Protein AF-A0AA40E9U1-F1 (afdb_monomer)

Mean predicted aligned error: 18.3 Å

Radius of gyration: 32.49 Å; Cα contacts (8 Å, |Δi|>4): 203; chains: 1; bounding box: 66×98×84 Å

Organism: NCBI:txid260670

pLDDT: mean 72.35, std 18.46, range [32.75, 97.75]

Secondary structure (DSSP, 8-state):
-PPPPPP----------PPPP-GGG-------HHHHHHH-HHHHHHHHHHHHH-PPPPPP-TTS-PPPHHHHHHSS--HHHHHHHHHHHHHHHHT-HHHHHHHHHHHHHHTTT-SS-SHHHHHHHSPTT-HHHHHHHHHHHHHHHHSPTTS--TTTT-GGGGGHHHHHTS----GGGS-THHHHSGGGG--SS--TTSHHHHHHHHHHHHSPPPPPPPTTHHHHHHHHHHHS-S-HHHHHHHHHHHHHHHHHHHHHHHHHHHHHHHHHHHHHH-SS--GGGHHHHHHHHHHHHHHHHHHHHTTSTTSHHHHHHHHHHHHHHHHHHHHS-TTGGG--SSSTHHHHHHHHHHHHHHHHHHHHHHHHHHH--

Sequence (369 aa):
MASQPPPLLRNPIQLGAEPPPDLSVLECAPLDPHHLHEREPEVVALYLQWSSTRPAPPPYNPAAALPTVASALAGSRDAWTIKAAAAWVLSRQLGDHSFELYALAQLIRHCGVALFGPWAFIEARCPVGSSIRRFANHWVAWNASFSAAGSPSEFAGLHAATLVNQVVRGETHDPRTFALEHWFQPCGDDLAAKCDHNPAVRRAKERERLRPAPPKPSRLGRVDELKLQTRAGPTKGAYWKFKRRIVFSVLFLLNLIITGIIVGLQLGQVLLYTPGLRVSNVRFSAFVVVVGLGQFIFSFCGWRPWFAGYGVVFILMAFANGVTWAIDTKSCIHFLNVGQCSHITSSTAFVLLCILFSAMHLIAVRTSS

Foldseek 3Di:
DDDDDDDDDDDDPPPPDDPPPPLPPPPPPLDDLVVLCVPCVPLVVVVVVCVVPVDAADAADPPPPQCPLCNCVPPDNPVLLACLLVNLVNCVSVVPVSSNLNSLSSPLSNVVSNPQHCLVVCQVRPDDLALNVLLSLLQLLVVLLPDDPPDDDSSPPPPSVVCVVQLVVAPADSSSQFDSVCSVDPVSNRRHQPDCRRPVNVVVVVCVVVPPDDPDPDPVVVVVVVVVVVVPPDDPVVVVVVVVVVVVVVVLVVVVVVLVVVVVVVVVCVVVVDDPDDPPVVVVVVLVVVVSVLVVVCSVVVVDVVCPVVSVVVVVVSVVVVVVVVVVPPPCPPPPDDDCVVVVVVVVVVVVVVVVVVVVVVVVVVVVD

Solvent-accessible surface area (backbone atoms only — not comparable to full-atom values): 22090 Å² total; per-residue (Å²): 136,86,81,79,80,82,84,81,87,84,74,83,81,82,74,82,77,70,78,78,74,79,68,90,72,63,67,80,68,82,70,60,72,73,61,49,61,78,72,42,56,67,45,53,48,51,49,54,58,41,67,76,69,62,70,76,58,63,79,69,54,93,84,51,81,68,74,45,72,62,59,46,68,73,43,81,61,54,57,45,54,77,37,14,67,58,32,26,52,50,18,62,76,72,67,35,64,70,51,28,52,30,21,46,33,40,32,54,61,30,57,87,73,34,91,74,64,64,56,68,56,42,67,76,71,47,55,87,85,35,38,68,40,27,47,48,34,48,47,41,10,52,55,48,61,74,51,60,92,90,59,93,51,96,51,67,90,44,75,37,39,73,45,18,68,58,32,73,77,35,77,54,70,70,64,58,64,41,48,77,66,37,30,75,37,80,70,32,72,51,66,52,60,88,41,79,50,29,56,69,49,42,52,50,53,48,50,60,69,69,46,74,75,75,75,77,73,52,84,74,51,52,59,55,51,50,53,49,55,71,66,54,60,82,53,74,66,58,57,51,55,52,53,51,53,50,54,51,53,53,53,51,53,51,50,53,53,54,50,50,51,53,54,50,52,52,51,48,50,53,64,70,75,47,87,77,83,58,80,77,58,60,59,57,55,51,49,53,51,52,53,52,49,51,54,52,50,47,65,66,52,54,78,41,85,85,41,64,71,57,52,57,53,52,52,50,49,53,48,50,53,52,49,50,56,63,63,68,52,84,70,60,88,80,58,88,69,76,84,59,69,60,58,54,54,51,52,54,50,51,53,52,50,54,51,51,53,51,50,52,51,52,51,56,53,64,76,73,108

Structure (mmCIF, N/CA/C/O backbone):
data_AF-A0AA40E9U1-F1
#
_entry.id   AF-A0AA40E9U1-F1
#
loop_
_atom_site.group_PDB
_atom_site.id
_atom_site.type_symbol
_atom_site.label_atom_id
_atom_site.label_alt_id
_atom_site.label_comp_id
_atom_site.label_asym_id
_atom_site.label_entity_id
_atom_site.label_seq_id
_atom_site.pdbx_PDB_ins_code
_atom_site.Cartn_x
_atom_site.Cartn_y
_atom_site.Cartn_z
_atom_site.occupancy
_atom_site.B_iso_or_equiv
_atom_site.auth_seq_id
_atom_site.auth_comp_id
_atom_site.auth_asym_id
_atom_site.auth_atom_id
_atom_site.pdbx_PDB_model_num
ATOM 1 N N . MET A 1 1 ? 33.494 29.937 38.776 1.00 41.78 1 MET A N 1
ATOM 2 C CA . MET A 1 1 ? 32.506 29.063 39.444 1.00 41.78 1 MET A CA 1
ATOM 3 C C . MET A 1 1 ? 31.912 28.153 38.384 1.00 41.78 1 MET A C 1
ATOM 5 O O . MET A 1 1 ? 31.151 28.629 37.555 1.00 41.78 1 MET A O 1
ATOM 9 N N . ALA A 1 2 ? 32.366 26.901 38.323 1.00 35.59 2 ALA A N 1
ATOM 10 C CA . ALA A 1 2 ? 31.870 25.920 37.363 1.00 35.59 2 ALA A CA 1
ATOM 11 C C . ALA A 1 2 ? 30.570 25.311 37.907 1.00 35.59 2 ALA A C 1
ATOM 13 O O . ALA A 1 2 ? 30.569 24.737 38.995 1.00 35.59 2 ALA A O 1
ATOM 14 N N . SER A 1 3 ? 29.466 25.492 37.185 1.00 39.09 3 SER A N 1
ATOM 15 C CA . SER A 1 3 ? 28.169 24.900 37.504 1.00 39.09 3 SER A CA 1
ATOM 16 C C . SER A 1 3 ? 28.193 23.402 37.193 1.00 39.09 3 SER A C 1
ATOM 18 O O . SER A 1 3 ? 28.498 22.990 36.075 1.00 39.09 3 SER A O 1
ATOM 20 N N . GLN A 1 4 ? 27.888 22.575 38.194 1.00 44.06 4 GLN A N 1
ATOM 21 C CA . GLN A 1 4 ? 27.671 21.145 37.987 1.00 44.06 4 GLN A CA 1
ATOM 22 C C . GLN A 1 4 ? 26.400 20.919 37.148 1.00 44.06 4 GLN A C 1
ATOM 24 O O . GLN A 1 4 ? 25.394 21.592 37.388 1.00 44.06 4 GLN A O 1
ATOM 29 N N . PRO A 1 5 ? 26.410 19.978 36.187 1.00 47.69 5 PRO A N 1
ATOM 30 C CA . PRO A 1 5 ? 25.198 19.576 35.489 1.00 47.69 5 PRO A CA 1
ATOM 31 C C . PRO A 1 5 ? 24.278 18.768 36.426 1.00 47.69 5 PRO A C 1
ATOM 33 O O . PRO A 1 5 ? 24.771 18.055 37.305 1.00 47.69 5 PRO A O 1
ATOM 36 N N . PRO A 1 6 ? 22.946 18.865 36.255 1.00 43.25 6 PRO A N 1
ATOM 37 C CA . PRO A 1 6 ? 21.985 18.192 37.120 1.00 43.25 6 PRO A CA 1
ATOM 38 C C . PRO A 1 6 ? 22.022 16.663 36.935 1.00 43.25 6 PRO A C 1
ATOM 40 O O . PRO A 1 6 ? 22.362 16.174 35.852 1.00 43.25 6 PRO A O 1
ATOM 43 N N . PRO A 1 7 ? 21.660 15.889 37.975 1.00 41.75 7 PRO A N 1
ATOM 44 C CA . PRO A 1 7 ? 21.712 14.435 37.936 1.00 41.75 7 PRO A CA 1
ATOM 45 C C . PRO A 1 7 ? 20.646 13.865 36.992 1.00 41.75 7 PRO A C 1
ATOM 47 O O . PRO A 1 7 ? 19.471 14.227 37.045 1.00 41.75 7 PRO A O 1
ATOM 50 N N . LEU A 1 8 ? 21.069 12.933 36.138 1.00 36.53 8 LEU A N 1
ATOM 51 C CA . LEU A 1 8 ? 20.190 12.155 35.271 1.00 36.53 8 LEU A CA 1
ATOM 52 C C . LEU A 1 8 ? 19.368 11.171 36.114 1.00 36.53 8 LEU A C 1
ATOM 54 O O . LEU A 1 8 ? 19.908 10.214 36.671 1.00 36.53 8 LEU A O 1
ATOM 58 N N . LEU A 1 9 ? 18.052 11.381 36.163 1.00 37.00 9 LEU A N 1
ATOM 59 C CA . LEU A 1 9 ? 17.082 10.408 36.663 1.00 37.00 9 LEU A CA 1
ATOM 60 C C . LEU A 1 9 ? 17.082 9.171 35.748 1.00 37.00 9 LEU A C 1
ATOM 62 O O . LEU A 1 9 ? 16.461 9.159 34.688 1.00 37.00 9 LEU A O 1
ATOM 66 N N . ARG A 1 10 ? 17.795 8.117 36.158 1.00 41.56 10 ARG A N 1
ATOM 67 C CA . ARG A 1 10 ? 17.641 6.764 35.612 1.00 41.56 10 ARG A CA 1
ATOM 68 C C . ARG A 1 10 ? 16.629 6.006 36.458 1.00 41.56 10 ARG A C 1
ATOM 70 O O . ARG A 1 10 ? 16.958 5.596 37.561 1.00 41.56 10 ARG A O 1
ATOM 77 N N . ASN A 1 11 ? 15.443 5.791 35.904 1.00 33.56 11 ASN A N 1
ATOM 78 C CA . ASN A 1 11 ? 14.640 4.593 36.136 1.00 33.56 11 ASN A CA 1
ATOM 79 C C . ASN A 1 11 ? 13.699 4.421 34.934 1.00 33.56 11 ASN A C 1
ATOM 81 O O . ASN A 1 11 ? 12.730 5.170 34.818 1.00 33.56 11 ASN A O 1
ATOM 85 N N . PRO A 1 12 ? 13.973 3.491 34.001 1.00 40.97 12 PRO A N 1
ATOM 86 C CA . PRO A 1 12 ? 12.976 3.113 33.016 1.00 40.97 12 PRO A CA 1
ATOM 87 C C . PRO A 1 12 ? 11.849 2.367 33.737 1.00 40.97 12 PRO A C 1
ATOM 89 O O . PRO A 1 12 ? 12.086 1.386 34.441 1.00 40.97 12 PRO A O 1
ATOM 92 N N . ILE A 1 13 ? 10.624 2.858 33.566 1.00 37.72 13 ILE A N 1
ATOM 93 C CA . ILE A 1 13 ? 9.400 2.165 33.964 1.00 37.72 13 ILE A CA 1
ATOM 94 C C . ILE A 1 13 ? 9.391 0.822 33.224 1.00 37.72 13 ILE A C 1
ATOM 96 O O . ILE A 1 13 ? 9.241 0.783 32.003 1.00 37.72 13 ILE A O 1
ATOM 100 N N . GLN A 1 14 ? 9.586 -0.279 33.952 1.00 33.72 14 GLN A N 1
ATOM 101 C CA . GLN A 1 14 ? 9.302 -1.615 33.439 1.00 33.72 14 GLN A CA 1
ATOM 102 C C . GLN A 1 14 ? 7.780 -1.771 33.372 1.00 33.72 14 GLN A C 1
ATOM 104 O O . GLN A 1 14 ? 7.139 -2.198 34.328 1.00 33.72 14 GLN A O 1
ATOM 109 N N . LEU A 1 15 ? 7.192 -1.377 32.242 1.00 40.25 15 LEU A N 1
ATOM 110 C CA . LEU A 1 15 ? 5.875 -1.864 31.849 1.00 40.25 15 LEU A CA 1
ATOM 111 C C . LEU A 1 15 ? 6.031 -3.363 31.593 1.00 40.25 15 LEU A C 1
ATOM 113 O O . LEU A 1 15 ? 6.741 -3.762 30.670 1.00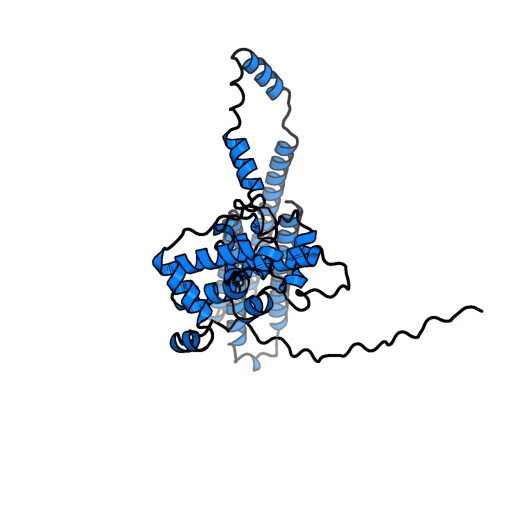 40.25 15 LEU A O 1
ATOM 117 N N . GLY A 1 16 ? 5.429 -4.179 32.458 1.00 32.75 16 GLY A N 1
ATOM 118 C CA . GLY A 1 16 ? 5.339 -5.620 32.270 1.00 32.75 16 GLY A CA 1
ATOM 119 C C . GLY A 1 16 ? 4.665 -5.899 30.933 1.00 32.75 16 GLY A C 1
ATOM 120 O O . GLY A 1 16 ? 3.458 -5.726 30.796 1.00 32.75 16 GLY A O 1
ATOM 121 N N . ALA A 1 17 ? 5.465 -6.262 29.935 1.00 38.25 17 ALA A N 1
ATOM 122 C CA . ALA A 1 17 ? 4.966 -6.696 28.648 1.00 38.25 17 ALA A CA 1
ATOM 123 C C . ALA A 1 17 ? 4.343 -8.079 28.846 1.00 38.25 17 ALA A C 1
ATOM 125 O O . ALA A 1 17 ? 5.059 -9.079 28.939 1.00 38.25 17 ALA A O 1
ATOM 126 N N . GLU A 1 18 ? 3.016 -8.134 28.948 1.00 43.88 18 GLU A N 1
ATOM 127 C CA . GLU A 1 18 ? 2.313 -9.378 28.666 1.00 43.88 18 GLU A CA 1
ATOM 128 C C . GLU A 1 18 ? 2.700 -9.842 27.252 1.00 43.88 18 GLU A C 1
ATOM 130 O O . GLU A 1 18 ? 2.844 -9.008 26.347 1.00 43.88 18 GLU A O 1
ATOM 135 N N . PRO A 1 19 ? 2.927 -11.150 27.047 1.00 45.34 19 PRO A N 1
ATOM 136 C CA . PRO A 1 19 ? 3.205 -11.670 25.720 1.00 45.34 19 PRO A CA 1
ATOM 137 C C . PRO A 1 19 ? 2.039 -11.297 24.792 1.00 45.34 19 PRO A C 1
ATOM 139 O O . PRO A 1 19 ? 0.881 -11.459 25.185 1.00 45.34 19 PRO A O 1
ATOM 142 N N . PRO A 1 20 ? 2.315 -10.776 23.581 1.00 46.59 20 PRO A N 1
ATOM 143 C CA . PRO A 1 20 ? 1.257 -10.416 22.653 1.00 46.59 20 PRO A CA 1
ATOM 144 C C . PRO A 1 20 ? 0.381 -11.651 22.391 1.00 46.59 20 PRO A C 1
ATOM 146 O O . PRO A 1 20 ? 0.926 -12.749 22.231 1.00 46.59 20 PRO A O 1
ATOM 149 N N . PRO A 1 21 ? -0.955 -11.496 22.371 1.00 48.66 21 PRO A N 1
ATOM 150 C CA . PRO A 1 21 ? -1.858 -12.603 22.092 1.00 48.66 21 PRO A CA 1
ATOM 151 C C . PRO A 1 21 ? -1.497 -13.242 20.750 1.00 48.66 21 PRO A C 1
ATOM 153 O O . PRO A 1 21 ? -1.023 -12.562 19.839 1.00 48.66 21 PRO A O 1
ATOM 156 N N . ASP A 1 22 ? -1.710 -14.550 20.631 1.00 42.56 22 ASP A N 1
ATOM 157 C CA . ASP A 1 22 ? -1.453 -15.290 19.398 1.00 42.56 22 ASP A CA 1
ATOM 158 C C . ASP A 1 22 ? -2.387 -14.790 18.278 1.00 42.56 22 ASP A C 1
ATOM 160 O O . ASP A 1 22 ? -3.547 -15.185 18.158 1.00 42.56 22 ASP A O 1
ATOM 164 N N . LEU A 1 23 ? -1.875 -13.851 17.476 1.00 46.75 23 LEU A N 1
ATOM 165 C CA . LEU A 1 23 ? -2.592 -13.183 16.386 1.00 46.75 23 LEU A CA 1
ATOM 166 C C . LEU A 1 23 ? -2.838 -14.106 15.181 1.00 46.75 23 LEU A C 1
ATOM 168 O O . LEU A 1 23 ? -3.506 -13.691 14.235 1.00 46.75 23 LEU A O 1
ATOM 172 N N . SER A 1 24 ? -2.324 -15.342 15.192 1.00 41.50 24 SER A N 1
ATOM 173 C CA . SER A 1 24 ? -2.505 -16.294 14.089 1.00 41.50 24 SER A CA 1
ATOM 174 C C . SER A 1 24 ? -3.918 -16.892 14.005 1.00 41.50 24 SER A C 1
ATOM 176 O O . SER A 1 24 ? -4.250 -17.512 12.997 1.00 41.50 24 SER A O 1
ATOM 178 N N . VAL A 1 25 ? -4.768 -16.657 15.016 1.00 44.34 25 VAL A N 1
ATOM 179 C CA . VAL A 1 25 ? -6.131 -17.223 15.120 1.00 44.34 25 VAL A CA 1
ATOM 180 C C . VAL A 1 25 ? -7.238 -16.159 15.018 1.00 44.34 25 VAL A C 1
ATOM 182 O O . VAL A 1 25 ? -8.421 -16.484 14.977 1.00 44.34 25 VAL A O 1
ATOM 185 N N . LEU A 1 26 ? -6.889 -14.875 14.889 1.00 42.91 26 LEU A N 1
ATOM 186 C CA . LEU A 1 26 ? -7.858 -13.822 14.571 1.00 42.91 26 LEU A CA 1
ATOM 187 C C . LEU A 1 26 ? -8.087 -13.770 13.055 1.00 42.91 26 LEU A C 1
ATOM 189 O O . LEU A 1 26 ? -7.773 -12.785 12.384 1.00 42.91 26 LEU A O 1
ATOM 193 N N . GLU A 1 27 ? -8.692 -14.830 12.510 1.00 46.56 27 GLU A N 1
ATOM 194 C CA . GLU A 1 27 ? -9.612 -14.622 11.393 1.00 46.56 27 GLU A CA 1
ATOM 195 C C . GLU A 1 27 ? -10.561 -13.516 11.847 1.00 46.56 27 GLU A C 1
ATOM 197 O O . GLU A 1 27 ? -11.126 -13.605 12.939 1.00 46.56 27 GLU A O 1
ATOM 202 N N . CYS A 1 28 ? -10.655 -12.424 11.081 1.00 50.44 28 CYS A N 1
ATOM 203 C CA . CYS A 1 28 ? -11.607 -11.363 11.369 1.00 50.44 28 CYS A CA 1
ATOM 204 C C . CYS A 1 28 ? -12.985 -12.010 11.458 1.00 50.44 28 CYS A C 1
ATOM 206 O O . CYS A 1 28 ? -13.613 -12.241 10.425 1.00 50.44 28 CYS A O 1
ATOM 208 N N . ALA A 1 29 ? -13.432 -12.317 12.680 1.00 51.19 29 ALA A N 1
ATOM 209 C CA . ALA A 1 29 ? -14.791 -12.741 12.925 1.00 51.19 29 ALA A CA 1
ATOM 210 C C . ALA A 1 29 ? -15.662 -11.722 12.190 1.00 51.19 29 ALA A C 1
ATOM 212 O O . ALA A 1 29 ? -15.400 -10.519 12.345 1.00 51.19 29 ALA A O 1
ATOM 213 N N . PRO A 1 30 ? -16.583 -12.165 11.317 1.00 53.38 30 PRO A N 1
ATOM 214 C CA . PRO A 1 30 ? -17.404 -11.253 10.547 1.00 53.38 30 PRO A CA 1
ATOM 215 C C . PRO A 1 30 ? -18.057 -10.297 11.539 1.00 53.38 30 PRO A C 1
ATOM 217 O O . PRO A 1 30 ? -18.880 -10.693 12.361 1.00 53.38 30 PRO A O 1
ATOM 220 N N . LEU A 1 31 ? -17.584 -9.051 11.535 1.00 54.12 31 LEU A N 1
ATOM 221 C CA . LEU A 1 31 ? -18.174 -7.997 12.337 1.00 54.12 31 LEU A CA 1
ATOM 222 C C . LEU A 1 31 ? -19.587 -7.845 11.801 1.00 54.12 31 LEU A C 1
ATOM 224 O O . LEU A 1 31 ? -19.753 -7.644 10.598 1.00 54.12 31 LEU A O 1
ATOM 228 N N . ASP A 1 32 ? -20.570 -7.996 12.686 1.00 60.00 32 ASP A N 1
ATOM 229 C CA . ASP A 1 32 ? -21.974 -7.806 12.349 1.00 60.00 32 ASP A CA 1
ATOM 230 C C . ASP A 1 32 ? -22.117 -6.478 11.576 1.00 60.00 32 ASP A C 1
ATOM 232 O O . ASP A 1 32 ? -21.777 -5.421 12.126 1.00 60.00 32 ASP A O 1
ATOM 236 N N . PRO A 1 33 ? -22.560 -6.505 10.302 1.00 53.41 33 PRO A N 1
ATOM 237 C CA . PRO A 1 33 ? -22.716 -5.309 9.478 1.00 53.41 33 PRO A CA 1
ATOM 238 C C . PRO A 1 33 ? -23.586 -4.241 10.150 1.00 53.41 33 PRO A C 1
ATOM 240 O O . PRO A 1 33 ? -23.361 -3.044 9.950 1.00 53.41 33 PRO A O 1
ATOM 243 N N . HIS A 1 34 ? -24.536 -4.657 10.996 1.00 55.41 34 HIS A N 1
ATOM 244 C CA . HIS A 1 34 ? -25.382 -3.742 11.759 1.00 55.41 34 HIS A CA 1
ATOM 245 C C . HIS A 1 34 ? -24.588 -2.923 12.787 1.00 55.41 34 HIS A C 1
ATOM 247 O O . HIS A 1 34 ? -24.914 -1.764 13.035 1.00 55.41 34 HIS A O 1
ATOM 253 N N . HIS A 1 35 ? -23.487 -3.457 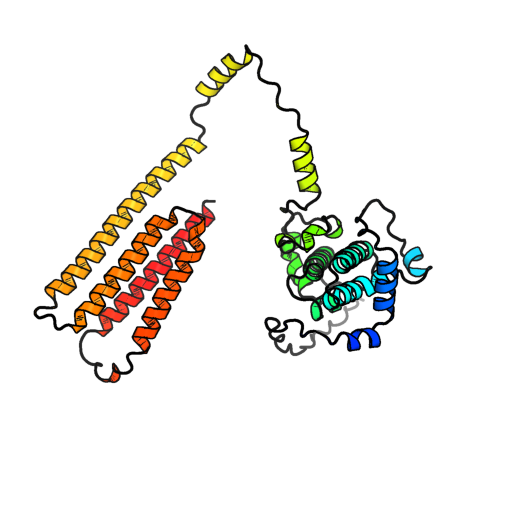13.315 1.00 59.56 35 HIS A N 1
ATOM 254 C CA . HIS A 1 35 ? -22.661 -2.787 14.319 1.00 59.56 35 HIS A CA 1
ATOM 255 C C . HIS A 1 35 ? -21.712 -1.724 13.750 1.00 59.56 35 HIS A C 1
ATOM 257 O O . HIS A 1 35 ? -21.189 -0.903 14.508 1.00 59.56 35 HIS A O 1
ATOM 263 N N . LEU A 1 36 ? -21.468 -1.706 12.434 1.00 55.59 36 LEU A N 1
ATOM 264 C CA . LEU A 1 36 ? -20.603 -0.688 11.831 1.00 55.59 36 LEU A CA 1
ATOM 265 C C . LEU A 1 36 ? -21.330 0.629 11.565 1.00 55.59 36 LEU A C 1
ATOM 267 O O . LEU A 1 36 ? -20.753 1.700 11.766 1.00 55.59 36 LEU A O 1
ATOM 271 N N . HIS A 1 37 ? -22.601 0.542 11.160 1.00 56.62 37 HIS A N 1
ATOM 272 C CA . HIS A 1 37 ? -23.462 1.702 10.930 1.00 56.62 37 HIS A CA 1
ATOM 273 C C . HIS A 1 37 ? -23.603 2.573 12.181 1.00 56.62 37 HIS A C 1
ATOM 275 O O . HIS A 1 37 ? -23.632 3.797 12.077 1.00 56.62 37 HIS A O 1
ATOM 281 N N . GLU A 1 38 ? -23.647 1.946 13.357 1.00 60.28 38 GLU A N 1
ATOM 282 C CA . GLU A 1 38 ? -23.783 2.644 14.635 1.00 60.28 38 GLU A CA 1
ATOM 283 C C . GLU A 1 38 ? -22.486 3.325 15.089 1.00 60.28 38 GLU A C 1
ATOM 285 O O . GLU A 1 38 ? -22.534 4.303 15.831 1.00 60.28 38 GLU A O 1
ATOM 290 N N . ARG A 1 39 ? -21.318 2.830 14.656 1.00 66.06 39 ARG A N 1
ATOM 291 C CA . ARG A 1 39 ? -20.025 3.297 15.179 1.00 66.06 39 ARG A CA 1
ATOM 292 C C . ARG A 1 39 ? -19.394 4.414 14.357 1.00 66.06 39 ARG A C 1
ATOM 294 O O . ARG A 1 39 ? -18.754 5.279 14.948 1.00 66.06 39 ARG A O 1
ATOM 301 N N . GLU A 1 40 ? -19.558 4.422 13.031 1.00 86.56 40 GLU A N 1
ATOM 302 C CA . GLU A 1 40 ? -18.907 5.418 12.163 1.00 86.56 40 GLU A CA 1
ATOM 303 C C . GLU A 1 40 ? -19.783 5.864 10.969 1.00 86.56 40 GLU A C 1
ATOM 305 O O . GLU A 1 40 ? -19.484 5.530 9.817 1.00 86.56 40 GLU A O 1
ATOM 310 N N . PRO A 1 41 ? -20.841 6.673 11.196 1.00 90.06 41 PRO A N 1
ATOM 311 C CA . PRO A 1 41 ? -21.755 7.120 10.134 1.00 90.06 41 PRO A CA 1
ATOM 312 C C . PRO A 1 41 ? -21.053 7.906 9.013 1.00 90.06 41 PRO A C 1
ATOM 314 O O . PRO A 1 41 ? -21.479 7.870 7.861 1.00 90.06 41 PRO A O 1
ATOM 317 N N . GLU A 1 42 ? -19.938 8.571 9.318 1.00 91.81 42 GLU A N 1
ATOM 318 C CA . GLU A 1 42 ? -19.120 9.293 8.337 1.00 91.81 42 GLU A CA 1
ATOM 319 C C . GLU A 1 42 ? -18.489 8.361 7.290 1.00 91.81 42 GLU A C 1
ATOM 321 O O . GLU A 1 42 ? -18.388 8.717 6.118 1.00 91.81 42 GLU A O 1
ATOM 326 N N . VAL A 1 43 ? -18.086 7.149 7.684 1.00 93.38 43 VAL A N 1
ATOM 327 C CA . VAL A 1 43 ? -17.468 6.170 6.774 1.00 93.38 43 VAL A CA 1
ATOM 328 C C . VAL A 1 43 ? -18.515 5.603 5.817 1.00 93.38 43 VAL A C 1
ATOM 330 O O . VAL A 1 43 ? -18.257 5.432 4.626 1.00 93.38 43 VAL A O 1
ATOM 333 N N . VAL A 1 44 ? -19.728 5.383 6.323 1.00 93.56 44 VAL A N 1
ATOM 334 C CA . VAL A 1 44 ? -20.887 5.022 5.503 1.00 93.56 44 VAL A CA 1
ATOM 335 C C . VAL A 1 44 ? -21.228 6.153 4.535 1.00 93.56 44 VAL A C 1
ATOM 337 O O . VAL A 1 44 ? -21.462 5.894 3.358 1.00 93.56 44 VAL A O 1
ATOM 340 N N . ALA A 1 45 ? -21.212 7.410 4.987 1.00 93.31 45 ALA A N 1
ATOM 341 C CA . ALA A 1 45 ? -21.449 8.558 4.116 1.00 93.31 45 ALA A CA 1
ATOM 342 C C . ALA A 1 45 ? -20.416 8.633 2.976 1.00 93.31 45 ALA A C 1
ATOM 344 O O . ALA A 1 45 ? -20.799 8.867 1.831 1.00 93.31 45 ALA A O 1
ATOM 345 N N . LEU A 1 46 ? -19.138 8.345 3.256 1.00 94.56 46 LEU A N 1
ATOM 346 C CA . LEU A 1 46 ? -18.096 8.225 2.229 1.00 94.56 46 LEU A CA 1
ATOM 347 C C . LEU A 1 46 ? -18.392 7.109 1.223 1.00 94.56 46 LEU A C 1
ATOM 349 O O . LEU A 1 46 ? -18.235 7.319 0.019 1.00 94.56 46 LEU A O 1
ATOM 353 N N . TYR A 1 47 ? -18.839 5.943 1.696 1.00 95.81 47 TYR A N 1
ATOM 354 C CA . TYR A 1 47 ? -19.244 4.847 0.817 1.00 95.81 47 TYR A CA 1
ATOM 355 C C . TYR A 1 47 ? -20.420 5.244 -0.074 1.00 95.81 47 TYR A C 1
ATOM 357 O O . TYR A 1 47 ? -20.347 5.072 -1.287 1.00 95.81 47 TYR A O 1
ATOM 365 N N . LEU A 1 48 ? -21.475 5.831 0.496 1.00 95.44 48 LEU A N 1
ATOM 366 C CA . LEU A 1 48 ? -22.651 6.270 -0.255 1.00 95.44 48 LEU A CA 1
ATOM 367 C C . LEU A 1 48 ? -22.283 7.335 -1.294 1.00 95.44 48 LEU A C 1
ATOM 369 O O . LEU A 1 48 ? -22.656 7.210 -2.463 1.00 95.44 48 LEU A O 1
ATOM 373 N N . GLN A 1 49 ? -21.476 8.324 -0.906 1.00 94.56 49 GLN A N 1
ATOM 374 C CA . GLN A 1 49 ? -20.972 9.352 -1.813 1.00 94.56 49 GLN A CA 1
ATOM 375 C C . GLN A 1 49 ? -20.174 8.735 -2.967 1.00 94.56 49 GLN A C 1
ATOM 377 O O . GLN A 1 49 ? -20.458 9.022 -4.132 1.00 94.56 49 GLN A O 1
ATOM 382 N N . TRP A 1 50 ? -19.216 7.855 -2.669 1.00 96.25 50 TRP A N 1
ATOM 383 C CA . TRP A 1 50 ? -18.453 7.149 -3.695 1.00 96.25 50 TRP A CA 1
ATOM 384 C C . TRP A 1 50 ? -19.364 6.294 -4.582 1.00 96.25 50 TRP A C 1
ATOM 386 O O . TRP A 1 50 ? -19.263 6.365 -5.801 1.00 96.25 50 TRP A O 1
ATOM 396 N N . SER A 1 51 ? -20.298 5.540 -4.002 1.00 97.06 51 SER A N 1
ATOM 397 C CA . SER A 1 51 ? -21.158 4.594 -4.723 1.00 97.06 51 SER A CA 1
ATOM 398 C C . SER A 1 51 ? -22.073 5.271 -5.748 1.00 97.06 51 SER A C 1
ATOM 400 O O . SER A 1 51 ? -22.409 4.652 -6.758 1.00 97.06 51 SER A O 1
ATOM 402 N N . SER A 1 52 ? -22.418 6.545 -5.522 1.00 96.81 52 SER A N 1
ATOM 403 C CA . SER A 1 52 ? -23.248 7.348 -6.428 1.00 96.81 52 SER A CA 1
ATOM 404 C C . SER A 1 52 ? -22.543 7.723 -7.736 1.00 96.81 52 SER A C 1
ATOM 406 O O . SER A 1 52 ? -23.196 7.908 -8.758 1.00 96.81 52 SER A O 1
ATOM 408 N N . THR A 1 53 ? -21.211 7.821 -7.719 1.00 94.00 53 THR A N 1
ATOM 409 C CA . THR A 1 53 ? -20.405 8.307 -8.854 1.00 94.00 53 THR A CA 1
ATOM 410 C C . THR A 1 53 ? -19.387 7.284 -9.356 1.00 94.00 53 THR A C 1
ATOM 412 O O . THR A 1 53 ? -18.948 7.371 -10.499 1.00 94.00 53 THR A O 1
ATOM 415 N N . ARG A 1 54 ? -19.017 6.316 -8.510 1.00 95.00 54 ARG A N 1
ATOM 416 C CA . ARG A 1 54 ? -17.994 5.277 -8.711 1.00 95.00 54 ARG A CA 1
ATOM 417 C C . ARG A 1 54 ? -16.747 5.789 -9.440 1.00 95.00 54 ARG A C 1
ATOM 419 O O . ARG A 1 54 ? -16.344 5.205 -10.449 1.00 95.00 54 ARG A O 1
ATOM 426 N N . PRO A 1 55 ? -16.128 6.883 -8.962 1.00 94.62 55 PRO A N 1
ATOM 427 C CA . PRO A 1 55 ? -14.929 7.405 -9.585 1.00 94.62 55 PRO A CA 1
ATOM 428 C C . PRO A 1 55 ? -13.826 6.346 -9.547 1.00 94.62 55 PRO A C 1
ATOM 430 O O . PRO A 1 55 ? -13.702 5.583 -8.583 1.00 94.62 55 PRO A O 1
ATOM 433 N N . ALA A 1 56 ? -13.001 6.329 -10.591 1.00 93.75 56 ALA A N 1
ATOM 434 C CA . ALA A 1 56 ? -11.814 5.489 -10.617 1.00 93.75 56 ALA A CA 1
ATOM 435 C C . ALA A 1 56 ? -10.862 5.862 -9.458 1.00 93.75 56 ALA A C 1
ATOM 437 O O . ALA A 1 56 ? -10.807 7.036 -9.068 1.00 93.75 56 ALA A O 1
ATOM 438 N N . PRO A 1 57 ? -10.092 4.898 -8.917 1.00 93.44 57 PRO A N 1
ATOM 439 C CA . PRO A 1 57 ? -9.070 5.182 -7.917 1.00 93.44 57 PRO A CA 1
ATOM 440 C C . PRO A 1 57 ? -8.099 6.261 -8.424 1.00 93.44 57 PRO A C 1
ATOM 442 O O . PRO A 1 57 ? -7.544 6.115 -9.518 1.00 93.44 57 PRO A O 1
ATOM 445 N N . PRO A 1 58 ? -7.892 7.360 -7.676 1.00 87.38 58 PRO A N 1
ATOM 446 C CA . PRO A 1 58 ? -7.009 8.425 -8.124 1.00 87.38 58 PRO A CA 1
ATOM 447 C C . PRO A 1 58 ? -5.554 7.929 -8.144 1.00 87.38 58 PRO A C 1
ATOM 449 O O . PRO A 1 58 ? -5.104 7.333 -7.163 1.00 87.38 58 PRO A O 1
ATOM 452 N N . PRO A 1 59 ? -4.780 8.184 -9.216 1.00 85.38 59 PRO A N 1
ATOM 453 C CA . PRO A 1 59 ? -3.361 7.864 -9.214 1.00 85.38 59 PRO A CA 1
ATOM 454 C C . PRO A 1 59 ? -2.617 8.787 -8.243 1.00 85.38 59 PRO A C 1
ATOM 456 O O . PRO A 1 59 ? -2.902 9.985 -8.160 1.00 85.38 59 PRO A O 1
ATOM 459 N N . TYR A 1 60 ? -1.613 8.254 -7.548 1.00 86.38 60 TYR A N 1
ATOM 460 C CA . TYR A 1 60 ? -0.682 9.098 -6.808 1.00 86.38 60 TYR A CA 1
ATOM 461 C C . TYR A 1 60 ? 0.218 9.857 -7.790 1.00 86.38 60 TYR A C 1
ATOM 463 O O . TYR A 1 60 ? 0.911 9.256 -8.613 1.00 86.38 60 TYR A O 1
ATOM 471 N N . ASN A 1 61 ? 0.218 11.187 -7.697 1.00 84.50 61 ASN A N 1
ATOM 472 C CA . ASN A 1 61 ? 1.103 12.048 -8.469 1.00 84.50 61 ASN A CA 1
ATOM 473 C C . ASN A 1 61 ? 1.943 12.906 -7.509 1.00 84.50 61 ASN A C 1
ATOM 475 O O . ASN A 1 61 ? 1.401 13.853 -6.942 1.00 84.50 61 ASN A O 1
ATOM 479 N N . PRO A 1 62 ? 3.253 12.635 -7.350 1.00 79.75 62 PRO A N 1
ATOM 480 C CA . PRO A 1 62 ? 4.109 13.419 -6.459 1.00 79.75 62 PRO A CA 1
ATOM 481 C C . PRO A 1 62 ? 4.317 14.863 -6.943 1.00 79.75 62 PRO A C 1
ATOM 483 O O . PRO A 1 62 ? 4.724 15.710 -6.156 1.00 79.75 62 PRO A O 1
ATOM 486 N N . ALA A 1 63 ? 4.065 15.143 -8.228 1.00 80.00 63 ALA A N 1
ATOM 487 C CA . ALA A 1 63 ? 4.152 16.482 -8.806 1.00 80.00 63 ALA A CA 1
ATOM 488 C C . ALA A 1 63 ? 2.825 17.254 -8.735 1.00 80.00 63 ALA A C 1
ATOM 490 O O . ALA A 1 63 ? 2.817 18.465 -8.951 1.00 80.00 63 ALA A O 1
ATOM 491 N N . ALA A 1 64 ? 1.703 16.580 -8.455 1.00 76.25 64 ALA A N 1
ATOM 492 C CA . ALA A 1 64 ? 0.473 17.294 -8.145 1.00 76.25 64 ALA A CA 1
ATOM 493 C C . ALA A 1 64 ? 0.678 18.014 -6.812 1.00 76.25 64 ALA A C 1
ATOM 495 O O . ALA A 1 64 ? 1.229 17.428 -5.879 1.00 76.25 64 ALA A O 1
ATOM 496 N N . ALA A 1 65 ? 0.249 19.275 -6.728 1.00 56.84 65 ALA A N 1
ATOM 497 C CA . ALA A 1 65 ? 0.282 20.006 -5.472 1.00 56.84 65 ALA A CA 1
ATOM 498 C C . ALA A 1 65 ? -0.425 19.156 -4.410 1.00 56.84 65 ALA A C 1
ATOM 500 O O . ALA A 1 65 ? -1.626 18.887 -4.517 1.00 56.84 65 ALA A O 1
ATOM 501 N N . LEU A 1 66 ? 0.337 18.691 -3.416 1.00 64.31 66 LEU A N 1
ATOM 502 C CA . LEU A 1 66 ? -0.261 18.126 -2.218 1.00 64.31 66 LEU A CA 1
ATOM 503 C C . LEU A 1 66 ? -1.221 19.191 -1.678 1.00 64.31 66 LEU A C 1
ATOM 505 O O . LEU A 1 66 ? -0.860 20.376 -1.701 1.00 64.31 66 LEU A O 1
ATOM 509 N N . PRO A 1 67 ? -2.426 18.810 -1.219 1.00 60.69 67 PRO A N 1
ATOM 510 C CA . PRO A 1 67 ? -3.264 19.735 -0.478 1.00 60.69 67 PRO A CA 1
ATOM 511 C C . PRO A 1 67 ? -2.377 20.379 0.582 1.00 60.69 67 PRO A C 1
ATOM 513 O O . PRO A 1 67 ? -1.742 19.674 1.371 1.00 60.69 67 PRO A O 1
ATOM 516 N N . THR A 1 68 ? -2.234 21.704 0.540 1.00 62.22 68 THR A N 1
ATOM 517 C CA . THR A 1 68 ? -1.437 22.389 1.555 1.00 62.22 68 THR A CA 1
ATOM 518 C C . THR A 1 68 ? -2.030 22.047 2.914 1.00 62.22 68 THR A C 1
ATOM 520 O O . THR A 1 68 ? -3.241 21.856 3.028 1.00 62.22 68 THR A O 1
ATOM 523 N N . VAL A 1 69 ? -1.208 21.990 3.962 1.00 60.16 69 VAL A N 1
ATOM 524 C CA . VAL A 1 69 ? -1.714 21.775 5.330 1.00 60.16 69 VAL A CA 1
ATOM 525 C C . VAL A 1 69 ? -2.833 22.783 5.639 1.00 60.16 69 VAL A C 1
ATOM 527 O O . VAL A 1 69 ? -3.846 22.424 6.221 1.00 60.16 69 VAL A O 1
ATOM 530 N N . ALA A 1 70 ? -2.725 24.011 5.118 1.00 57.72 70 ALA A N 1
ATOM 531 C CA . ALA A 1 70 ? -3.788 25.012 5.155 1.00 57.72 70 ALA A CA 1
ATOM 532 C C . ALA A 1 70 ? -5.071 24.589 4.407 1.00 57.72 70 ALA A C 1
ATOM 534 O O . ALA A 1 70 ? -6.152 24.714 4.967 1.00 57.72 70 ALA A O 1
ATOM 535 N N . SER A 1 71 ? -4.987 24.045 3.187 1.00 57.88 71 SER A N 1
ATOM 536 C CA . SER A 1 71 ? -6.151 23.515 2.454 1.00 57.88 71 SER A CA 1
ATOM 537 C C . SER A 1 71 ? -6.769 22.281 3.118 1.00 57.88 71 SER A C 1
ATOM 539 O O . SER A 1 71 ? -7.976 22.093 3.015 1.00 57.88 71 SER A O 1
ATOM 541 N N . ALA A 1 72 ? -5.966 21.453 3.792 1.00 55.62 72 ALA A N 1
ATOM 542 C CA . ALA A 1 72 ? -6.443 20.309 4.568 1.00 55.62 72 ALA A CA 1
ATOM 543 C C . ALA A 1 72 ? -7.134 20.733 5.881 1.00 55.62 72 ALA A C 1
ATOM 545 O O . ALA A 1 72 ? -7.966 19.994 6.406 1.00 55.62 72 ALA A O 1
ATOM 546 N N . LEU A 1 73 ? -6.794 21.918 6.404 1.00 55.34 73 LEU A N 1
ATOM 547 C CA . LEU A 1 73 ? -7.354 22.487 7.633 1.00 55.34 73 LEU A CA 1
ATOM 548 C C . LEU A 1 73 ? -8.537 23.448 7.393 1.00 55.34 73 LEU A C 1
ATOM 550 O O . LEU A 1 73 ? -9.368 23.589 8.287 1.00 55.34 73 LEU A O 1
ATOM 554 N N . ALA A 1 74 ? -8.619 24.119 6.236 1.00 54.53 74 ALA A N 1
ATOM 555 C CA . ALA A 1 74 ? -9.537 25.246 5.997 1.00 54.53 74 ALA A CA 1
ATOM 556 C C . ALA A 1 74 ? -10.876 24.892 5.315 1.00 54.53 74 ALA A C 1
ATOM 558 O O . ALA A 1 74 ? -11.807 25.691 5.356 1.00 54.53 74 ALA A O 1
ATOM 559 N N . GLY A 1 75 ? -11.008 23.715 4.708 1.00 46.41 75 GLY A N 1
ATOM 560 C CA . GLY A 1 75 ? -12.283 23.169 4.228 1.00 46.41 75 GLY A CA 1
ATOM 561 C C . GLY A 1 75 ? -12.489 21.810 4.876 1.00 46.41 75 GLY A C 1
ATOM 562 O O . GLY A 1 75 ? -11.487 21.173 5.188 1.00 46.41 75 GLY A O 1
ATOM 563 N N . SER A 1 76 ? -13.745 21.415 5.137 1.00 44.12 76 SER A N 1
ATOM 564 C CA . SER A 1 76 ? -14.137 20.160 5.808 1.00 44.12 76 SER A CA 1
ATOM 565 C C . SER A 1 76 ? -13.043 19.106 5.684 1.00 44.12 76 SER A C 1
ATOM 567 O O . SER A 1 76 ? -12.784 18.685 4.554 1.00 44.12 76 SER A O 1
ATOM 569 N N . ARG A 1 77 ? -12.361 18.781 6.801 1.00 55.12 77 ARG A N 1
ATOM 570 C CA . ARG A 1 77 ? -11.270 17.791 6.870 1.00 55.12 77 ARG A CA 1
ATOM 571 C C . ARG A 1 77 ? -11.520 16.757 5.794 1.00 55.12 77 ARG A C 1
ATOM 573 O O . ARG A 1 77 ? -12.552 16.095 5.892 1.00 55.12 77 ARG A O 1
ATOM 580 N N . ASP A 1 78 ? -10.679 16.704 4.760 1.00 76.12 78 ASP A N 1
ATOM 581 C CA . ASP A 1 78 ? -10.896 15.765 3.663 1.00 76.12 78 ASP A CA 1
ATOM 582 C C . ASP A 1 78 ? -11.025 14.393 4.314 1.00 76.12 78 ASP A C 1
ATOM 584 O O . ASP A 1 78 ? -10.046 13.893 4.879 1.00 76.12 78 ASP A O 1
ATOM 588 N N . ALA A 1 79 ? -12.258 13.883 4.393 1.00 86.81 79 ALA A N 1
ATOM 589 C CA . ALA A 1 79 ? -12.603 12.850 5.361 1.00 86.81 79 ALA A CA 1
ATOM 590 C C . ALA A 1 79 ? -11.768 11.598 5.087 1.00 86.81 79 ALA A C 1
ATOM 592 O O . ALA A 1 79 ? -11.400 10.884 6.014 1.00 86.81 79 ALA A O 1
ATOM 593 N N . TRP A 1 80 ? -11.331 11.428 3.838 1.00 90.44 80 TRP A N 1
ATOM 594 C CA . TRP A 1 80 ? -10.354 10.445 3.402 1.00 90.44 80 TRP A CA 1
ATOM 595 C C . TRP A 1 80 ? -9.034 10.471 4.180 1.00 90.44 80 TRP A C 1
ATOM 597 O O . TRP A 1 80 ? -8.524 9.408 4.518 1.00 90.44 80 TRP A O 1
ATOM 607 N N . THR A 1 81 ? -8.508 11.636 4.556 1.00 87.12 81 THR A N 1
ATOM 608 C CA . THR A 1 81 ? -7.244 11.754 5.311 1.00 87.12 81 THR A CA 1
ATOM 609 C C . THR A 1 81 ? -7.298 11.013 6.648 1.00 87.12 81 THR A C 1
ATOM 611 O O . THR A 1 81 ? -6.303 10.439 7.080 1.00 87.12 81 THR A O 1
ATOM 614 N N . ILE A 1 82 ? -8.465 10.997 7.296 1.00 88.50 82 ILE A N 1
ATOM 615 C CA . ILE A 1 82 ? -8.655 10.395 8.625 1.00 88.50 82 ILE A CA 1
ATOM 616 C C . ILE A 1 82 ? -9.348 9.032 8.514 1.00 88.50 82 ILE A C 1
ATOM 618 O O . ILE A 1 82 ? -9.055 8.111 9.273 1.00 88.50 82 ILE A O 1
ATOM 622 N N . LYS A 1 83 ? -10.276 8.892 7.564 1.00 93.00 83 LYS A N 1
ATOM 623 C CA . LYS A 1 83 ? -11.218 7.774 7.470 1.00 93.00 83 LYS A CA 1
ATOM 624 C C . LYS A 1 83 ? -10.905 6.777 6.360 1.00 93.00 83 LYS A C 1
ATOM 626 O O . LYS A 1 83 ? -11.579 5.755 6.308 1.00 93.00 83 LYS A O 1
ATOM 631 N N . ALA A 1 84 ? -9.892 6.986 5.511 1.00 95.12 84 ALA A N 1
ATOM 632 C CA . ALA A 1 84 ? -9.588 6.042 4.426 1.00 95.12 84 ALA A CA 1
ATOM 633 C C . ALA A 1 84 ? -9.322 4.611 4.928 1.00 95.12 84 ALA A C 1
ATOM 635 O O . ALA A 1 84 ? -9.786 3.653 4.315 1.00 95.12 84 ALA A O 1
ATOM 636 N N . ALA A 1 85 ? -8.642 4.449 6.068 1.00 95.75 85 ALA A N 1
ATOM 637 C CA . ALA A 1 85 ? -8.409 3.126 6.646 1.00 95.75 85 ALA A CA 1
ATOM 638 C C . ALA A 1 85 ? -9.706 2.456 7.134 1.00 95.75 85 ALA A C 1
ATOM 640 O O . ALA A 1 85 ? -9.915 1.269 6.898 1.00 95.75 85 ALA A O 1
ATOM 641 N N . ALA A 1 86 ? -10.602 3.216 7.767 1.00 95.00 86 ALA A N 1
ATOM 642 C CA . ALA A 1 86 ? -11.906 2.712 8.191 1.00 95.00 86 ALA A CA 1
ATOM 643 C C . ALA A 1 86 ? -12.813 2.397 6.987 1.00 95.00 86 ALA A C 1
ATOM 645 O O . ALA A 1 86 ? -13.482 1.368 6.974 1.00 95.00 86 ALA A O 1
ATOM 646 N N . ALA A 1 87 ? -12.773 3.223 5.936 1.00 95.88 87 ALA A N 1
ATOM 647 C CA . ALA A 1 87 ? -13.467 2.974 4.673 1.00 95.88 87 ALA A CA 1
ATOM 648 C C . ALA A 1 87 ? -12.968 1.697 3.986 1.00 95.88 87 ALA A C 1
ATOM 650 O O . ALA A 1 87 ? -13.769 0.921 3.467 1.00 95.88 87 ALA A O 1
ATOM 651 N N . TRP A 1 88 ? -11.662 1.426 4.049 1.00 97.12 88 TRP A N 1
ATOM 652 C CA . TRP A 1 88 ? -11.104 0.162 3.580 1.00 97.12 88 TRP A CA 1
ATOM 653 C C . TRP A 1 88 ? -11.648 -1.024 4.391 1.00 97.12 88 TRP A C 1
ATOM 655 O O . TRP A 1 88 ? -12.082 -2.013 3.807 1.00 97.12 88 TRP A O 1
ATOM 665 N N . VAL A 1 89 ? -11.722 -0.926 5.723 1.00 95.50 89 VAL A N 1
ATOM 666 C CA . VAL A 1 89 ? -12.324 -1.985 6.559 1.00 95.50 89 VAL A CA 1
ATOM 667 C C . VAL A 1 89 ? -13.801 -2.205 6.208 1.00 95.50 89 VAL A C 1
ATOM 669 O O . VAL A 1 89 ? -14.211 -3.351 6.025 1.00 95.50 89 VAL A O 1
ATOM 672 N N . LEU A 1 90 ? -14.574 -1.128 6.030 1.00 94.25 90 LEU A N 1
ATOM 673 C CA . LEU A 1 90 ? -15.970 -1.206 5.591 1.00 94.25 90 LEU A CA 1
ATOM 674 C C . LEU A 1 90 ? -16.086 -1.918 4.233 1.00 94.25 90 LEU A C 1
ATOM 676 O O . LEU A 1 90 ? -16.923 -2.802 4.076 1.00 94.25 90 LEU A O 1
ATOM 680 N N . SER A 1 91 ? -15.216 -1.602 3.268 1.00 95.94 91 SER A N 1
ATOM 681 C CA . SER A 1 91 ? -15.235 -2.243 1.943 1.00 95.94 91 SER A CA 1
ATOM 682 C C . SER A 1 91 ? -15.115 -3.768 2.017 1.00 95.94 91 SER A C 1
ATOM 684 O O . SER A 1 91 ? -15.830 -4.485 1.318 1.00 95.94 91 SER A O 1
ATOM 686 N N . ARG A 1 92 ? -14.270 -4.274 2.926 1.00 94.62 92 ARG A N 1
ATOM 687 C CA . ARG A 1 92 ? -14.061 -5.709 3.145 1.00 94.62 92 ARG A CA 1
ATOM 688 C C . ARG A 1 92 ? -15.295 -6.379 3.728 1.00 94.62 92 ARG A C 1
ATOM 690 O O . ARG A 1 92 ? -15.611 -7.495 3.337 1.00 94.62 92 ARG A O 1
ATOM 697 N N . GLN A 1 93 ? -15.981 -5.703 4.642 1.00 91.88 93 GLN A N 1
ATOM 698 C CA . GLN A 1 93 ? -17.204 -6.210 5.265 1.00 91.88 93 GLN A CA 1
ATOM 699 C C . GLN A 1 93 ? -18.373 -6.240 4.283 1.00 91.88 93 GLN A C 1
ATOM 701 O O . GLN A 1 93 ? -19.173 -7.169 4.311 1.00 91.88 93 GLN A O 1
ATOM 706 N N . LEU A 1 94 ? -18.436 -5.258 3.384 1.00 93.06 94 LEU A N 1
ATOM 707 C CA . LEU A 1 94 ? -19.415 -5.219 2.299 1.00 93.06 94 LEU A CA 1
ATOM 708 C C . LEU A 1 94 ? -19.077 -6.183 1.148 1.00 93.06 94 LEU A C 1
ATOM 710 O O . LEU A 1 94 ? -19.928 -6.440 0.302 1.00 93.06 94 LEU A O 1
ATOM 714 N N . GLY A 1 95 ? -17.842 -6.690 1.080 1.00 95.06 95 GLY A N 1
ATOM 715 C CA . GLY A 1 95 ? -17.352 -7.461 -0.064 1.00 95.06 95 GLY A CA 1
ATOM 716 C C . GLY A 1 95 ? -17.179 -6.626 -1.343 1.00 95.06 95 GLY A C 1
ATOM 717 O O . GLY A 1 95 ? -17.154 -7.184 -2.439 1.00 95.06 95 GLY A O 1
ATOM 718 N N . ASP A 1 96 ? -17.060 -5.298 -1.229 1.00 96.88 96 ASP A N 1
ATOM 719 C CA . ASP A 1 96 ? -16.948 -4.378 -2.366 1.00 96.88 96 ASP A CA 1
ATOM 720 C C . ASP A 1 96 ? -15.477 -4.097 -2.707 1.00 96.88 96 ASP A C 1
ATOM 722 O O . ASP A 1 96 ? -14.849 -3.162 -2.204 1.00 96.88 96 ASP A O 1
ATOM 726 N N . HIS A 1 97 ? -14.917 -4.915 -3.600 1.00 96.31 97 HIS A N 1
ATOM 727 C CA . HIS A 1 97 ? -13.510 -4.813 -3.993 1.00 96.31 97 HIS A CA 1
ATOM 728 C C . HIS A 1 97 ? -13.166 -3.504 -4.731 1.00 96.31 97 HIS A C 1
ATOM 730 O O . HIS A 1 97 ? -12.041 -3.011 -4.652 1.00 96.31 97 HIS A O 1
ATOM 736 N N . SER A 1 98 ? -14.125 -2.907 -5.444 1.00 96.81 98 SER A N 1
ATOM 737 C CA . SER A 1 98 ? -13.889 -1.630 -6.131 1.00 96.81 98 SER A CA 1
ATOM 738 C C . SER A 1 98 ? -13.764 -0.488 -5.127 1.00 96.81 98 SER A C 1
ATOM 740 O O . SER A 1 98 ? -12.895 0.376 -5.278 1.00 96.81 98 SER A O 1
ATOM 742 N N . PHE A 1 99 ? -14.577 -0.517 -4.069 1.00 97.38 99 PHE A N 1
ATOM 743 C CA . PHE A 1 99 ? -14.438 0.424 -2.965 1.00 97.38 99 PHE A CA 1
ATOM 744 C C . PHE A 1 99 ? -13.155 0.189 -2.164 1.00 97.38 99 PHE A C 1
ATOM 746 O O . PHE A 1 99 ? -12.500 1.150 -1.772 1.00 97.38 99 PHE A O 1
ATOM 753 N N . GLU A 1 100 ? -12.749 -1.071 -1.983 1.00 97.19 100 GLU A N 1
ATOM 754 C CA . GLU A 1 100 ? -11.485 -1.444 -1.333 1.00 97.19 100 GLU A CA 1
ATOM 755 C C . GLU A 1 100 ? -10.280 -0.797 -2.027 1.00 97.19 100 GLU A C 1
ATOM 757 O O . GLU A 1 100 ? -9.458 -0.131 -1.388 1.00 97.19 100 GLU A O 1
ATOM 762 N N . LEU A 1 101 ? -10.206 -0.940 -3.355 1.00 97.00 101 LEU A N 1
ATOM 763 C CA . LEU A 1 101 ? -9.187 -0.310 -4.194 1.00 97.00 101 LEU A CA 1
ATOM 764 C C . LEU A 1 101 ? -9.213 1.214 -4.061 1.00 97.00 101 LEU A C 1
ATOM 766 O O 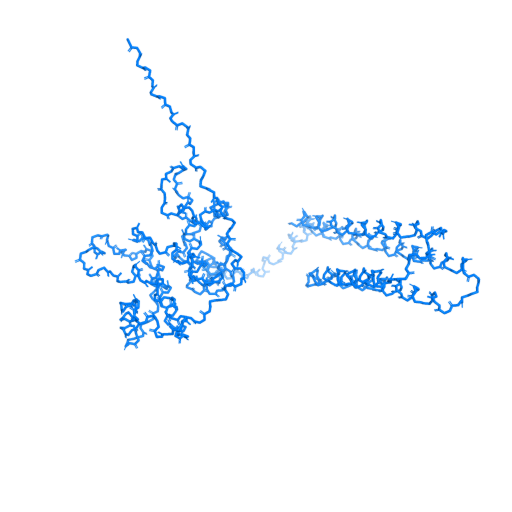. LEU A 1 101 ? -8.168 1.846 -3.888 1.00 97.00 101 LEU A O 1
ATOM 770 N N . TYR A 1 102 ? -10.406 1.806 -4.116 1.00 97.06 102 TYR A N 1
ATOM 771 C CA . TYR A 1 102 ? -10.577 3.249 -4.014 1.00 97.06 102 TYR A CA 1
ATOM 772 C C . TYR A 1 102 ? -10.127 3.792 -2.650 1.00 97.06 102 TYR A C 1
ATOM 774 O O . TYR A 1 102 ? -9.357 4.751 -2.591 1.00 97.06 102 TYR A O 1
ATOM 782 N N . ALA A 1 103 ? -10.548 3.157 -1.555 1.00 97.31 103 ALA A N 1
ATOM 783 C CA . ALA A 1 103 ? -10.191 3.554 -0.198 1.00 97.31 103 ALA A CA 1
ATOM 784 C C . ALA A 1 103 ? -8.679 3.444 0.051 1.00 97.31 103 ALA A C 1
ATOM 786 O O . ALA A 1 103 ? -8.088 4.347 0.647 1.00 97.31 103 ALA A O 1
ATOM 787 N N . LEU A 1 104 ? -8.025 2.393 -0.462 1.00 97.75 104 LEU A N 1
ATOM 788 C CA . LEU A 1 104 ? -6.568 2.277 -0.377 1.00 97.75 104 LEU A CA 1
ATOM 789 C C . LEU A 1 104 ? -5.863 3.385 -1.173 1.00 97.75 104 LEU A C 1
ATOM 791 O O . LEU A 1 104 ? -4.919 3.989 -0.669 1.00 97.75 104 LEU A O 1
ATOM 795 N N . ALA A 1 105 ? -6.328 3.695 -2.386 1.00 96.25 105 ALA A N 1
ATOM 796 C CA . ALA A 1 105 ? -5.762 4.782 -3.185 1.00 96.25 105 ALA A CA 1
ATOM 797 C C . ALA A 1 105 ? -5.879 6.141 -2.475 1.00 96.25 105 ALA A C 1
ATOM 799 O O . ALA A 1 105 ? -4.933 6.930 -2.481 1.00 96.25 105 ALA A O 1
ATOM 800 N N . GLN A 1 106 ? -7.008 6.389 -1.806 1.00 95.25 106 GLN A N 1
ATOM 801 C CA . GLN A 1 106 ? -7.190 7.582 -0.984 1.00 95.25 106 GLN A CA 1
ATOM 802 C C . GLN A 1 106 ? -6.232 7.602 0.215 1.00 95.25 106 GLN A C 1
ATOM 804 O O . GLN A 1 106 ? -5.571 8.612 0.451 1.00 95.25 106 GLN A O 1
ATOM 809 N N . LEU A 1 107 ? -6.052 6.483 0.925 1.00 95.75 107 LEU A N 1
ATOM 810 C CA . LEU A 1 107 ? -5.059 6.407 2.001 1.00 95.75 107 LEU A CA 1
ATOM 811 C C . LEU A 1 107 ? -3.650 6.762 1.496 1.00 95.75 107 LEU A C 1
ATOM 813 O O . LEU A 1 107 ? -2.979 7.597 2.098 1.00 95.75 107 LEU A O 1
ATOM 817 N N . ILE A 1 108 ? -3.222 6.171 0.376 1.00 95.25 108 ILE A N 1
ATOM 818 C CA . ILE A 1 108 ? -1.902 6.407 -0.235 1.00 95.25 108 ILE A CA 1
ATOM 819 C C . ILE A 1 108 ? -1.716 7.880 -0.614 1.00 95.25 108 ILE A C 1
ATOM 821 O O . ILE A 1 108 ? -0.643 8.457 -0.426 1.00 95.25 108 ILE A O 1
ATOM 825 N N . ARG A 1 109 ? -2.763 8.508 -1.152 1.00 91.69 109 ARG A N 1
ATOM 826 C CA . ARG A 1 109 ? -2.731 9.913 -1.561 1.00 91.69 109 ARG A CA 1
ATOM 827 C C . ARG A 1 109 ? -2.592 10.861 -0.369 1.00 91.69 109 ARG A C 1
ATOM 829 O O . ARG A 1 109 ? -1.867 11.850 -0.470 1.00 91.69 109 ARG A O 1
ATOM 836 N N . HIS A 1 110 ? -3.271 10.565 0.736 1.00 90.12 110 HIS A N 1
ATOM 837 C CA . HIS A 1 110 ? -3.406 11.484 1.868 1.00 90.12 110 HIS A CA 1
ATOM 838 C C . HIS A 1 110 ? -2.452 11.193 3.038 1.00 90.12 110 HIS A C 1
ATOM 840 O O . HIS A 1 110 ? -2.247 12.065 3.882 1.00 90.12 110 HIS A O 1
ATOM 846 N N . CYS A 1 111 ? -1.797 10.029 3.087 1.00 91.81 111 CYS A N 1
ATOM 847 C CA . CYS A 1 111 ? -0.944 9.649 4.218 1.00 91.81 111 CYS A CA 1
ATOM 848 C C . CYS A 1 111 ? 0.237 10.593 4.479 1.00 91.81 111 CYS A C 1
ATOM 850 O O . CYS A 1 111 ? 0.685 10.699 5.613 1.00 91.81 111 CYS A O 1
ATOM 852 N N . GLY A 1 112 ? 0.733 11.290 3.452 1.00 88.94 112 GLY A N 1
ATOM 853 C CA . GLY A 1 112 ? 1.844 12.239 3.590 1.00 88.94 112 GLY A CA 1
ATOM 854 C C . GLY A 1 112 ? 1.482 13.555 4.280 1.00 88.94 112 GLY A C 1
ATOM 855 O O . GLY A 1 112 ? 2.384 14.304 4.639 1.00 88.94 112 GLY A O 1
ATOM 856 N N . VAL A 1 113 ? 0.189 13.854 4.431 1.00 85.25 113 VAL A N 1
ATOM 857 C CA . VAL A 1 113 ? -0.312 15.076 5.086 1.00 85.25 113 VAL A CA 1
ATOM 858 C C . VAL A 1 113 ? -1.113 14.776 6.357 1.00 85.25 113 VAL A C 1
ATOM 860 O O . VAL A 1 113 ? -1.593 15.697 7.015 1.00 85.25 113 VAL A O 1
ATOM 863 N N . ALA A 1 114 ? -1.261 13.499 6.716 1.00 82.88 114 ALA A N 1
ATOM 864 C CA . ALA A 1 114 ? -1.888 13.099 7.965 1.00 82.88 114 ALA A CA 1
ATOM 865 C C . ALA A 1 114 ? -0.944 13.424 9.133 1.00 82.88 114 ALA A C 1
ATOM 867 O O . ALA A 1 114 ? 0.150 12.877 9.213 1.00 82.88 114 ALA A O 1
ATOM 868 N N . LEU A 1 115 ? -1.369 14.319 10.032 1.00 77.31 115 LEU A N 1
ATOM 869 C CA . LEU A 1 115 ? -0.585 14.695 11.218 1.00 77.31 115 LEU A CA 1
ATOM 870 C C . LEU A 1 115 ? -0.402 13.515 12.184 1.00 77.31 115 LEU A C 1
ATOM 872 O O . LEU A 1 115 ? 0.657 13.362 12.782 1.00 77.31 115 LEU A O 1
ATOM 876 N N . PHE A 1 116 ? -1.458 12.715 12.325 1.00 83.75 116 PHE A N 1
ATOM 877 C CA . PHE A 1 116 ? -1.465 11.447 13.041 1.00 83.75 116 PHE A CA 1
ATOM 878 C C . PHE A 1 116 ? -2.160 10.441 12.140 1.00 83.75 116 PHE A C 1
ATOM 880 O O . PHE A 1 116 ? -3.360 10.567 11.873 1.00 83.75 116 PHE A O 1
ATOM 887 N N . GLY A 1 117 ? -1.402 9.499 11.596 1.00 85.19 117 GLY A N 1
ATOM 888 C CA . GLY A 1 117 ? -1.967 8.544 10.658 1.00 85.19 117 GLY A CA 1
ATOM 889 C C . GLY A 1 117 ? -2.702 7.392 11.349 1.00 85.19 117 GLY A C 1
ATOM 890 O O . GLY A 1 117 ? -2.555 7.153 12.550 1.00 85.19 117 GLY A O 1
ATOM 891 N N . PRO A 1 118 ? -3.492 6.615 10.590 1.00 93.94 118 PRO A N 1
ATOM 892 C CA . PRO A 1 118 ? -4.305 5.521 11.120 1.00 93.94 118 PRO A CA 1
ATOM 893 C C . PRO A 1 118 ? -3.481 4.252 11.411 1.00 93.94 118 PRO A C 1
ATOM 895 O O . PRO A 1 118 ? -3.999 3.140 11.353 1.00 93.94 118 PRO A O 1
ATOM 898 N N . TRP A 1 119 ? -2.184 4.379 11.688 1.00 95.50 119 TRP A N 1
ATOM 899 C CA . TRP A 1 119 ? -1.232 3.267 11.661 1.00 95.50 119 TRP A CA 1
ATOM 900 C C . TRP A 1 119 ? -1.513 2.229 12.744 1.00 95.50 119 TRP A C 1
ATOM 902 O O . TRP A 1 119 ? -1.633 1.047 12.434 1.00 95.50 119 TRP A O 1
ATOM 912 N N . ALA A 1 120 ? -1.725 2.673 13.985 1.00 94.50 120 ALA A N 1
ATOM 913 C CA . ALA A 1 120 ? -2.107 1.795 15.091 1.00 94.50 120 ALA A CA 1
ATOM 914 C C . ALA A 1 120 ? -3.462 1.108 14.843 1.00 94.50 120 ALA A C 1
ATOM 916 O O . ALA A 1 120 ? -3.643 -0.064 15.168 1.00 94.50 120 ALA A O 1
ATOM 917 N N . PHE A 1 121 ? -4.408 1.816 14.215 1.00 94.50 121 PHE A N 1
ATOM 918 C CA . PHE A 1 121 ? -5.698 1.247 13.829 1.00 94.50 121 PHE A CA 1
ATOM 919 C C . PHE A 1 121 ? -5.529 0.140 12.780 1.00 94.50 121 PHE A C 1
ATOM 921 O O . PHE A 1 121 ? -6.067 -0.952 12.958 1.00 94.50 121 PHE A O 1
ATOM 928 N N . ILE A 1 122 ? -4.751 0.387 11.721 1.00 96.62 122 ILE A N 1
ATOM 929 C CA . ILE A 1 122 ? -4.443 -0.619 10.694 1.00 96.62 122 ILE A CA 1
ATOM 930 C C . ILE A 1 122 ? -3.727 -1.815 11.332 1.00 96.62 122 ILE A C 1
ATOM 932 O O . ILE A 1 122 ? -4.039 -2.963 11.013 1.00 96.62 122 ILE A O 1
ATOM 936 N N . GLU A 1 123 ? -2.810 -1.551 12.266 1.00 95.56 123 GLU A N 1
ATOM 937 C CA . GLU A 1 123 ? -2.063 -2.578 12.981 1.00 95.56 123 GLU A CA 1
ATOM 938 C C . GLU A 1 123 ? -2.967 -3.504 13.813 1.00 95.56 123 GLU A C 1
ATOM 940 O O . GLU A 1 123 ? -2.813 -4.727 13.779 1.00 95.56 123 GLU A O 1
ATOM 945 N N . ALA A 1 124 ? -3.948 -2.934 14.506 1.00 94.19 124 ALA A N 1
ATOM 946 C CA . ALA A 1 124 ? -4.839 -3.678 15.388 1.00 94.19 124 ALA A CA 1
ATOM 947 C C . ALA A 1 124 ? -6.038 -4.328 14.675 1.00 94.19 124 ALA A C 1
ATOM 949 O O . ALA A 1 124 ? -6.581 -5.312 15.171 1.00 94.19 124 ALA A O 1
ATOM 950 N N . ARG A 1 125 ? -6.511 -3.758 13.556 1.00 91.56 125 ARG A N 1
ATOM 951 C CA . ARG A 1 125 ? -7.817 -4.116 12.963 1.00 91.56 125 ARG A CA 1
ATOM 952 C C . ARG A 1 125 ? -7.747 -4.797 11.603 1.00 91.56 125 ARG A C 1
ATOM 954 O O . ARG A 1 125 ? -8.728 -5.423 11.213 1.00 91.56 125 ARG A O 1
ATOM 961 N N . CYS A 1 126 ? -6.649 -4.655 10.865 1.00 94.75 126 CYS A N 1
ATOM 962 C CA . CYS A 1 126 ? -6.551 -5.192 9.508 1.00 94.75 126 CYS A CA 1
ATOM 963 C C . CYS A 1 126 ? -5.760 -6.511 9.490 1.00 94.75 126 CYS A C 1
ATOM 965 O O . CYS A 1 126 ? -4.694 -6.571 10.114 1.00 94.75 126 CYS A O 1
ATOM 967 N N . PRO A 1 127 ? -6.213 -7.535 8.736 1.00 94.88 127 PRO A N 1
ATOM 968 C CA . PRO A 1 127 ? -5.507 -8.806 8.620 1.00 94.88 127 PRO A CA 1
ATOM 969 C C . PRO A 1 127 ? -4.055 -8.649 8.173 1.00 94.88 127 PRO A C 1
ATOM 971 O O . PRO A 1 127 ? -3.733 -7.817 7.313 1.00 94.88 127 PRO A O 1
ATOM 974 N N . VAL A 1 128 ? -3.186 -9.508 8.700 1.00 94.12 128 VAL A N 1
ATOM 975 C CA . VAL A 1 128 ? -1.818 -9.656 8.191 1.00 94.12 128 VAL A CA 1
ATOM 976 C C . VAL A 1 128 ? -1.876 -10.089 6.719 1.00 94.12 128 VAL A C 1
ATOM 978 O O . VAL A 1 128 ? -2.689 -10.928 6.343 1.00 94.12 128 VAL A O 1
ATOM 981 N N . GLY A 1 129 ? -1.053 -9.473 5.864 1.00 93.50 129 GLY A N 1
ATOM 982 C CA . GLY A 1 129 ? -1.030 -9.743 4.417 1.00 93.50 129 GLY A CA 1
ATOM 983 C C . GLY A 1 129 ? -2.106 -9.017 3.596 1.00 93.50 129 GLY A C 1
ATOM 984 O O . GLY A 1 129 ? -2.108 -9.119 2.370 1.00 93.50 129 GLY A O 1
ATOM 985 N N . SER A 1 130 ? -3.003 -8.255 4.231 1.00 96.50 130 SER A N 1
ATOM 986 C CA . SER A 1 130 ? -3.935 -7.379 3.507 1.00 96.50 130 SER A CA 1
ATOM 987 C C . SER A 1 130 ? -3.203 -6.235 2.796 1.00 96.50 130 SER A C 1
ATOM 989 O O . SER A 1 130 ? -2.137 -5.793 3.232 1.00 96.50 130 SER A O 1
ATOM 991 N N . SER A 1 131 ? -3.790 -5.718 1.713 1.00 97.06 131 SER A N 1
ATOM 992 C CA . SER A 1 131 ? -3.182 -4.650 0.908 1.00 97.06 131 SER A CA 1
ATOM 993 C C . SER A 1 131 ? -2.927 -3.375 1.712 1.00 97.06 131 SER A C 1
ATOM 995 O O . SER A 1 131 ? -1.845 -2.792 1.621 1.00 97.06 131 SER A O 1
ATOM 997 N N . ILE A 1 132 ? -3.863 -2.996 2.587 1.00 97.75 132 ILE A N 1
ATOM 998 C CA . ILE A 1 132 ? -3.681 -1.868 3.502 1.00 97.75 132 ILE A CA 1
ATOM 999 C C . ILE A 1 132 ? -2.561 -2.112 4.521 1.00 97.75 132 ILE A C 1
ATOM 1001 O O . ILE A 1 132 ? -1.798 -1.193 4.816 1.00 97.75 132 ILE A O 1
ATOM 1005 N N . ARG A 1 133 ? -2.416 -3.345 5.036 1.00 96.44 133 ARG A N 1
ATOM 1006 C CA . ARG A 1 133 ? -1.381 -3.681 6.021 1.00 96.44 133 ARG A CA 1
ATOM 1007 C C . ARG A 1 133 ? 0.006 -3.701 5.389 1.00 96.44 133 ARG A C 1
ATOM 1009 O O . ARG A 1 133 ? 0.939 -3.180 5.988 1.00 96.44 133 ARG A O 1
ATOM 1016 N N . ARG A 1 134 ? 0.128 -4.226 4.169 1.00 95.75 134 ARG A N 1
ATOM 1017 C CA . ARG A 1 134 ? 1.358 -4.168 3.363 1.00 95.75 134 ARG A CA 1
ATOM 1018 C C . ARG A 1 134 ? 1.813 -2.733 3.134 1.00 95.75 134 ARG A C 1
ATOM 1020 O O . ARG A 1 134 ? 2.933 -2.379 3.500 1.00 95.75 134 ARG A O 1
ATOM 1027 N N . PHE A 1 135 ? 0.913 -1.889 2.623 1.00 96.38 135 PHE A N 1
ATOM 1028 C CA . PHE A 1 135 ? 1.206 -0.474 2.414 1.00 96.38 135 PHE A CA 1
ATOM 1029 C C . PHE A 1 135 ? 1.603 0.225 3.719 1.00 96.38 135 PHE A C 1
ATOM 1031 O O . PHE A 1 135 ? 2.635 0.892 3.765 1.00 96.38 135 PHE A O 1
ATOM 1038 N N . ALA A 1 136 ? 0.822 0.048 4.790 1.00 96.44 136 ALA A N 1
ATOM 1039 C CA . ALA A 1 136 ? 1.099 0.674 6.080 1.00 96.44 136 ALA A CA 1
ATOM 1040 C C . ALA A 1 136 ? 2.450 0.231 6.650 1.00 96.44 136 ALA A C 1
ATOM 1042 O O . ALA A 1 136 ? 3.213 1.074 7.112 1.00 96.44 136 ALA A O 1
ATOM 1043 N N . ASN A 1 137 ? 2.789 -1.058 6.557 1.00 94.88 137 ASN A N 1
ATOM 1044 C CA . ASN A 1 137 ? 4.084 -1.561 7.005 1.00 94.88 137 ASN A CA 1
ATOM 1045 C C . ASN A 1 137 ? 5.238 -0.872 6.262 1.00 94.88 137 ASN A C 1
ATOM 1047 O O . ASN A 1 137 ? 6.188 -0.415 6.896 1.00 94.88 137 ASN A O 1
ATOM 1051 N N . HIS A 1 138 ? 5.131 -0.742 4.936 1.00 93.62 138 HIS A N 1
ATOM 1052 C CA . HIS A 1 138 ? 6.122 -0.040 4.120 1.00 93.62 138 HIS A CA 1
ATOM 1053 C C . HIS A 1 138 ? 6.198 1.447 4.470 1.00 93.62 138 HIS A C 1
ATOM 1055 O O . HIS A 1 138 ? 7.290 1.971 4.666 1.00 93.62 138 HIS A O 1
ATOM 1061 N N . TRP A 1 139 ? 5.056 2.128 4.575 1.00 94.69 139 TRP A N 1
ATOM 1062 C CA . TRP A 1 139 ? 4.984 3.553 4.897 1.00 94.69 139 TRP A CA 1
ATOM 1063 C C . TRP A 1 139 ? 5.591 3.871 6.265 1.00 94.69 139 TRP A C 1
ATOM 1065 O O . TRP A 1 139 ? 6.403 4.790 6.384 1.00 94.69 139 TRP A O 1
ATOM 1075 N N . VAL A 1 140 ? 5.235 3.090 7.285 1.00 94.81 140 VAL A N 1
ATOM 1076 C CA . VAL A 1 140 ? 5.737 3.245 8.653 1.00 94.81 140 VAL A CA 1
ATOM 1077 C C . VAL A 1 140 ? 7.233 2.950 8.712 1.00 94.81 140 VAL A C 1
ATOM 1079 O O . VAL A 1 140 ? 7.987 3.767 9.235 1.00 94.81 140 VAL A O 1
ATOM 1082 N N . ALA A 1 141 ? 7.690 1.831 8.141 1.00 92.81 141 ALA A N 1
ATOM 1083 C CA . ALA A 1 141 ? 9.110 1.479 8.131 1.00 92.81 141 ALA A CA 1
ATOM 1084 C C . ALA A 1 141 ? 9.951 2.518 7.366 1.00 92.81 141 ALA A C 1
ATOM 1086 O O . ALA A 1 141 ? 11.043 2.882 7.803 1.00 92.81 141 ALA A O 1
ATOM 1087 N N . TRP A 1 142 ? 9.425 3.032 6.251 1.00 92.25 142 TRP A N 1
ATOM 1088 C CA . TRP A 1 142 ? 10.060 4.081 5.459 1.00 92.25 142 TRP A CA 1
ATOM 1089 C C . TRP A 1 142 ? 10.174 5.391 6.247 1.00 92.25 142 TRP A C 1
ATOM 1091 O O . TRP A 1 142 ? 11.279 5.905 6.390 1.00 92.25 142 TRP A O 1
ATOM 1101 N N . ASN A 1 143 ? 9.096 5.891 6.859 1.00 92.31 143 ASN A N 1
ATOM 1102 C CA . ASN A 1 143 ? 9.155 7.129 7.648 1.00 92.31 143 ASN A CA 1
ATOM 1103 C C . ASN A 1 143 ? 9.991 6.998 8.931 1.00 92.31 143 ASN A C 1
ATOM 1105 O O . ASN A 1 143 ? 10.746 7.908 9.284 1.00 92.31 143 ASN A O 1
ATOM 1109 N N . ALA A 1 144 ? 9.917 5.854 9.610 1.00 91.12 144 ALA A N 1
ATOM 1110 C CA . ALA A 1 144 ? 10.735 5.581 10.785 1.00 91.12 144 ALA A CA 1
ATOM 1111 C C . ALA A 1 144 ? 12.238 5.571 10.448 1.00 91.12 144 ALA A C 1
ATOM 1113 O O . ALA A 1 144 ? 13.046 5.941 11.297 1.00 91.12 144 ALA A O 1
ATOM 1114 N N . SER A 1 145 ? 12.622 5.249 9.205 1.00 89.75 145 SER A N 1
ATOM 1115 C CA . SER A 1 145 ? 14.025 5.299 8.769 1.00 89.75 145 SER A CA 1
ATOM 1116 C C . SER A 1 145 ? 14.612 6.716 8.692 1.00 89.75 145 SER A C 1
ATOM 1118 O O . SER A 1 145 ? 15.826 6.871 8.804 1.00 89.75 145 SER A O 1
ATOM 1120 N N . PHE A 1 146 ? 13.769 7.748 8.557 1.00 87.75 146 PHE A N 1
ATOM 1121 C CA . PHE A 1 146 ? 14.194 9.157 8.579 1.00 87.75 146 PHE A CA 1
ATOM 1122 C C . PHE A 1 146 ? 14.127 9.788 9.970 1.00 87.75 146 PHE A C 1
ATOM 1124 O O . PHE A 1 146 ? 14.617 10.900 10.166 1.00 87.75 146 PHE A O 1
ATOM 1131 N N . SER A 1 147 ? 13.496 9.117 10.933 1.00 85.25 147 SER A N 1
ATOM 1132 C CA . SER A 1 147 ? 13.374 9.642 12.289 1.00 85.25 147 SER A CA 1
ATOM 1133 C C . SER A 1 147 ? 14.730 9.565 12.991 1.00 85.25 147 SER A C 1
ATOM 1135 O O . SER A 1 147 ? 15.378 8.518 13.001 1.00 85.25 147 SER A O 1
ATOM 1137 N N . ALA A 1 148 ? 15.173 10.674 13.589 1.00 74.25 148 ALA A N 1
ATOM 1138 C CA . ALA A 1 148 ? 16.401 10.682 14.374 1.00 74.25 148 ALA A CA 1
ATOM 1139 C C . ALA A 1 148 ? 16.276 9.712 15.559 1.00 74.25 148 ALA A C 1
ATOM 1141 O O . ALA A 1 148 ? 15.237 9.643 16.223 1.00 74.25 148 ALA A O 1
ATOM 1142 N N . ALA A 1 149 ? 17.345 8.961 15.832 1.00 73.44 149 ALA A N 1
ATOM 1143 C CA . ALA A 1 149 ? 17.368 8.022 16.944 1.00 73.44 149 ALA A CA 1
ATOM 1144 C C . ALA A 1 149 ? 17.049 8.749 18.265 1.00 73.44 149 ALA A C 1
ATOM 1146 O O . ALA A 1 149 ? 17.747 9.685 18.650 1.00 73.44 149 ALA A O 1
ATOM 1147 N N . GLY A 1 150 ? 15.990 8.311 18.953 1.00 70.50 150 GLY A N 1
ATOM 1148 C CA . GLY A 1 150 ? 15.562 8.875 20.238 1.00 70.50 150 GLY A CA 1
ATOM 1149 C C . GLY A 1 150 ? 14.549 10.023 20.160 1.00 70.50 150 GLY A C 1
ATOM 1150 O O . GLY A 1 150 ? 14.111 10.491 21.209 1.00 70.50 150 GLY A O 1
ATOM 1151 N N . SER A 1 151 ? 14.131 10.465 18.970 1.00 78.56 151 SER A N 1
ATOM 1152 C CA . SER A 1 151 ? 13.017 11.412 18.849 1.00 78.56 151 SER A CA 1
ATOM 1153 C C . SER A 1 151 ? 11.664 10.706 19.018 1.00 78.56 151 SER A C 1
ATOM 1155 O O . SER A 1 151 ? 11.480 9.614 18.473 1.00 78.56 151 SER A O 1
ATOM 1157 N N . PRO A 1 152 ? 10.694 11.311 19.734 1.00 80.38 152 PRO A N 1
ATOM 1158 C CA . PRO A 1 152 ? 9.324 10.816 19.759 1.00 80.38 152 PRO A CA 1
ATOM 1159 C C . PRO A 1 152 ? 8.779 10.755 18.332 1.00 80.38 152 PRO A C 1
ATOM 1161 O O . PRO A 1 152 ? 8.856 11.733 17.590 1.00 80.38 152 PRO A O 1
ATOM 1164 N N . SER A 1 153 ? 8.243 9.603 17.951 1.00 87.00 153 SER A N 1
ATOM 1165 C CA . SER A 1 153 ? 7.672 9.359 16.631 1.00 87.00 153 SER A CA 1
ATOM 1166 C C . SER A 1 153 ? 6.272 8.786 16.806 1.00 87.00 153 SER A C 1
ATOM 1168 O O . SER A 1 153 ? 6.067 7.961 17.697 1.00 87.00 153 SER A O 1
ATOM 1170 N N . GLU A 1 154 ? 5.317 9.170 15.953 1.00 88.94 154 GLU A N 1
ATOM 1171 C CA . GLU A 1 154 ? 3.979 8.547 15.935 1.00 88.94 154 GLU A CA 1
ATOM 1172 C C . GLU A 1 154 ? 4.040 7.040 15.626 1.00 88.94 154 GLU A C 1
ATOM 1174 O O . GLU A 1 154 ? 3.101 6.299 15.903 1.00 88.94 154 GLU A O 1
ATOM 1179 N N . PHE A 1 155 ? 5.170 6.582 15.080 1.00 92.12 155 PHE A N 1
ATOM 1180 C CA . PHE A 1 155 ? 5.433 5.186 14.759 1.00 92.12 155 PHE A CA 1
ATOM 1181 C C . PHE A 1 155 ? 5.997 4.384 15.940 1.00 92.12 155 PHE A C 1
ATOM 1183 O O . PHE A 1 155 ? 6.225 3.180 15.812 1.00 92.12 155 PHE A O 1
ATOM 1190 N N . ALA A 1 156 ? 6.264 5.029 17.081 1.00 90.31 156 ALA A N 1
ATOM 1191 C CA . ALA A 1 156 ? 6.813 4.359 18.252 1.00 90.31 156 ALA A CA 1
ATOM 1192 C C . ALA A 1 156 ? 5.859 3.262 18.753 1.00 90.31 156 ALA A C 1
ATOM 1194 O O . ALA A 1 156 ? 4.673 3.496 18.964 1.00 90.31 156 ALA A O 1
ATOM 1195 N N . GLY A 1 157 ? 6.394 2.054 18.949 1.00 90.56 157 GLY A N 1
ATOM 1196 C CA . GLY A 1 157 ? 5.626 0.891 19.406 1.00 90.56 157 GLY A CA 1
ATOM 1197 C C . GLY A 1 157 ? 4.905 0.110 18.303 1.00 90.56 157 GLY A C 1
ATOM 1198 O O . GLY A 1 157 ? 4.418 -0.981 18.582 1.00 90.56 157 GLY A O 1
ATOM 1199 N N . LEU A 1 158 ? 4.877 0.603 17.060 1.00 94.25 158 LEU A N 1
ATOM 1200 C CA . LEU A 1 158 ? 4.327 -0.153 15.932 1.00 94.25 158 LEU A CA 1
ATOM 1201 C C . LEU A 1 158 ? 5.302 -1.242 15.483 1.00 94.25 158 LEU A C 1
ATOM 1203 O O . LEU A 1 158 ? 6.500 -0.981 15.326 1.00 94.25 158 LEU A O 1
ATOM 1207 N N . HIS A 1 159 ? 4.801 -2.446 15.193 1.00 94.25 159 HIS A N 1
ATOM 1208 C CA . HIS A 1 159 ? 5.644 -3.545 14.717 1.00 94.25 159 HIS A CA 1
ATOM 1209 C C . HIS A 1 159 ? 6.390 -3.161 13.435 1.00 94.25 159 HIS A C 1
ATOM 1211 O O . HIS A 1 159 ? 7.585 -3.430 13.299 1.00 94.25 159 HIS A O 1
ATOM 1217 N N . ALA A 1 160 ? 5.720 -2.457 12.522 1.00 92.06 160 ALA A N 1
ATOM 1218 C CA . ALA A 1 160 ? 6.310 -2.007 11.266 1.00 92.06 160 ALA A CA 1
ATOM 1219 C C . ALA A 1 160 ? 7.536 -1.093 11.449 1.00 92.06 160 ALA A C 1
ATOM 1221 O O . ALA A 1 160 ? 8.458 -1.138 10.637 1.00 92.06 160 ALA A O 1
ATOM 1222 N N . ALA A 1 161 ? 7.608 -0.314 12.534 1.00 92.50 161 ALA A N 1
ATOM 1223 C CA . ALA A 1 161 ? 8.768 0.532 12.816 1.00 92.50 161 ALA A CA 1
ATOM 1224 C C . ALA A 1 161 ? 10.028 -0.295 13.140 1.00 92.50 161 ALA A C 1
ATOM 1226 O O . ALA A 1 161 ? 11.149 0.168 12.942 1.00 92.50 161 ALA A O 1
ATOM 1227 N N . THR A 1 162 ? 9.878 -1.554 13.567 1.00 91.38 162 THR A N 1
ATOM 1228 C CA . THR A 1 162 ? 11.015 -2.470 13.783 1.00 91.38 162 THR A CA 1
ATOM 1229 C C . THR A 1 162 ? 11.644 -2.960 12.471 1.00 91.38 162 THR A C 1
ATOM 1231 O O . THR A 1 162 ? 12.783 -3.434 12.460 1.00 91.38 162 THR A O 1
ATOM 1234 N N . LEU A 1 163 ? 10.946 -2.786 11.341 1.00 88.25 163 LEU A N 1
ATOM 1235 C CA . LEU A 1 163 ? 11.389 -3.209 10.010 1.00 88.25 163 LEU A CA 1
ATOM 1236 C C . LEU A 1 163 ? 12.316 -2.189 9.324 1.00 88.25 163 LEU A C 1
ATOM 1238 O O . LEU A 1 163 ? 12.797 -2.452 8.222 1.00 88.25 163 LEU A O 1
ATOM 1242 N N . VAL A 1 164 ? 12.634 -1.060 9.972 1.00 86.69 164 VAL A N 1
ATOM 1243 C CA . VAL A 1 164 ? 13.515 0.005 9.444 1.00 86.69 164 VAL A CA 1
ATOM 1244 C C . VAL A 1 164 ? 14.831 -0.539 8.885 1.00 86.69 164 VAL A C 1
ATOM 1246 O O . VAL A 1 164 ? 15.282 -0.108 7.829 1.00 86.69 164 VAL A O 1
ATOM 1249 N N . ASN A 1 165 ? 15.439 -1.535 9.533 1.00 83.62 165 ASN A N 1
ATOM 1250 C CA . ASN A 1 165 ? 16.697 -2.122 9.060 1.00 83.62 165 ASN A CA 1
ATOM 1251 C C . ASN A 1 165 ? 16.576 -2.804 7.688 1.00 83.62 165 ASN A C 1
ATOM 1253 O O . ASN A 1 165 ? 17.567 -2.899 6.967 1.00 83.62 165 ASN A O 1
ATOM 1257 N N . GLN A 1 166 ? 15.391 -3.299 7.329 1.00 81.88 166 GLN A N 1
ATOM 1258 C CA . GLN A 1 166 ? 15.133 -3.895 6.015 1.00 81.88 166 GLN A CA 1
ATOM 1259 C C . GLN A 1 166 ? 15.002 -2.811 4.941 1.00 81.88 166 GLN A C 1
ATOM 1261 O O . GLN A 1 166 ? 15.460 -3.006 3.819 1.00 81.88 166 GLN A O 1
ATOM 1266 N N . VAL A 1 167 ? 14.463 -1.649 5.321 1.00 78.69 167 VAL A N 1
ATOM 1267 C CA . VAL A 1 167 ? 14.354 -0.459 4.471 1.00 78.69 167 VAL A CA 1
ATOM 1268 C C . VAL A 1 167 ? 15.731 0.164 4.226 1.00 78.69 167 VAL A C 1
ATOM 1270 O O . VAL A 1 167 ? 16.158 0.286 3.087 1.00 78.69 167 VAL A O 1
ATOM 1273 N N . VAL A 1 168 ? 16.491 0.460 5.286 1.00 69.69 168 VAL A N 1
ATOM 1274 C CA . VAL A 1 168 ? 17.806 1.132 5.202 1.00 69.69 168 VAL A CA 1
ATOM 1275 C C . VAL A 1 168 ? 18.845 0.320 4.418 1.00 69.69 168 VAL A C 1
ATOM 1277 O O . VAL A 1 168 ? 19.733 0.884 3.785 1.00 69.69 168 VAL A O 1
ATOM 1280 N N . ARG A 1 169 ? 18.759 -1.016 4.451 1.00 64.44 169 ARG A N 1
ATOM 1281 C CA . ARG A 1 169 ? 19.671 -1.903 3.705 1.00 64.44 169 ARG A CA 1
ATOM 1282 C C . ARG A 1 169 ? 19.316 -2.030 2.220 1.00 64.44 169 ARG A C 1
ATOM 1284 O O . ARG A 1 169 ? 20.113 -2.588 1.467 1.00 64.44 169 ARG A O 1
ATOM 1291 N N . GLY A 1 170 ? 18.139 -1.564 1.809 1.00 61.84 170 GLY A N 1
ATOM 1292 C CA . GLY A 1 170 ? 17.680 -1.575 0.425 1.00 61.84 170 GLY A CA 1
ATOM 1293 C C . GLY A 1 170 ? 17.720 -0.187 -0.214 1.00 61.84 170 GLY A C 1
ATOM 1294 O O . GLY A 1 170 ? 17.700 0.836 0.461 1.00 61.84 170 GLY A O 1
ATOM 1295 N N . GLU A 1 171 ? 17.713 -0.137 -1.546 1.00 68.06 171 GLU A N 1
ATOM 1296 C CA . GLU A 1 171 ? 17.305 1.070 -2.274 1.00 68.06 171 GLU A CA 1
ATOM 1297 C C . GLU A 1 171 ? 15.783 1.224 -2.145 1.00 68.06 171 GLU A C 1
ATOM 1299 O O . GLU A 1 171 ? 15.045 0.886 -3.062 1.00 68.06 171 GLU A O 1
ATOM 1304 N N . THR A 1 172 ? 15.262 1.636 -0.992 1.00 68.50 172 THR A N 1
ATOM 1305 C CA . THR A 1 172 ? 13.807 1.764 -0.820 1.00 68.50 172 THR A CA 1
ATOM 1306 C C . THR A 1 172 ? 13.280 3.092 -1.338 1.00 68.50 172 THR A C 1
ATOM 1308 O O . THR A 1 172 ? 13.758 4.162 -0.962 1.00 68.50 172 THR A O 1
ATOM 1311 N N . HIS A 1 173 ? 12.251 3.020 -2.179 1.00 81.38 173 HIS A N 1
ATOM 1312 C CA . HIS A 1 173 ? 11.537 4.181 -2.699 1.00 81.38 173 HIS A CA 1
ATOM 1313 C C . HIS A 1 173 ? 10.354 4.555 -1.807 1.00 81.38 173 HIS A C 1
ATOM 1315 O O . HIS A 1 173 ? 9.845 3.721 -1.062 1.00 81.38 173 HIS A O 1
ATOM 1321 N N . ASP A 1 174 ? 9.886 5.797 -1.948 1.00 89.00 174 ASP A N 1
ATOM 1322 C CA . ASP A 1 174 ? 8.611 6.252 -1.392 1.00 89.00 174 ASP A CA 1
ATOM 1323 C C . ASP A 1 174 ? 7.488 5.258 -1.767 1.00 89.00 174 ASP A C 1
ATOM 1325 O O . ASP A 1 174 ? 7.181 5.120 -2.962 1.00 89.00 174 ASP A O 1
ATOM 1329 N N . PRO A 1 175 ? 6.863 4.578 -0.783 1.00 92.06 175 PRO A N 1
ATOM 1330 C CA . PRO A 1 175 ? 5.824 3.579 -1.025 1.00 92.06 175 PRO A CA 1
ATOM 1331 C C . PRO A 1 175 ? 4.659 4.114 -1.862 1.00 92.06 175 PRO A C 1
ATOM 1333 O O . PRO A 1 175 ? 4.064 3.389 -2.652 1.00 92.06 175 PRO A O 1
ATOM 1336 N N . ARG A 1 176 ? 4.358 5.410 -1.789 1.00 92.81 176 ARG A N 1
ATOM 1337 C CA . ARG A 1 176 ? 3.248 5.994 -2.552 1.00 92.81 176 ARG A CA 1
ATOM 1338 C C . ARG A 1 176 ? 3.465 5.943 -4.062 1.00 92.81 176 ARG A C 1
ATOM 1340 O O . ARG A 1 176 ? 2.511 6.030 -4.825 1.00 92.81 176 ARG A O 1
ATOM 1347 N N . THR A 1 177 ? 4.713 5.804 -4.507 1.00 90.75 177 THR A N 1
ATOM 1348 C CA . THR A 1 177 ? 5.048 5.778 -5.935 1.00 90.75 177 THR A CA 1
ATOM 1349 C C . THR A 1 177 ? 4.741 4.445 -6.612 1.00 90.75 177 THR A C 1
ATOM 1351 O O . THR A 1 177 ? 4.649 4.408 -7.838 1.00 90.75 177 THR A O 1
ATOM 1354 N N . PHE A 1 178 ? 4.563 3.358 -5.857 1.00 89.75 178 PHE A N 1
ATOM 1355 C CA . PHE A 1 178 ? 4.215 2.058 -6.428 1.00 89.75 178 PHE A CA 1
ATOM 1356 C C . PHE A 1 178 ? 2.806 2.074 -7.033 1.00 89.75 178 PHE A C 1
ATOM 1358 O O . PHE A 1 178 ? 1.915 2.786 -6.572 1.00 89.75 178 PHE A O 1
ATOM 1365 N N . ALA A 1 179 ? 2.601 1.266 -8.076 1.00 89.81 179 ALA A N 1
ATOM 1366 C CA . ALA A 1 179 ? 1.271 1.066 -8.648 1.00 89.81 179 ALA A CA 1
ATOM 1367 C C . ALA A 1 179 ? 0.328 0.447 -7.602 1.00 89.81 179 ALA A C 1
ATOM 1369 O O . ALA A 1 179 ? 0.771 -0.364 -6.790 1.00 89.81 179 ALA A O 1
ATOM 1370 N N . LEU A 1 180 ? -0.960 0.798 -7.621 1.00 92.31 180 LEU A N 1
ATOM 1371 C CA . LEU A 1 180 ? -1.920 0.356 -6.602 1.00 92.31 180 LEU A CA 1
ATOM 1372 C C . LEU A 1 180 ? -1.996 -1.176 -6.505 1.00 92.31 180 LEU A C 1
ATOM 1374 O O . LEU A 1 180 ? -2.085 -1.729 -5.411 1.00 92.31 180 LEU A O 1
ATOM 1378 N N . GLU A 1 181 ? -1.878 -1.862 -7.642 1.00 92.00 181 GLU A N 1
ATOM 1379 C CA . GLU A 1 181 ? -1.912 -3.321 -7.756 1.00 92.00 181 GLU A CA 1
ATOM 1380 C C . GLU A 1 181 ? -0.786 -3.994 -6.966 1.00 92.00 181 GLU A C 1
ATOM 1382 O O . GLU A 1 181 ? -0.958 -5.119 -6.500 1.00 92.00 181 GLU A O 1
ATOM 1387 N N . HIS A 1 182 ? 0.342 -3.303 -6.761 1.00 92.25 182 HIS A N 1
ATOM 1388 C CA . HIS A 1 182 ? 1.477 -3.805 -5.987 1.00 92.25 182 HIS A CA 1
ATOM 1389 C C . HIS A 1 182 ? 1.050 -4.322 -4.612 1.00 92.25 182 HIS A C 1
ATOM 1391 O O . HIS A 1 182 ? 1.485 -5.393 -4.194 1.00 92.25 182 HIS A O 1
ATOM 1397 N N . TRP A 1 183 ? 0.161 -3.585 -3.945 1.00 95.12 183 TRP A N 1
ATOM 1398 C CA . TRP A 1 183 ? -0.271 -3.861 -2.578 1.00 95.12 183 TRP A CA 1
ATOM 1399 C C . TRP A 1 183 ? -1.206 -5.067 -2.483 1.00 95.12 183 TRP A C 1
ATOM 1401 O O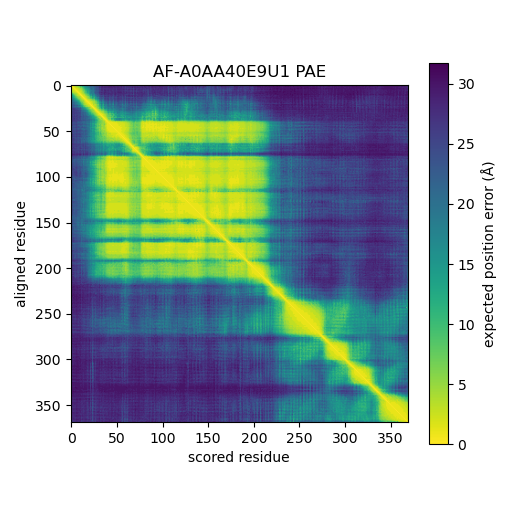 . TRP A 1 183 ? -1.262 -5.740 -1.456 1.00 95.12 183 TRP A O 1
ATOM 1411 N N . PHE A 1 184 ? -1.906 -5.394 -3.567 1.00 94.25 184 PHE A N 1
ATOM 1412 C CA . PHE A 1 184 ? -2.772 -6.573 -3.640 1.00 94.25 184 PHE A CA 1
ATOM 1413 C C . PHE A 1 184 ? -2.006 -7.845 -4.013 1.00 94.25 184 PHE A C 1
ATOM 1415 O O . PHE A 1 184 ? -2.507 -8.949 -3.811 1.00 94.25 184 PHE A O 1
ATOM 1422 N N . GLN A 1 185 ? -0.780 -7.711 -4.516 1.00 92.75 185 GLN A N 1
ATOM 1423 C CA . GLN A 1 185 ? 0.059 -8.832 -4.923 1.00 92.75 185 GLN A CA 1
ATOM 1424 C C . GLN A 1 185 ? 1.031 -9.249 -3.804 1.00 92.75 185 GLN A C 1
ATOM 1426 O O . GLN A 1 185 ? 1.429 -8.410 -2.995 1.00 92.75 185 GLN A O 1
ATOM 1431 N N . PRO A 1 186 ? 1.496 -10.515 -3.775 1.00 90.50 186 PRO A N 1
ATOM 1432 C CA . PRO A 1 186 ? 2.480 -10.985 -2.789 1.00 90.50 186 PRO A CA 1
ATOM 1433 C C . PRO A 1 186 ? 3.789 -10.189 -2.784 1.00 90.50 186 PRO A C 1
ATOM 1435 O O . PRO A 1 186 ? 4.471 -10.101 -1.772 1.00 90.50 186 PRO A O 1
ATOM 1438 N N . CYS A 1 187 ? 4.145 -9.564 -3.909 1.00 88.94 187 CYS A N 1
ATOM 1439 C CA . CYS A 1 187 ? 5.317 -8.698 -3.970 1.00 88.94 187 CYS A CA 1
ATOM 1440 C C . CYS A 1 187 ? 5.209 -7.451 -3.080 1.00 88.94 187 CYS A C 1
ATOM 1442 O O . CYS A 1 187 ? 6.229 -6.819 -2.847 1.00 88.94 187 CYS A O 1
ATOM 1444 N N . GLY A 1 188 ? 4.010 -7.083 -2.614 1.00 89.19 188 GLY A N 1
ATOM 1445 C CA . GLY A 1 188 ? 3.812 -6.000 -1.650 1.00 89.19 188 GLY A CA 1
ATOM 1446 C C . GLY A 1 188 ? 4.273 -6.335 -0.229 1.00 89.19 188 GLY A C 1
ATOM 1447 O O . GLY A 1 188 ? 4.244 -5.451 0.615 1.00 89.19 188 GLY A O 1
ATOM 1448 N N . ASP A 1 189 ? 4.673 -7.584 0.043 1.00 88.62 189 ASP A N 1
ATOM 1449 C CA . ASP A 1 189 ? 5.336 -7.974 1.296 1.00 88.62 189 ASP A CA 1
ATOM 1450 C C . ASP A 1 189 ? 6.860 -7.728 1.248 1.00 88.62 189 ASP A C 1
ATOM 1452 O O . ASP A 1 189 ? 7.522 -7.703 2.287 1.00 88.62 189 ASP A O 1
ATOM 1456 N N . ASP A 1 190 ? 7.436 -7.572 0.048 1.00 86.06 190 ASP A N 1
ATOM 1457 C CA . ASP A 1 190 ? 8.870 -7.352 -0.131 1.00 86.06 190 ASP A CA 1
ATOM 1458 C C . ASP A 1 190 ? 9.198 -5.860 -0.040 1.00 86.06 190 ASP A C 1
ATOM 1460 O O . ASP A 1 190 ? 8.973 -5.090 -0.976 1.00 86.06 190 ASP A O 1
ATOM 1464 N N . LEU A 1 191 ? 9.784 -5.460 1.091 1.00 74.38 191 LEU A N 1
ATOM 1465 C CA . LEU A 1 191 ? 10.288 -4.104 1.318 1.00 74.38 191 LEU A CA 1
ATOM 1466 C C . LEU A 1 191 ? 11.398 -3.703 0.330 1.00 74.38 191 LEU A C 1
ATOM 1468 O O . LEU A 1 191 ? 11.695 -2.515 0.210 1.00 74.38 191 LEU A O 1
ATOM 1472 N N . ALA A 1 192 ? 12.014 -4.643 -0.394 1.00 70.38 192 ALA A N 1
ATOM 1473 C CA . ALA A 1 192 ? 13.039 -4.340 -1.383 1.00 70.38 192 ALA A CA 1
ATOM 1474 C C . ALA A 1 192 ? 12.456 -3.852 -2.726 1.00 70.38 192 ALA A C 1
ATOM 1476 O O . ALA A 1 192 ? 11.476 -4.359 -3.262 1.00 70.38 192 ALA A O 1
ATOM 1477 N N . ALA A 1 193 ? 13.148 -2.908 -3.368 1.00 64.12 193 ALA A N 1
ATOM 1478 C CA . ALA A 1 193 ? 12.707 -2.258 -4.607 1.00 64.12 193 ALA A CA 1
ATOM 1479 C C . ALA A 1 193 ? 12.727 -3.118 -5.890 1.00 64.12 193 ALA A C 1
ATOM 1481 O O . ALA A 1 193 ? 12.516 -2.588 -6.985 1.00 64.12 193 ALA A O 1
ATOM 1482 N N . LYS A 1 194 ? 12.963 -4.431 -5.806 1.00 74.56 194 LYS A N 1
ATOM 1483 C CA . LYS A 1 194 ? 13.174 -5.310 -6.975 1.00 74.56 194 LYS A CA 1
ATOM 1484 C C . LYS A 1 194 ? 11.878 -5.889 -7.550 1.00 74.56 194 LYS A C 1
ATOM 1486 O O . LYS A 1 194 ? 11.866 -7.001 -8.070 1.00 74.56 194 LYS A O 1
ATOM 1491 N N . CYS A 1 195 ? 10.790 -5.133 -7.476 1.00 82.12 195 CYS A N 1
ATOM 1492 C CA . CYS A 1 195 ? 9.489 -5.549 -7.978 1.00 82.12 195 CYS A CA 1
ATOM 1493 C C . CYS A 1 195 ? 9.182 -4.917 -9.343 1.00 82.12 195 CYS A C 1
ATOM 1495 O O . CYS A 1 195 ? 9.477 -3.748 -9.587 1.00 82.12 195 CYS A O 1
ATOM 1497 N N . ASP A 1 196 ? 8.505 -5.661 -10.217 1.00 83.19 196 ASP A N 1
ATOM 1498 C CA . ASP A 1 196 ? 8.025 -5.178 -11.518 1.00 83.19 196 ASP A CA 1
ATOM 1499 C C . ASP A 1 196 ? 7.014 -4.027 -11.418 1.00 83.19 196 ASP A C 1
ATOM 1501 O O . ASP A 1 196 ? 6.828 -3.284 -12.381 1.00 83.19 196 ASP A O 1
ATOM 1505 N N . HIS A 1 197 ? 6.391 -3.852 -10.252 1.00 83.31 197 HIS A N 1
ATOM 1506 C CA . HIS A 1 197 ? 5.486 -2.743 -9.960 1.00 83.31 197 HIS A CA 1
ATOM 1507 C C . HIS A 1 197 ? 6.215 -1.460 -9.532 1.00 83.31 197 HIS A C 1
ATOM 1509 O O . HIS A 1 197 ? 5.575 -0.415 -9.405 1.00 83.31 197 HIS A O 1
ATOM 1515 N N . ASN A 1 198 ? 7.540 -1.506 -9.345 1.00 81.44 198 ASN A N 1
ATOM 1516 C CA . ASN A 1 198 ? 8.348 -0.316 -9.102 1.00 81.44 198 ASN A CA 1
ATOM 1517 C C . ASN A 1 198 ? 8.367 0.560 -10.377 1.00 81.44 198 ASN A C 1
ATOM 1519 O O . ASN A 1 198 ? 8.772 0.080 -11.445 1.00 81.44 198 ASN A O 1
ATOM 1523 N N . PRO A 1 199 ? 7.991 1.852 -10.306 1.00 78.44 199 PRO A N 1
ATOM 1524 C CA . PRO A 1 199 ? 8.023 2.758 -11.454 1.00 78.44 199 PRO A CA 1
ATOM 1525 C C . PRO A 1 199 ? 9.389 2.842 -12.131 1.00 78.44 199 PRO A C 1
ATOM 1527 O O . PRO A 1 199 ? 9.456 2.958 -13.353 1.00 78.44 199 PRO A O 1
ATOM 1530 N N . ALA A 1 200 ? 10.483 2.771 -11.369 1.00 81.38 200 ALA A N 1
ATOM 1531 C CA . ALA A 1 200 ? 11.832 2.788 -11.919 1.00 81.38 200 ALA A CA 1
ATOM 1532 C C . ALA A 1 200 ? 12.095 1.546 -12.781 1.00 81.38 200 ALA A C 1
ATOM 1534 O O . ALA A 1 200 ? 12.592 1.674 -13.902 1.00 81.38 200 ALA A O 1
ATOM 1535 N N . VAL A 1 201 ? 11.682 0.367 -12.304 1.00 83.75 201 VAL A N 1
ATOM 1536 C CA . VAL A 1 201 ? 11.779 -0.901 -13.042 1.00 83.75 201 VAL A CA 1
ATOM 1537 C C . VAL A 1 201 ? 10.894 -0.861 -14.284 1.00 83.75 201 VAL A C 1
ATOM 1539 O O . VAL A 1 201 ? 11.362 -1.203 -15.368 1.00 83.75 201 VAL A O 1
ATOM 1542 N N . ARG A 1 202 ? 9.654 -0.366 -14.177 1.00 82.44 202 ARG A N 1
ATOM 1543 C CA . ARG A 1 202 ? 8.761 -0.191 -15.337 1.00 82.44 202 ARG A CA 1
ATOM 1544 C C . ARG A 1 202 ? 9.370 0.729 -16.387 1.00 82.44 202 ARG A C 1
ATOM 1546 O O . ARG A 1 202 ? 9.449 0.340 -17.546 1.00 82.44 202 ARG A O 1
ATOM 1553 N N . ARG A 1 203 ? 9.875 1.897 -15.980 1.00 85.06 203 ARG A N 1
ATOM 1554 C CA . ARG A 1 203 ? 10.546 2.850 -16.879 1.00 85.06 203 ARG A CA 1
ATOM 1555 C C . ARG A 1 203 ? 11.823 2.270 -17.480 1.00 85.06 203 ARG A C 1
ATOM 1557 O O . ARG A 1 203 ? 12.157 2.582 -18.616 1.00 85.06 203 ARG A O 1
ATOM 1564 N N . ALA A 1 204 ? 12.576 1.458 -16.740 1.00 86.75 204 ALA A N 1
ATOM 1565 C CA . ALA A 1 204 ? 13.757 0.775 -17.266 1.00 86.75 204 ALA A CA 1
ATOM 1566 C C . ALA A 1 204 ? 13.369 -0.283 -18.311 1.00 86.75 204 ALA A C 1
ATOM 1568 O O . ALA A 1 204 ? 13.931 -0.290 -19.402 1.00 86.75 204 ALA A O 1
ATOM 1569 N N . LYS A 1 205 ? 12.357 -1.112 -18.022 1.00 87.69 205 LYS A N 1
ATOM 1570 C CA . LYS A 1 205 ? 11.816 -2.098 -18.968 1.00 87.69 205 LYS A CA 1
ATOM 1571 C C . LYS A 1 205 ? 11.240 -1.437 -20.215 1.00 87.69 205 LYS A C 1
ATOM 1573 O O . LYS A 1 205 ? 11.443 -1.936 -21.313 1.00 87.69 205 LYS A O 1
ATOM 1578 N N . GLU A 1 206 ? 10.536 -0.324 -20.060 1.00 89.25 206 GLU A N 1
ATOM 1579 C CA . GLU A 1 206 ? 9.990 0.447 -21.175 1.00 89.25 206 GLU A CA 1
ATOM 1580 C C . GLU A 1 206 ? 11.100 1.059 -22.031 1.00 89.25 206 GLU A C 1
ATOM 1582 O O . GLU A 1 206 ? 11.083 0.899 -23.247 1.00 89.25 206 GLU A O 1
ATOM 1587 N N . ARG A 1 207 ? 12.126 1.654 -21.410 1.00 91.06 207 ARG A N 1
ATOM 1588 C CA . ARG A 1 207 ? 13.315 2.137 -22.129 1.00 91.06 207 ARG A CA 1
ATOM 1589 C C . ARG A 1 207 ? 14.030 1.027 -22.890 1.00 91.06 207 ARG A C 1
ATOM 1591 O O . ARG A 1 207 ? 14.437 1.254 -24.021 1.00 91.06 207 ARG A O 1
ATOM 1598 N N . GLU A 1 208 ? 14.144 -0.164 -22.310 1.00 89.81 208 GLU A N 1
ATOM 1599 C CA . GLU A 1 208 ? 14.751 -1.312 -22.989 1.00 89.81 208 GLU A CA 1
ATOM 1600 C C . GLU A 1 208 ? 13.868 -1.845 -24.131 1.00 89.81 208 GLU A C 1
ATOM 1602 O O . GLU A 1 208 ? 14.386 -2.244 -25.166 1.00 89.81 208 GLU A O 1
ATOM 1607 N N . ARG A 1 209 ? 12.534 -1.792 -24.003 1.00 89.88 209 ARG A N 1
ATOM 1608 C CA . ARG A 1 209 ? 11.597 -2.142 -25.090 1.00 89.88 209 ARG A CA 1
ATOM 1609 C C . ARG A 1 209 ? 11.638 -1.151 -26.249 1.00 89.88 209 ARG A C 1
ATOM 1611 O O . ARG A 1 209 ? 11.531 -1.559 -27.399 1.00 89.88 209 ARG A O 1
ATOM 1618 N N . LEU A 1 210 ? 11.756 0.138 -25.939 1.00 91.56 210 LEU A N 1
ATOM 1619 C CA . LEU A 1 210 ? 11.853 1.217 -26.924 1.00 91.56 210 LEU A CA 1
ATOM 1620 C C . LEU A 1 210 ? 13.268 1.366 -27.488 1.00 91.56 210 LEU A C 1
ATOM 1622 O O . LEU A 1 210 ? 13.475 2.129 -28.433 1.00 91.56 210 LEU A O 1
ATOM 1626 N N . ARG A 1 211 ? 14.247 0.656 -26.918 1.00 91.31 211 ARG A N 1
ATOM 1627 C CA . ARG A 1 211 ? 15.622 0.667 -27.392 1.00 91.31 211 ARG A CA 1
ATOM 1628 C C . ARG A 1 211 ? 15.639 0.165 -28.838 1.00 91.31 211 ARG A C 1
ATOM 1630 O O . ARG A 1 211 ? 15.214 -0.966 -29.086 1.00 91.31 211 ARG A O 1
ATOM 1637 N N . PRO A 1 212 ? 16.137 0.967 -29.798 1.00 87.31 212 PRO A N 1
ATOM 1638 C CA . PRO A 1 212 ? 16.291 0.507 -31.166 1.00 87.31 212 PRO A CA 1
ATOM 1639 C C . PRO A 1 212 ? 17.119 -0.772 -31.163 1.00 87.31 212 PRO A C 1
ATOM 1641 O O . PRO A 1 212 ? 18.159 -0.834 -30.496 1.00 87.31 212 PRO A O 1
ATOM 1644 N N . ALA A 1 213 ? 16.660 -1.787 -31.898 1.00 81.44 213 ALA A N 1
ATOM 1645 C CA . ALA A 1 213 ? 17.472 -2.971 -32.111 1.00 81.44 213 ALA A CA 1
ATOM 1646 C C . ALA A 1 213 ? 18.848 -2.511 -32.618 1.00 81.44 213 ALA A C 1
ATOM 1648 O O . ALA A 1 213 ? 18.899 -1.621 -33.478 1.00 81.44 213 ALA A O 1
ATOM 1649 N N . PRO A 1 214 ? 19.953 -3.066 -32.087 1.00 79.81 214 PRO A N 1
ATOM 1650 C CA . PRO A 1 214 ? 21.270 -2.718 -32.587 1.00 79.81 214 PRO A CA 1
ATOM 1651 C C . PRO A 1 214 ? 21.260 -2.889 -34.111 1.00 79.81 214 PRO A C 1
ATOM 1653 O O . PRO A 1 214 ? 20.669 -3.863 -34.602 1.00 79.81 214 PRO A O 1
ATOM 1656 N N . PRO A 1 215 ? 21.832 -1.932 -34.866 1.00 78.75 215 PRO A N 1
ATOM 1657 C CA . PRO A 1 215 ? 21.828 -2.000 -36.318 1.00 78.75 215 PRO A CA 1
ATOM 1658 C C . PRO A 1 215 ? 22.340 -3.377 -36.726 1.00 78.75 215 PRO A C 1
ATOM 1660 O O . PRO A 1 215 ? 23.383 -3.818 -36.239 1.00 78.75 215 PRO A O 1
ATOM 1663 N N . LYS A 1 216 ? 21.576 -4.088 -37.571 1.00 75.94 216 LYS A N 1
ATOM 1664 C CA . LYS A 1 216 ? 22.021 -5.386 -38.088 1.00 75.94 216 LYS A CA 1
ATOM 1665 C C . LYS A 1 216 ? 23.420 -5.162 -38.664 1.00 75.94 216 LYS A C 1
ATOM 1667 O O . LYS A 1 216 ? 23.550 -4.274 -39.512 1.00 75.94 216 LYS A O 1
ATOM 1672 N N . PRO A 1 217 ? 24.446 -5.911 -38.219 1.00 64.88 217 PRO A N 1
ATOM 1673 C CA . PRO A 1 217 ? 25.793 -5.706 -38.718 1.00 64.88 217 PRO A CA 1
ATOM 1674 C C . PRO A 1 217 ? 25.748 -5.798 -40.241 1.00 64.88 217 PRO A C 1
ATOM 1676 O O . PRO A 1 217 ? 25.146 -6.723 -40.804 1.00 64.88 217 PRO A O 1
ATOM 1679 N N . SER A 1 218 ? 26.319 -4.794 -40.908 1.00 69.06 218 SER A N 1
ATOM 1680 C CA . SER A 1 218 ? 26.447 -4.797 -42.360 1.00 69.06 218 SER A CA 1
ATOM 1681 C C . SER A 1 218 ? 27.158 -6.088 -42.787 1.00 69.06 218 SER A C 1
ATOM 1683 O O . SER A 1 218 ? 27.970 -6.643 -42.042 1.00 69.06 218 SER A O 1
ATOM 1685 N N . ARG A 1 219 ? 26.856 -6.610 -43.985 1.00 57.66 219 ARG A N 1
ATOM 1686 C CA . ARG A 1 219 ? 27.449 -7.870 -44.481 1.00 57.66 219 ARG A CA 1
ATOM 1687 C C . ARG A 1 219 ? 28.986 -7.885 -44.406 1.00 57.66 219 ARG A C 1
ATOM 1689 O O . ARG A 1 219 ? 29.548 -8.963 -44.251 1.00 57.66 219 ARG A O 1
ATOM 1696 N N . LEU A 1 220 ? 29.635 -6.717 -44.474 1.00 58.44 220 LEU A N 1
ATOM 1697 C CA . LEU A 1 220 ? 31.084 -6.572 -44.313 1.00 58.44 220 LEU A CA 1
ATOM 1698 C C . LEU A 1 220 ? 31.559 -6.738 -42.855 1.00 58.44 220 LEU A C 1
ATOM 1700 O O . LEU A 1 220 ? 32.567 -7.398 -42.637 1.00 58.44 220 LEU A O 1
ATOM 1704 N N . GLY A 1 221 ? 30.824 -6.241 -41.854 1.00 55.00 221 GLY A N 1
ATOM 1705 C CA . GLY A 1 221 ? 31.207 -6.369 -40.436 1.00 55.00 221 GLY A CA 1
ATOM 1706 C C . GLY A 1 221 ? 31.064 -7.787 -39.864 1.00 55.00 221 GLY A C 1
ATOM 1707 O O . GLY A 1 221 ? 31.729 -8.138 -38.893 1.00 55.00 221 GLY A O 1
ATOM 1708 N N . ARG A 1 222 ? 30.252 -8.642 -40.502 1.00 54.22 222 ARG A N 1
ATOM 1709 C CA . ARG A 1 222 ? 30.021 -10.030 -40.063 1.00 54.22 222 ARG A CA 1
ATOM 1710 C C . ARG A 1 222 ? 31.266 -10.919 -40.199 1.00 54.22 222 ARG A C 1
ATOM 1712 O O . ARG A 1 222 ? 31.394 -11.892 -39.463 1.00 54.22 222 ARG A O 1
ATOM 1719 N N . VAL A 1 223 ? 32.176 -10.607 -41.125 1.00 60.66 223 VAL A N 1
ATOM 1720 C CA . VAL A 1 223 ? 33.404 -11.394 -41.352 1.00 60.66 223 VAL A CA 1
ATOM 1721 C C . VAL A 1 223 ? 34.470 -11.066 -40.301 1.00 60.66 223 VAL A C 1
ATOM 1723 O O . VAL A 1 223 ? 35.163 -11.966 -39.824 1.00 60.66 223 VAL A O 1
ATOM 1726 N N . ASP A 1 224 ? 34.549 -9.803 -39.882 1.00 61.34 224 ASP A N 1
ATOM 1727 C CA . ASP A 1 224 ? 35.490 -9.354 -38.853 1.00 61.34 224 ASP A CA 1
ATOM 1728 C C . ASP A 1 224 ? 35.004 -9.695 -37.437 1.00 61.34 224 ASP A C 1
ATOM 1730 O O . ASP A 1 224 ? 35.811 -10.112 -36.606 1.00 61.34 224 ASP A O 1
ATOM 1734 N N . GLU A 1 225 ? 33.690 -9.654 -37.178 1.00 58.34 225 GLU A N 1
ATOM 1735 C CA . GLU A 1 225 ? 33.103 -10.179 -35.936 1.00 58.34 225 GLU A CA 1
ATOM 1736 C C . GLU A 1 225 ? 33.306 -11.689 -35.790 1.00 58.34 225 GLU A C 1
ATOM 1738 O O . GLU A 1 225 ? 33.634 -12.145 -34.694 1.00 58.34 225 GLU A O 1
ATOM 1743 N N . LEU A 1 226 ? 33.186 -12.473 -36.872 1.00 60.44 226 LEU A N 1
ATOM 1744 C CA . LEU A 1 226 ? 33.476 -13.910 -36.816 1.00 60.44 226 LEU A CA 1
ATOM 1745 C C . LEU A 1 226 ? 34.952 -14.162 -36.479 1.00 60.44 226 LEU A C 1
ATOM 1747 O O . LEU A 1 226 ? 35.246 -15.007 -35.638 1.00 60.44 226 LEU A O 1
ATOM 1751 N N . LYS A 1 227 ? 35.874 -13.394 -37.081 1.00 58.25 227 LYS A N 1
ATOM 1752 C CA . LYS A 1 227 ? 37.316 -13.483 -36.798 1.00 58.25 227 LYS A CA 1
ATOM 1753 C C . LYS A 1 227 ? 37.651 -13.072 -35.361 1.00 58.25 227 LYS A C 1
ATOM 1755 O O . LYS A 1 227 ? 38.480 -13.726 -34.722 1.00 58.25 227 LYS A O 1
ATOM 1760 N N . LEU A 1 228 ? 36.993 -12.039 -34.830 1.00 60.72 228 LEU A N 1
ATOM 1761 C CA . LEU A 1 228 ? 37.124 -11.603 -33.436 1.00 60.72 228 LEU A CA 1
ATOM 1762 C C . LEU A 1 228 ? 36.529 -12.622 -32.454 1.00 60.72 228 LEU A C 1
ATOM 1764 O O . LEU A 1 228 ? 37.156 -12.900 -31.435 1.00 60.72 228 LEU A O 1
ATOM 1768 N N . GLN A 1 229 ? 35.396 -13.251 -32.775 1.00 58.41 229 GLN A N 1
ATOM 1769 C CA . GLN A 1 229 ? 34.802 -14.313 -31.954 1.00 58.41 229 GLN A CA 1
ATOM 1770 C C . GLN A 1 229 ? 35.628 -15.605 -31.967 1.00 58.41 229 GLN A C 1
ATOM 1772 O O . GLN A 1 229 ? 35.730 -16.258 -30.935 1.00 58.41 229 GLN A O 1
ATOM 1777 N N . THR A 1 230 ? 36.293 -15.951 -33.075 1.00 59.41 230 THR A N 1
ATOM 1778 C CA . THR A 1 230 ? 37.246 -17.078 -33.099 1.00 59.41 230 THR A CA 1
ATOM 1779 C C . THR A 1 230 ? 38.569 -16.783 -32.384 1.00 59.41 230 THR A C 1
ATOM 1781 O O . THR A 1 230 ? 39.252 -17.716 -31.972 1.00 59.41 230 THR A O 1
ATOM 1784 N N . ARG A 1 231 ? 38.945 -15.504 -32.212 1.00 56.78 231 ARG A N 1
ATOM 1785 C CA . ARG A 1 231 ? 40.136 -15.093 -31.440 1.00 56.78 231 ARG A CA 1
ATOM 1786 C C . ARG A 1 231 ? 39.852 -14.873 -29.958 1.00 56.78 231 ARG A C 1
ATOM 1788 O O . ARG A 1 231 ? 40.755 -15.039 -29.140 1.00 56.78 231 ARG A O 1
ATOM 1795 N N . ALA A 1 232 ? 38.620 -14.522 -29.602 1.00 56.06 232 ALA A N 1
ATOM 1796 C CA . ALA A 1 232 ? 38.154 -14.522 -28.227 1.00 56.06 232 ALA A CA 1
ATOM 1797 C C . ALA A 1 232 ? 38.018 -15.980 -27.771 1.00 56.06 232 ALA A C 1
ATOM 1799 O O . ALA A 1 232 ? 36.956 -16.590 -27.875 1.00 56.06 232 ALA A O 1
ATOM 1800 N N . GLY A 1 233 ? 39.133 -16.556 -27.311 1.00 59.88 233 GLY A N 1
ATOM 1801 C CA . GLY A 1 233 ? 39.168 -17.895 -26.730 1.00 59.88 233 GLY A CA 1
ATOM 1802 C C . GLY A 1 233 ? 38.053 -18.094 -25.695 1.00 59.88 233 GLY A C 1
ATOM 1803 O O . GLY A 1 233 ? 37.531 -17.111 -25.157 1.00 59.88 233 GLY A O 1
ATOM 1804 N N . PRO A 1 234 ? 37.669 -19.355 -25.417 1.00 57.72 234 PRO A N 1
ATOM 1805 C CA . PRO A 1 234 ? 36.520 -19.678 -24.579 1.00 57.72 234 PRO A CA 1
ATOM 1806 C C . PRO A 1 234 ? 36.550 -18.826 -23.315 1.00 57.72 234 PRO A C 1
ATOM 1808 O O . PRO A 1 234 ? 37.494 -18.894 -22.523 1.00 57.72 234 PRO A O 1
ATOM 1811 N N . THR A 1 235 ? 35.538 -17.967 -23.168 1.00 59.16 235 THR A N 1
ATOM 1812 C CA . THR A 1 235 ? 35.453 -17.041 -22.041 1.00 59.16 235 THR A CA 1
ATOM 1813 C C . THR A 1 235 ? 35.622 -17.842 -20.754 1.00 59.16 235 THR A C 1
ATOM 1815 O O . THR A 1 235 ? 35.081 -18.944 -20.626 1.00 59.16 235 THR A O 1
ATOM 1818 N N . LYS A 1 236 ? 36.394 -17.327 -19.787 1.00 62.88 236 LYS A N 1
ATOM 1819 C CA . LYS A 1 236 ? 36.724 -18.039 -18.534 1.00 62.88 236 LYS A CA 1
ATOM 1820 C C . LYS A 1 236 ? 35.485 -18.657 -17.848 1.00 62.88 236 LYS A C 1
ATOM 1822 O O . LYS A 1 236 ? 35.600 -19.685 -17.185 1.00 62.88 236 LYS A O 1
ATOM 1827 N N . GLY A 1 237 ? 34.293 -18.089 -18.066 1.00 65.19 237 GLY A N 1
ATOM 1828 C CA . GLY A 1 237 ? 33.012 -18.625 -17.597 1.00 65.19 237 GLY A CA 1
ATOM 1829 C C . GLY A 1 237 ? 32.584 -19.970 -18.211 1.00 65.19 237 GLY A C 1
ATOM 1830 O O . GLY A 1 237 ? 31.970 -20.776 -17.512 1.00 65.19 237 GLY A O 1
ATOM 1831 N N . ALA A 1 238 ? 32.917 -20.264 -19.471 1.00 68.31 238 ALA A N 1
ATOM 1832 C CA . ALA A 1 238 ? 32.601 -21.546 -20.111 1.00 68.31 238 ALA A CA 1
ATOM 1833 C C . ALA A 1 238 ? 33.460 -22.690 -19.547 1.00 68.31 238 ALA A C 1
ATOM 1835 O O . ALA A 1 238 ? 32.935 -23.756 -19.219 1.00 68.31 238 ALA A O 1
ATOM 1836 N N . TYR A 1 239 ? 34.756 -22.434 -19.333 1.00 72.44 239 TYR A N 1
ATOM 1837 C CA . TYR A 1 239 ? 35.672 -23.385 -18.694 1.00 72.44 239 TYR A CA 1
ATOM 1838 C C . TYR A 1 239 ? 35.243 -23.714 -17.256 1.00 72.44 239 TYR A C 1
ATOM 1840 O O . TYR A 1 239 ? 35.189 -24.882 -16.870 1.00 72.44 239 TYR A O 1
ATOM 1848 N N . TRP A 1 240 ? 34.838 -22.702 -16.480 1.00 69.44 240 TRP A N 1
ATOM 1849 C CA . TRP A 1 240 ? 34.329 -22.901 -15.119 1.00 69.44 240 TRP A CA 1
ATOM 1850 C C . TRP A 1 240 ? 33.030 -23.713 -15.075 1.00 69.44 240 TRP A C 1
ATOM 1852 O O . TRP A 1 240 ? 32.900 -24.612 -14.242 1.00 69.44 240 TRP A O 1
ATOM 1862 N N . LYS A 1 241 ? 32.087 -23.463 -15.994 1.00 72.19 241 LYS A N 1
ATOM 1863 C CA . LYS A 1 241 ? 30.850 -24.257 -16.093 1.00 72.19 241 LYS A CA 1
ATOM 1864 C C . LYS A 1 241 ? 31.132 -25.717 -16.451 1.00 72.19 241 LYS A C 1
ATOM 1866 O O . LYS A 1 241 ? 30.510 -26.608 -15.874 1.00 72.19 241 LYS A O 1
ATOM 1871 N N . PHE A 1 242 ? 32.076 -25.970 -17.357 1.00 75.69 242 PHE A N 1
ATOM 1872 C CA . PHE A 1 242 ? 32.465 -27.327 -17.743 1.00 75.69 242 PHE A CA 1
ATOM 1873 C C . PHE A 1 242 ? 33.160 -28.075 -16.596 1.00 75.69 242 PHE A C 1
ATOM 1875 O O . PHE A 1 242 ? 32.739 -29.173 -16.233 1.00 75.69 242 PHE A O 1
ATOM 1882 N N . LYS A 1 243 ? 34.141 -27.442 -15.936 1.00 78.81 243 LYS A N 1
ATOM 1883 C CA . LYS A 1 243 ? 34.843 -28.024 -14.782 1.00 78.81 243 LYS A CA 1
ATOM 1884 C C . LYS A 1 243 ? 33.884 -28.337 -13.627 1.00 78.81 243 LYS A C 1
ATOM 1886 O O . LYS A 1 243 ? 33.979 -29.406 -13.030 1.00 78.81 243 LYS A O 1
ATOM 1891 N N . ARG A 1 244 ? 32.902 -27.462 -13.363 1.00 80.06 244 ARG A N 1
ATOM 1892 C CA . ARG A 1 244 ? 31.866 -27.683 -12.337 1.00 80.06 244 ARG A CA 1
ATOM 1893 C C . ARG A 1 244 ? 30.996 -28.905 -12.645 1.00 80.06 244 ARG A C 1
ATOM 1895 O O . ARG A 1 244 ? 30.717 -29.677 -11.735 1.00 80.06 244 ARG A O 1
ATOM 1902 N N . ARG A 1 245 ? 30.608 -29.118 -13.910 1.00 80.75 245 ARG A N 1
ATOM 1903 C CA . ARG A 1 245 ? 29.826 -30.302 -14.321 1.00 80.75 245 ARG A CA 1
ATOM 1904 C C . ARG A 1 245 ? 30.602 -31.605 -14.133 1.00 80.75 245 ARG A C 1
ATOM 1906 O O . ARG A 1 245 ? 30.021 -32.579 -13.660 1.00 80.75 245 ARG A O 1
ATOM 1913 N N . ILE A 1 246 ? 31.898 -31.613 -14.451 1.00 85.25 246 ILE A N 1
ATOM 1914 C CA . ILE A 1 246 ? 32.750 -32.797 -14.262 1.00 85.25 246 ILE A CA 1
ATOM 1915 C C . ILE A 1 246 ? 32.887 -33.127 -12.776 1.00 85.25 246 ILE A C 1
ATOM 1917 O O . ILE A 1 246 ? 32.608 -34.255 -12.384 1.00 85.25 246 ILE A O 1
ATOM 1921 N N . VAL A 1 247 ? 33.242 -32.145 -11.940 1.00 85.62 247 VAL A N 1
ATOM 1922 C CA . VAL A 1 247 ? 33.396 -32.360 -10.490 1.00 85.62 247 VAL A CA 1
ATOM 1923 C C . VAL A 1 247 ? 32.098 -32.885 -9.875 1.00 85.62 247 VAL A C 1
ATOM 1925 O O . VAL A 1 247 ? 32.127 -33.843 -9.108 1.00 85.62 247 VAL A O 1
ATOM 1928 N N . PHE A 1 248 ? 30.951 -32.320 -10.261 1.00 76.75 248 PHE A N 1
ATOM 1929 C CA . PHE A 1 248 ? 29.655 -32.766 -9.752 1.00 76.75 248 PHE A CA 1
ATOM 1930 C C . PHE A 1 248 ? 29.317 -34.202 -10.181 1.00 76.75 248 PHE A C 1
ATOM 1932 O O . PHE A 1 248 ? 28.825 -34.985 -9.374 1.00 76.75 248 PHE A O 1
ATOM 1939 N N . SER A 1 249 ? 29.635 -34.571 -11.425 1.00 83.25 249 SER A N 1
ATOM 1940 C CA . SER A 1 249 ? 29.401 -35.927 -11.941 1.00 83.25 249 SER A CA 1
ATOM 1941 C C . SER A 1 249 ? 30.261 -36.967 -11.217 1.00 83.25 249 SER A C 1
ATOM 1943 O O . SER A 1 249 ? 29.770 -38.039 -10.876 1.00 83.25 249 SER A O 1
ATOM 1945 N N . VAL A 1 250 ? 31.523 -36.633 -10.925 1.00 88.94 250 VAL A N 1
ATOM 1946 C CA . VAL A 1 250 ? 32.436 -37.510 -10.174 1.00 88.94 250 VAL A CA 1
ATOM 1947 C C . VAL A 1 250 ? 31.956 -37.700 -8.733 1.00 88.94 250 VAL A C 1
ATOM 1949 O O . VAL A 1 250 ? 31.885 -38.833 -8.263 1.00 88.94 250 VAL A O 1
ATOM 1952 N N . LEU A 1 251 ? 31.573 -36.619 -8.044 1.00 84.75 251 LEU A N 1
ATOM 1953 C CA . LEU A 1 251 ? 31.056 -36.697 -6.672 1.00 84.75 251 LEU A CA 1
ATOM 1954 C C . LEU A 1 251 ? 29.752 -37.502 -6.587 1.00 84.75 251 LEU A C 1
ATOM 1956 O O . LEU A 1 251 ? 29.569 -38.281 -5.654 1.00 84.75 251 LEU A O 1
ATOM 1960 N N . PHE A 1 252 ? 28.866 -37.353 -7.574 1.00 81.88 252 PHE A N 1
ATOM 1961 C CA . PHE A 1 252 ? 27.624 -38.121 -7.652 1.00 81.88 252 PHE A CA 1
ATOM 1962 C C . PHE A 1 252 ? 27.885 -39.623 -7.827 1.00 81.88 252 PHE A C 1
ATOM 1964 O O . PHE A 1 252 ? 27.303 -40.437 -7.111 1.00 81.88 252 PHE A O 1
ATOM 1971 N N . LEU A 1 253 ? 28.804 -39.992 -8.725 1.00 86.75 253 LEU A N 1
ATOM 1972 C CA . LEU A 1 253 ? 29.186 -41.389 -8.936 1.00 86.75 253 LEU A CA 1
ATOM 1973 C C . LEU A 1 253 ? 29.804 -42.001 -7.668 1.00 86.75 253 LEU A C 1
ATOM 1975 O O . LEU A 1 253 ? 29.464 -43.119 -7.291 1.00 86.75 253 LEU A O 1
ATOM 1979 N N . LEU A 1 254 ? 30.666 -41.246 -6.979 1.00 87.31 254 LEU A N 1
ATOM 1980 C CA . LEU A 1 254 ? 31.284 -41.675 -5.724 1.00 87.31 254 LEU A CA 1
ATOM 1981 C C . LEU A 1 254 ? 30.227 -41.937 -4.638 1.00 87.31 254 LEU A C 1
ATOM 1983 O O . LEU A 1 254 ? 30.296 -42.944 -3.938 1.00 87.31 254 LEU A O 1
ATOM 1987 N N . ASN A 1 255 ? 29.219 -41.066 -4.536 1.00 80.94 255 ASN A N 1
ATOM 1988 C CA . ASN A 1 255 ? 28.120 -41.221 -3.583 1.00 80.94 255 ASN A CA 1
ATOM 1989 C C . ASN A 1 255 ? 27.279 -42.482 -3.868 1.00 80.94 255 ASN A C 1
ATOM 1991 O O . ASN A 1 255 ? 26.956 -43.234 -2.946 1.00 80.94 255 ASN A O 1
ATOM 1995 N N . LEU A 1 256 ? 26.985 -42.773 -5.142 1.00 81.50 256 LEU A N 1
ATOM 1996 C CA . LEU A 1 256 ? 26.283 -44.003 -5.530 1.00 81.50 256 LEU A CA 1
ATOM 1997 C C . LEU A 1 256 ? 27.062 -45.264 -5.140 1.00 81.50 256 LEU A C 1
ATOM 1999 O O . LEU A 1 256 ? 26.473 -46.206 -4.611 1.00 81.50 256 LEU A O 1
ATOM 2003 N N . ILE A 1 257 ? 28.381 -45.268 -5.351 1.00 85.88 257 ILE A N 1
ATOM 2004 C CA . ILE A 1 257 ? 29.246 -46.397 -4.984 1.00 85.88 257 ILE A CA 1
ATOM 2005 C C . ILE A 1 257 ? 29.246 -46.598 -3.464 1.00 85.88 257 ILE A C 1
ATOM 2007 O O . ILE A 1 257 ? 29.010 -47.711 -2.997 1.00 85.88 257 ILE A O 1
ATOM 2011 N N . ILE A 1 258 ? 29.453 -45.529 -2.688 1.00 83.25 258 ILE A N 1
ATOM 2012 C CA . ILE A 1 258 ? 29.467 -45.592 -1.218 1.00 83.25 258 ILE A CA 1
ATOM 2013 C C . ILE A 1 258 ? 28.123 -46.101 -0.685 1.00 83.25 258 ILE A C 1
ATOM 2015 O O . ILE A 1 258 ? 28.092 -47.002 0.151 1.00 83.25 258 ILE A O 1
ATOM 2019 N N . THR A 1 259 ? 27.013 -45.577 -1.207 1.00 81.31 259 THR A N 1
ATOM 2020 C CA . THR A 1 259 ? 25.663 -46.003 -0.810 1.00 81.31 259 THR A CA 1
ATOM 2021 C C . THR A 1 259 ? 25.436 -47.483 -1.123 1.00 81.31 259 THR A C 1
ATOM 2023 O O . THR A 1 259 ? 24.948 -48.222 -0.269 1.00 81.31 259 THR A O 1
ATOM 2026 N N . GLY A 1 260 ? 25.851 -47.945 -2.308 1.00 83.81 260 GLY A N 1
ATOM 2027 C CA . GLY A 1 260 ? 25.765 -49.356 -2.688 1.00 83.81 260 GLY A CA 1
ATOM 2028 C C . GLY A 1 260 ? 26.564 -50.273 -1.758 1.00 83.81 260 GLY A C 1
ATOM 2029 O O . GLY A 1 260 ? 26.058 -51.317 -1.348 1.00 83.81 260 GLY A O 1
ATOM 2030 N N . ILE A 1 261 ? 27.773 -49.861 -1.361 1.00 83.88 261 ILE A N 1
ATOM 2031 C CA . ILE A 1 261 ? 28.609 -50.608 -0.407 1.00 83.88 261 ILE A CA 1
ATOM 2032 C C . ILE A 1 261 ? 27.928 -50.693 0.964 1.00 83.88 261 ILE A C 1
ATOM 2034 O O . ILE A 1 261 ? 27.861 -51.778 1.537 1.00 83.88 261 ILE A O 1
ATOM 2038 N N . ILE A 1 262 ? 27.387 -49.585 1.482 1.00 81.69 262 ILE A N 1
ATOM 2039 C CA . ILE A 1 262 ? 26.712 -49.557 2.791 1.00 81.69 262 ILE A CA 1
ATOM 2040 C C . ILE A 1 262 ? 25.500 -50.493 2.797 1.00 81.69 262 ILE A C 1
ATOM 2042 O O . ILE A 1 262 ? 25.364 -51.312 3.707 1.00 81.69 262 ILE A O 1
ATOM 2046 N N . VAL A 1 263 ? 24.651 -50.419 1.767 1.00 81.75 263 VAL A N 1
ATOM 2047 C CA . VAL A 1 263 ? 23.476 -51.296 1.640 1.00 81.75 263 VAL A CA 1
ATOM 2048 C C . VAL A 1 263 ? 23.904 -52.759 1.527 1.00 81.75 263 VAL A C 1
ATOM 2050 O O . VAL A 1 263 ? 23.335 -53.612 2.204 1.00 81.75 263 VAL A O 1
ATOM 2053 N N . GLY A 1 264 ? 24.939 -53.055 0.734 1.00 79.19 264 GLY A N 1
ATOM 2054 C CA . GLY A 1 264 ? 25.484 -54.407 0.598 1.00 79.19 264 GLY A CA 1
ATOM 2055 C C . GLY A 1 264 ? 26.009 -54.976 1.920 1.00 79.19 264 GLY A C 1
ATOM 2056 O O . GLY A 1 264 ? 25.711 -56.122 2.254 1.00 79.19 264 GLY A O 1
ATOM 2057 N N . LEU A 1 265 ? 26.727 -54.169 2.708 1.00 80.94 265 LEU A N 1
ATOM 2058 C CA . LEU A 1 265 ? 27.225 -54.565 4.028 1.00 80.94 265 LEU A CA 1
ATOM 2059 C C . LEU A 1 265 ? 26.085 -54.830 5.018 1.00 80.94 265 LEU A C 1
ATOM 2061 O O . LEU A 1 265 ? 26.123 -55.831 5.732 1.00 80.94 265 LEU A O 1
ATOM 2065 N N . GLN A 1 266 ? 25.055 -53.980 5.034 1.00 78.69 266 GLN A N 1
ATOM 2066 C CA . GLN A 1 266 ? 23.878 -54.187 5.883 1.00 78.69 266 GLN A CA 1
ATOM 2067 C C . GLN A 1 266 ? 23.118 -55.459 5.493 1.00 78.69 266 GLN A C 1
ATOM 2069 O O . GLN A 1 266 ? 22.753 -56.247 6.366 1.00 78.69 266 GLN A O 1
ATOM 2074 N N . LEU A 1 267 ? 22.930 -55.707 4.192 1.00 78.31 267 LEU A N 1
ATOM 2075 C CA . LEU A 1 267 ? 22.283 -56.927 3.707 1.00 78.31 267 LEU A CA 1
ATOM 2076 C C . LEU A 1 267 ? 23.092 -58.176 4.086 1.00 78.31 267 LEU A C 1
ATOM 2078 O O . LEU A 1 267 ? 22.527 -59.163 4.553 1.00 78.31 267 LEU A O 1
ATOM 2082 N N . GLY A 1 268 ? 24.419 -58.113 3.931 1.00 78.00 268 GLY A N 1
ATOM 2083 C CA . GLY A 1 268 ? 25.336 -59.184 4.313 1.00 78.00 268 GLY A CA 1
ATOM 2084 C C . GLY A 1 268 ? 25.279 -59.497 5.807 1.00 78.00 268 GLY A C 1
ATOM 2085 O O . GLY A 1 268 ? 25.214 -60.664 6.180 1.00 78.00 268 GLY A O 1
ATOM 2086 N N . GLN A 1 269 ? 25.218 -58.476 6.669 1.00 77.44 269 GLN A N 1
ATOM 2087 C CA . GLN A 1 269 ? 25.031 -58.673 8.108 1.00 77.44 269 GLN A CA 1
ATOM 2088 C C . GLN A 1 269 ? 23.689 -59.344 8.421 1.00 77.44 269 GLN A C 1
ATOM 2090 O O . GLN A 1 269 ? 23.657 -60.300 9.191 1.00 77.44 269 GLN A O 1
ATOM 2095 N N . VAL A 1 270 ? 22.590 -58.909 7.801 1.00 72.69 270 VAL A N 1
ATOM 2096 C CA . VAL A 1 270 ? 21.281 -59.549 8.009 1.00 72.69 270 VAL A CA 1
ATOM 2097 C C . VAL A 1 270 ? 21.331 -61.026 7.609 1.00 72.69 270 VAL A C 1
ATOM 2099 O O . VAL A 1 270 ? 20.904 -61.880 8.385 1.00 72.69 270 VAL A O 1
ATOM 2102 N N . LEU A 1 271 ? 21.907 -61.343 6.448 1.00 73.25 2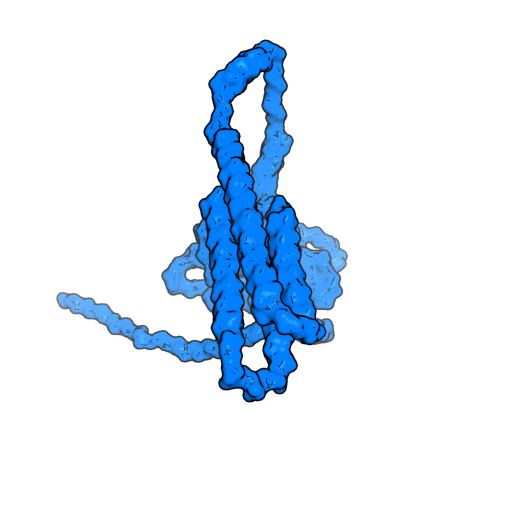71 LEU A N 1
ATOM 2103 C CA . LEU A 1 271 ? 21.999 -62.716 5.947 1.00 73.25 271 LEU A CA 1
ATOM 2104 C C . LEU A 1 271 ? 22.913 -63.608 6.801 1.00 73.25 271 LEU A C 1
ATOM 2106 O O . LEU A 1 271 ? 22.581 -64.767 7.030 1.00 73.25 271 LEU A O 1
ATOM 2110 N N . LEU A 1 272 ? 24.036 -63.079 7.296 1.00 76.50 272 LEU A N 1
ATOM 2111 C CA . LEU A 1 272 ? 24.991 -63.842 8.107 1.00 76.50 272 LEU A CA 1
ATOM 2112 C C . LEU A 1 272 ? 24.510 -64.069 9.547 1.00 76.50 272 LEU A C 1
ATOM 2114 O O . LEU A 1 272 ? 24.783 -65.122 10.117 1.00 76.50 272 LEU A O 1
ATOM 2118 N N . TYR A 1 273 ? 23.788 -63.111 10.137 1.00 70.06 273 TYR A N 1
ATOM 2119 C CA . TYR A 1 273 ? 23.382 -63.168 11.547 1.00 70.06 273 TYR A CA 1
ATOM 2120 C C . TYR A 1 273 ? 21.964 -63.709 11.784 1.00 70.06 273 TYR A C 1
ATOM 2122 O O . TYR A 1 273 ? 21.552 -63.824 12.938 1.00 70.06 273 TYR A O 1
ATOM 2130 N N . THR A 1 274 ? 21.213 -64.086 10.740 1.00 60.94 274 THR A N 1
ATOM 2131 C CA . THR A 1 274 ? 19.897 -64.738 10.907 1.00 60.94 274 THR A CA 1
ATOM 2132 C C . THR A 1 274 ? 19.777 -66.097 10.208 1.00 60.94 274 THR A C 1
ATOM 2134 O O . THR A 1 274 ? 18.974 -66.260 9.287 1.00 60.94 274 THR A O 1
ATOM 2137 N N . PRO A 1 275 ? 20.499 -67.134 10.673 1.00 49.91 275 PRO A N 1
ATOM 2138 C CA . PRO A 1 275 ? 20.151 -68.504 10.320 1.00 49.91 275 PRO A CA 1
ATOM 2139 C C . PRO A 1 275 ? 18.807 -68.873 10.984 1.00 49.91 275 PRO A C 1
ATOM 2141 O O . PRO A 1 275 ? 18.727 -69.033 12.199 1.00 49.91 275 PRO A O 1
ATOM 2144 N N . GLY A 1 276 ? 17.734 -68.978 10.188 1.00 65.31 276 GLY A N 1
ATOM 2145 C CA . GLY A 1 276 ? 16.406 -69.435 10.642 1.00 65.31 276 GLY A CA 1
ATOM 2146 C C . GLY A 1 276 ? 15.315 -68.357 10.713 1.00 65.31 276 GLY A C 1
ATOM 2147 O O . GLY A 1 276 ? 14.645 -68.216 11.736 1.00 65.31 276 GLY A O 1
ATOM 2148 N N . LEU A 1 277 ? 15.118 -67.588 9.636 1.00 48.69 277 LEU A N 1
ATOM 2149 C CA . LEU A 1 277 ? 14.148 -66.488 9.566 1.00 48.69 277 LEU A CA 1
ATOM 2150 C C . LEU A 1 277 ? 12.695 -66.927 9.846 1.00 48.69 277 LEU A C 1
ATOM 2152 O O . LEU A 1 277 ? 11.970 -67.380 8.961 1.00 48.69 277 LEU A O 1
ATOM 2156 N N . ARG A 1 278 ? 12.240 -66.690 11.085 1.00 54.97 278 ARG A N 1
ATOM 2157 C CA . ARG A 1 278 ? 10.823 -66.473 11.406 1.00 54.97 278 ARG A CA 1
ATOM 2158 C C . ARG A 1 278 ? 10.374 -65.115 10.845 1.00 54.97 278 ARG A C 1
ATOM 2160 O O . ARG A 1 278 ? 11.123 -64.140 10.831 1.00 54.97 278 ARG A O 1
ATOM 2167 N N . VAL A 1 279 ? 9.114 -65.071 10.413 1.00 52.94 279 VAL A N 1
ATOM 2168 C CA . VAL A 1 279 ? 8.424 -64.031 9.616 1.00 52.94 279 VAL A CA 1
ATOM 2169 C C . VAL A 1 279 ? 8.534 -62.585 10.157 1.00 52.94 279 VAL A C 1
ATOM 2171 O O . VAL A 1 279 ? 8.303 -61.632 9.416 1.00 52.94 279 VAL A O 1
ATOM 2174 N N . SER A 1 280 ? 8.950 -62.371 11.409 1.00 53.69 280 SER A N 1
ATOM 2175 C CA . SER A 1 280 ? 9.098 -61.033 12.007 1.00 53.69 280 SER A CA 1
ATOM 2176 C C . SER A 1 280 ? 10.225 -60.183 11.399 1.00 53.69 280 SER A C 1
ATOM 2178 O O . SER A 1 280 ? 10.117 -58.960 11.392 1.00 53.69 280 SER A O 1
ATOM 2180 N N . ASN A 1 281 ? 11.267 -60.795 10.827 1.00 50.78 281 ASN A N 1
ATOM 2181 C CA . ASN A 1 281 ? 12.428 -60.070 10.283 1.00 50.78 281 ASN A CA 1
ATOM 2182 C C . ASN A 1 281 ? 12.235 -59.552 8.844 1.00 50.78 281 ASN A C 1
ATOM 2184 O O . ASN A 1 281 ? 12.963 -58.664 8.400 1.00 50.78 281 ASN A O 1
ATOM 2188 N N . VAL A 1 282 ? 11.213 -60.034 8.128 1.00 56.28 282 VAL A N 1
ATOM 2189 C CA . VAL A 1 282 ? 10.883 -59.576 6.763 1.00 56.28 282 VAL A CA 1
ATOM 2190 C C . VAL A 1 282 ? 10.460 -58.097 6.758 1.00 56.28 282 VAL A C 1
ATOM 2192 O O . VAL A 1 282 ? 10.714 -57.369 5.800 1.00 56.28 282 VAL A O 1
ATOM 2195 N N . ARG A 1 283 ? 9.882 -57.614 7.866 1.00 58.19 283 ARG A N 1
ATOM 2196 C CA . ARG A 1 283 ? 9.389 -56.233 7.997 1.00 58.19 283 ARG A CA 1
ATOM 2197 C C . ARG A 1 283 ? 10.514 -55.198 8.106 1.00 58.19 283 ARG A C 1
ATOM 2199 O O . ARG A 1 283 ? 10.373 -54.099 7.580 1.00 58.19 283 ARG A O 1
ATOM 2206 N N . PHE A 1 284 ? 11.643 -55.555 8.721 1.00 59.31 284 PHE A N 1
ATOM 2207 C CA . PHE A 1 284 ? 12.796 -54.656 8.845 1.00 59.31 284 PHE A CA 1
ATOM 2208 C C . PHE A 1 284 ? 13.550 -54.510 7.515 1.00 59.31 284 PHE A C 1
ATOM 2210 O O . PHE A 1 284 ? 13.905 -53.404 7.117 1.00 59.31 284 PHE A O 1
ATOM 2217 N N . SER A 1 285 ? 13.710 -55.612 6.774 1.00 56.28 285 SER A N 1
ATOM 2218 C CA . SER A 1 285 ? 14.281 -55.593 5.420 1.00 56.28 285 SER A CA 1
ATOM 2219 C C . SER A 1 285 ? 13.460 -54.717 4.467 1.00 56.28 285 SER A C 1
ATOM 2221 O O . SER A 1 285 ? 14.030 -53.890 3.755 1.00 56.28 285 SER A O 1
ATOM 2223 N N . ALA A 1 286 ? 12.127 -54.823 4.508 1.00 61.59 286 ALA A N 1
ATOM 2224 C CA . ALA A 1 286 ? 11.247 -53.977 3.705 1.00 61.59 286 ALA A CA 1
ATOM 2225 C C . ALA A 1 286 ? 11.403 -52.483 4.046 1.00 61.59 286 ALA A C 1
ATOM 2227 O O . ALA A 1 286 ? 11.442 -51.653 3.141 1.00 61.59 286 ALA A O 1
ATOM 2228 N N . PHE A 1 287 ? 11.561 -52.135 5.328 1.00 64.81 287 PHE A N 1
ATOM 2229 C CA . PHE A 1 287 ? 11.782 -50.751 5.753 1.00 64.81 287 PHE A CA 1
ATOM 2230 C C . PHE A 1 287 ? 13.103 -50.178 5.216 1.00 64.81 287 PHE A C 1
ATOM 2232 O O . PHE A 1 287 ? 13.109 -49.087 4.647 1.00 64.81 287 PHE A O 1
ATOM 2239 N N . VAL A 1 288 ? 14.207 -50.928 5.315 1.00 65.50 288 VAL A N 1
ATOM 2240 C CA . VAL A 1 288 ? 15.519 -50.495 4.792 1.00 65.50 288 VAL A CA 1
ATOM 2241 C C . VAL A 1 288 ? 15.477 -50.310 3.272 1.00 65.50 288 VAL A C 1
ATOM 2243 O O . VAL A 1 288 ? 16.001 -49.322 2.759 1.00 65.50 288 VAL A O 1
ATOM 2246 N N . VAL A 1 289 ? 14.799 -51.209 2.549 1.00 68.44 289 VAL A N 1
ATOM 2247 C CA . VAL A 1 289 ? 14.619 -51.085 1.095 1.00 68.44 289 VAL A CA 1
ATOM 2248 C C . VAL A 1 289 ? 13.793 -49.848 0.748 1.00 68.44 289 VAL A C 1
ATOM 2250 O O . VAL A 1 289 ? 14.192 -49.100 -0.138 1.00 68.44 289 VAL A O 1
ATOM 2253 N N . VAL A 1 290 ? 12.690 -49.579 1.452 1.00 69.44 290 VAL A N 1
ATOM 2254 C CA . VAL A 1 290 ? 11.830 -48.410 1.191 1.00 69.44 290 VAL A CA 1
ATOM 2255 C C . VAL A 1 290 ? 12.559 -47.094 1.475 1.00 69.44 290 VAL A C 1
ATOM 2257 O O . VAL A 1 290 ? 12.487 -46.172 0.661 1.00 69.44 290 VAL A O 1
ATOM 2260 N N . VAL A 1 291 ? 13.309 -47.007 2.579 1.00 69.19 291 VAL A N 1
ATOM 2261 C CA . VAL A 1 291 ? 14.107 -45.813 2.912 1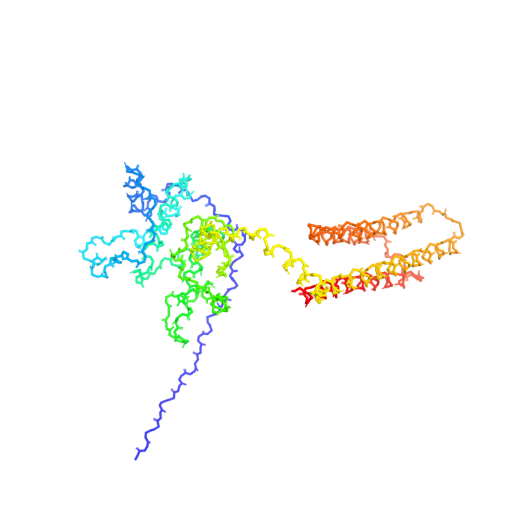.00 69.19 291 VAL A CA 1
ATOM 2262 C C . VAL A 1 291 ? 15.234 -45.610 1.893 1.00 69.19 291 VAL A C 1
ATOM 2264 O O . VAL A 1 291 ? 15.410 -44.500 1.388 1.00 69.19 291 VAL A O 1
ATOM 2267 N N . GLY A 1 292 ? 15.938 -46.681 1.513 1.00 67.19 292 GLY A N 1
ATOM 2268 C CA . GLY A 1 292 ? 16.974 -46.634 0.479 1.00 67.19 292 GLY A CA 1
ATOM 2269 C C . GLY A 1 292 ? 16.431 -46.217 -0.893 1.00 67.19 292 GLY A C 1
ATOM 2270 O O . GLY A 1 292 ? 17.025 -45.368 -1.560 1.00 67.19 292 GLY A O 1
ATOM 2271 N N . LEU A 1 293 ? 15.268 -46.742 -1.294 1.00 68.06 293 LEU A N 1
ATOM 2272 C CA . LEU A 1 293 ? 14.608 -46.381 -2.551 1.00 68.06 293 LEU A CA 1
ATOM 2273 C C . LEU A 1 293 ? 14.150 -44.916 -2.541 1.00 68.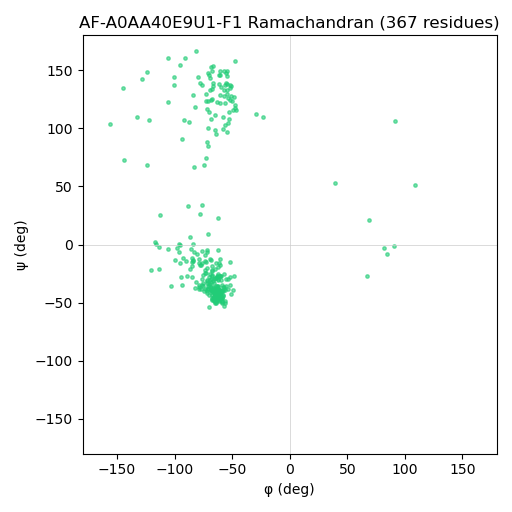06 293 LEU A C 1
ATOM 2275 O O . LEU A 1 293 ? 14.331 -44.210 -3.531 1.00 68.06 293 LEU A O 1
ATOM 2279 N N . GLY A 1 294 ? 13.611 -44.437 -1.415 1.00 68.19 294 GLY A N 1
ATOM 2280 C CA . GLY A 1 294 ? 13.212 -43.039 -1.241 1.00 68.19 294 GLY A CA 1
ATOM 2281 C C . GLY A 1 294 ? 14.392 -42.074 -1.380 1.00 68.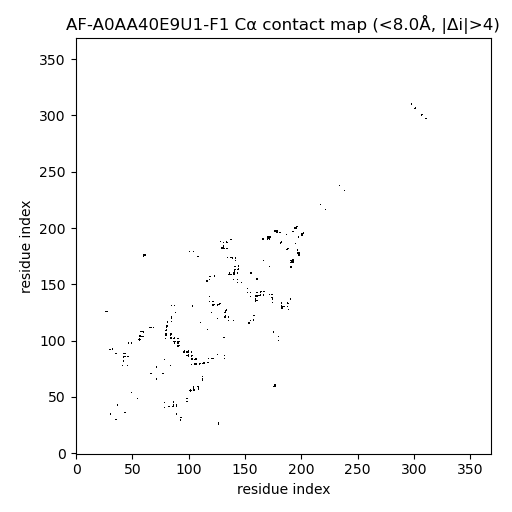19 294 GLY A C 1
ATOM 2282 O O . GLY A 1 294 ? 14.289 -41.055 -2.065 1.00 68.19 294 GLY A O 1
ATOM 2283 N N . GLN A 1 295 ? 15.547 -42.426 -0.813 1.00 67.06 295 GLN A N 1
ATOM 2284 C CA . GLN A 1 295 ? 16.769 -41.624 -0.908 1.00 67.06 295 GLN A CA 1
ATOM 2285 C C . GLN A 1 295 ? 17.385 -41.649 -2.319 1.00 67.06 295 GLN A C 1
ATOM 2287 O O . GLN A 1 295 ? 17.882 -40.623 -2.801 1.00 67.06 295 GLN A O 1
ATOM 2292 N N . PHE A 1 296 ? 17.295 -42.789 -3.013 1.00 64.19 296 PHE A N 1
ATOM 2293 C CA . PHE A 1 296 ? 17.687 -42.924 -4.418 1.00 64.19 296 PHE A CA 1
ATOM 2294 C C . PHE A 1 296 ? 16.803 -42.069 -5.337 1.00 64.19 296 PHE A C 1
ATOM 2296 O O . PHE A 1 296 ? 17.321 -41.282 -6.131 1.00 64.19 296 PHE A O 1
ATOM 2303 N N . ILE A 1 297 ? 15.477 -42.146 -5.179 1.00 66.69 297 ILE A N 1
ATOM 2304 C CA . ILE A 1 297 ? 14.514 -41.327 -5.930 1.00 66.69 297 ILE A CA 1
ATOM 2305 C C . ILE A 1 297 ? 14.746 -39.839 -5.652 1.00 66.69 297 ILE A C 1
ATOM 2307 O O . ILE A 1 297 ? 14.766 -39.045 -6.587 1.00 66.69 297 ILE A O 1
ATOM 2311 N N . PHE A 1 298 ? 14.997 -39.443 -4.401 1.00 60.69 298 PHE A N 1
ATOM 2312 C CA . PHE A 1 298 ? 15.285 -38.047 -4.061 1.00 60.69 298 PHE A CA 1
ATOM 2313 C C . PHE A 1 298 ? 16.566 -37.533 -4.735 1.00 60.69 298 PHE A C 1
ATOM 2315 O O . PHE A 1 298 ? 16.580 -36.428 -5.278 1.00 60.69 298 PHE A O 1
ATOM 2322 N N . SER A 1 299 ? 17.615 -38.355 -4.783 1.00 63.19 299 SER A N 1
ATOM 2323 C CA . SER A 1 299 ? 18.873 -38.017 -5.458 1.00 63.19 299 SER A CA 1
ATOM 2324 C C . SER A 1 299 ? 18.719 -37.941 -6.984 1.00 63.19 299 SER A C 1
ATOM 2326 O O . SER A 1 299 ? 19.368 -37.117 -7.627 1.00 63.19 299 SER A O 1
ATOM 2328 N N . PHE A 1 300 ? 17.825 -38.746 -7.566 1.00 61.56 300 PHE A N 1
ATOM 2329 C CA . PHE A 1 300 ? 17.520 -38.730 -8.998 1.00 61.56 300 PHE A CA 1
ATOM 2330 C C . PHE A 1 300 ? 16.582 -37.568 -9.391 1.00 61.56 300 PHE A C 1
ATOM 2332 O O . PHE A 1 300 ? 16.766 -36.931 -10.428 1.00 61.56 300 PHE A O 1
ATOM 2339 N N . CYS A 1 301 ? 15.599 -37.236 -8.547 1.00 52.47 301 CYS A N 1
ATOM 2340 C CA . CYS A 1 301 ? 14.610 -36.178 -8.789 1.00 52.47 301 CYS A CA 1
ATOM 2341 C C . CYS A 1 301 ? 15.072 -34.777 -8.345 1.00 52.47 301 CYS A C 1
ATOM 2343 O O . CYS A 1 301 ? 14.591 -33.779 -8.888 1.00 52.47 301 CYS A O 1
ATOM 2345 N N . GLY A 1 302 ? 16.051 -34.677 -7.437 1.00 53.75 302 GLY A N 1
ATOM 2346 C CA . GLY A 1 302 ? 16.679 -33.421 -6.996 1.00 53.75 302 GLY A CA 1
ATOM 2347 C C . GLY A 1 302 ? 17.409 -32.647 -8.104 1.00 53.75 302 GLY A C 1
ATOM 2348 O O . GLY A 1 302 ? 17.842 -31.516 -7.898 1.00 53.75 302 GLY A O 1
ATOM 2349 N N . TRP A 1 303 ? 17.498 -33.217 -9.309 1.00 51.12 303 TRP A N 1
ATOM 2350 C CA . TRP A 1 303 ? 18.008 -32.563 -10.515 1.00 51.12 303 TRP A CA 1
ATOM 2351 C C . TRP A 1 303 ? 17.109 -31.443 -11.056 1.00 51.12 303 TRP A C 1
ATOM 2353 O O . TRP A 1 303 ? 17.557 -30.644 -11.881 1.00 51.12 303 TRP A O 1
ATOM 2363 N N . ARG A 1 304 ? 15.855 -31.339 -10.592 1.00 50.66 304 ARG A N 1
ATOM 2364 C CA . ARG A 1 304 ? 14.988 -30.197 -10.904 1.00 50.66 304 ARG A CA 1
ATOM 2365 C C . ARG A 1 304 ? 14.852 -29.278 -9.685 1.00 50.66 304 ARG A C 1
ATOM 2367 O O . ARG A 1 304 ? 14.350 -29.724 -8.656 1.00 50.66 304 ARG A O 1
ATOM 2374 N N . PRO A 1 305 ? 15.197 -27.978 -9.801 1.00 52.47 305 PRO A N 1
ATOM 2375 C CA . PRO A 1 305 ? 15.175 -27.034 -8.677 1.00 52.47 305 PRO A CA 1
ATOM 2376 C C . PRO A 1 305 ? 13.788 -26.845 -8.037 1.00 52.47 305 PRO A C 1
ATOM 2378 O O . PRO A 1 305 ? 13.689 -26.318 -6.937 1.00 52.47 305 PRO A O 1
ATOM 2381 N N . TRP A 1 306 ? 12.722 -27.319 -8.686 1.00 50.91 306 TRP A N 1
ATOM 2382 C CA . TRP A 1 306 ? 11.350 -27.266 -8.178 1.00 50.91 306 TRP A CA 1
ATOM 2383 C C . TRP A 1 306 ? 11.043 -28.316 -7.092 1.00 50.91 306 TRP A C 1
ATOM 2385 O O . TRP A 1 306 ? 10.079 -28.150 -6.354 1.00 50.91 306 TRP A O 1
ATOM 2395 N N . PHE A 1 307 ? 11.850 -29.376 -6.946 1.00 49.09 307 PHE A N 1
ATOM 2396 C CA . PHE A 1 307 ? 11.587 -30.464 -5.984 1.00 49.09 307 PHE A CA 1
ATOM 2397 C C . PHE A 1 307 ? 12.314 -30.326 -4.635 1.00 49.09 307 PHE A C 1
ATOM 2399 O O . PHE A 1 307 ? 12.039 -31.097 -3.714 1.00 49.09 307 PHE A O 1
ATOM 2406 N N . ALA A 1 308 ? 13.201 -29.338 -4.479 1.00 54.59 308 ALA A N 1
ATOM 2407 C CA . ALA A 1 308 ? 14.031 -29.192 -3.280 1.00 54.59 308 ALA A CA 1
ATOM 2408 C C . ALA A 1 308 ? 13.219 -28.946 -1.990 1.00 54.59 308 ALA A C 1
ATOM 2410 O O . ALA A 1 308 ? 13.634 -29.380 -0.919 1.00 54.59 308 ALA A O 1
ATOM 2411 N N . GLY A 1 309 ? 12.045 -28.307 -2.086 1.00 52.50 309 GLY A N 1
ATOM 2412 C CA . GLY A 1 309 ? 11.165 -28.077 -0.932 1.00 52.50 309 GLY A CA 1
ATOM 2413 C C . GLY A 1 309 ? 10.372 -29.316 -0.500 1.00 52.50 309 GLY A C 1
ATOM 2414 O O . GLY A 1 309 ? 10.233 -29.583 0.691 1.00 52.50 309 GLY A O 1
ATOM 2415 N N . TYR A 1 310 ? 9.895 -30.116 -1.457 1.00 52.88 310 TYR A N 1
ATOM 2416 C CA . TYR A 1 310 ? 9.004 -31.248 -1.175 1.00 52.88 310 TYR A CA 1
ATOM 2417 C C . TYR A 1 310 ? 9.728 -32.464 -0.592 1.00 52.88 310 TYR A C 1
ATOM 2419 O O . TYR A 1 310 ? 9.147 -33.203 0.201 1.00 52.88 310 TYR A O 1
ATOM 2427 N N . GLY A 1 311 ? 11.001 -32.675 -0.934 1.00 57.75 311 GLY A N 1
ATOM 2428 C CA . GLY A 1 311 ? 11.736 -33.832 -0.420 1.00 57.75 311 GLY A CA 1
ATOM 2429 C C . GLY A 1 311 ? 12.096 -33.740 1.061 1.00 57.75 311 GLY A C 1
ATOM 2430 O O . GLY A 1 311 ? 12.076 -34.757 1.746 1.00 57.75 311 GLY A O 1
ATOM 2431 N N . VAL A 1 312 ? 12.334 -32.534 1.591 1.00 59.81 312 VAL A N 1
ATOM 2432 C CA . VAL A 1 312 ? 12.544 -32.342 3.038 1.00 59.81 312 VAL A CA 1
ATOM 2433 C C . VAL A 1 312 ? 11.276 -32.715 3.810 1.00 59.81 312 VAL A C 1
ATOM 2435 O O . VAL A 1 312 ? 11.357 -33.411 4.818 1.00 59.81 312 VAL A O 1
ATOM 2438 N N . VAL A 1 313 ? 10.100 -32.340 3.296 1.00 57.88 313 VAL A N 1
ATOM 2439 C CA . VAL A 1 313 ? 8.805 -32.701 3.893 1.00 57.88 313 VAL A CA 1
ATOM 2440 C C . VAL A 1 313 ? 8.583 -34.214 3.857 1.00 57.88 313 VAL A C 1
ATOM 2442 O O . VAL A 1 313 ? 8.178 -34.786 4.864 1.00 57.88 313 VAL A O 1
ATOM 2445 N N . PHE A 1 314 ? 8.912 -34.885 2.749 1.00 59.22 314 PHE A N 1
ATOM 2446 C CA . PHE A 1 314 ? 8.795 -36.345 2.642 1.00 59.22 314 PHE A CA 1
ATOM 2447 C C . PHE A 1 314 ? 9.737 -37.095 3.591 1.00 59.22 314 PHE A C 1
ATOM 2449 O O . PHE A 1 314 ? 9.319 -38.069 4.213 1.00 59.22 314 PHE A O 1
ATOM 2456 N N . ILE A 1 315 ? 10.984 -36.637 3.742 1.00 61.09 315 ILE A N 1
ATOM 2457 C CA . ILE A 1 315 ? 11.949 -37.227 4.683 1.00 61.09 315 ILE A CA 1
ATOM 2458 C C . ILE A 1 315 ? 11.471 -37.027 6.126 1.00 61.09 315 ILE A C 1
ATOM 2460 O O . ILE A 1 315 ? 11.502 -37.969 6.913 1.00 61.09 315 ILE A O 1
ATOM 2464 N N . LEU A 1 316 ? 10.975 -35.833 6.465 1.00 61.00 316 LEU A N 1
ATOM 2465 C CA . LEU A 1 316 ? 10.429 -35.546 7.792 1.00 61.00 316 LEU A CA 1
ATOM 2466 C C . LEU A 1 316 ? 9.150 -36.343 8.081 1.00 61.00 316 LEU A C 1
ATOM 2468 O O . LEU A 1 316 ? 8.994 -36.821 9.198 1.00 61.00 316 LEU A O 1
ATOM 2472 N N . MET A 1 317 ? 8.272 -36.551 7.094 1.00 55.97 317 MET A N 1
ATOM 2473 C CA . MET A 1 317 ? 7.087 -37.409 7.240 1.00 55.97 317 MET A CA 1
ATOM 2474 C C . MET A 1 317 ? 7.456 -38.886 7.396 1.00 55.97 317 MET A C 1
ATOM 2476 O O . MET A 1 317 ? 6.898 -39.565 8.254 1.00 55.97 317 MET A O 1
ATOM 2480 N N . ALA A 1 318 ? 8.408 -39.391 6.607 1.00 62.91 318 ALA A N 1
ATOM 2481 C CA . ALA A 1 318 ? 8.894 -40.763 6.741 1.00 62.91 318 ALA A CA 1
ATOM 2482 C C . ALA A 1 318 ? 9.571 -40.985 8.104 1.00 62.91 318 ALA A C 1
ATOM 2484 O O . ALA A 1 318 ? 9.359 -42.019 8.736 1.00 62.91 318 ALA A O 1
ATOM 2485 N N . PHE A 1 319 ? 10.320 -39.991 8.589 1.00 61.25 319 PHE A N 1
ATOM 2486 C CA . PHE A 1 319 ? 10.913 -39.992 9.923 1.00 61.25 319 PHE A CA 1
ATOM 2487 C C . PHE A 1 319 ? 9.845 -39.936 11.021 1.00 61.25 319 PHE A C 1
ATOM 2489 O O . PHE A 1 319 ? 9.879 -40.749 11.937 1.00 61.25 319 PHE A O 1
ATOM 2496 N N . ALA A 1 320 ? 8.859 -39.041 10.908 1.00 55.75 320 ALA A N 1
ATOM 2497 C CA . ALA A 1 320 ? 7.763 -38.924 11.865 1.00 55.75 320 ALA A CA 1
ATOM 2498 C C . ALA A 1 320 ? 6.947 -40.219 11.952 1.00 55.75 320 ALA A C 1
ATOM 2500 O O . ALA A 1 320 ? 6.660 -40.667 13.059 1.00 55.75 320 ALA A O 1
ATOM 2501 N N . ASN A 1 321 ? 6.657 -40.857 10.812 1.00 59.06 321 ASN A N 1
ATOM 2502 C CA . ASN A 1 321 ? 5.970 -42.150 10.749 1.00 59.06 321 ASN A CA 1
ATOM 2503 C C . ASN A 1 321 ? 6.825 -43.289 11.316 1.00 59.06 321 ASN A C 1
ATOM 2505 O O . ASN A 1 321 ? 6.309 -44.135 12.037 1.00 59.06 321 ASN A O 1
ATOM 2509 N N . GLY A 1 322 ? 8.135 -43.301 11.046 1.00 62.47 322 GLY A N 1
ATOM 2510 C CA . GLY A 1 322 ? 9.057 -44.279 11.629 1.00 62.47 322 GLY A CA 1
ATOM 2511 C C . GLY A 1 322 ? 9.184 -44.142 13.150 1.00 62.47 322 GLY A C 1
ATOM 2512 O O . GLY A 1 322 ? 9.171 -45.142 13.863 1.00 62.47 322 GLY A O 1
ATOM 2513 N N . VAL A 1 323 ? 9.245 -42.907 13.658 1.00 55.75 323 VAL A N 1
ATOM 2514 C CA . VAL A 1 323 ? 9.311 -42.601 15.094 1.00 55.75 323 VAL A CA 1
ATOM 2515 C C . VAL A 1 323 ? 7.988 -42.917 15.790 1.00 55.75 323 VAL A C 1
ATOM 2517 O O . VAL A 1 323 ? 8.007 -43.542 16.844 1.00 55.75 323 VAL A O 1
ATOM 2520 N N . THR A 1 324 ? 6.839 -42.566 15.204 1.00 49.66 324 THR A N 1
ATOM 2521 C CA . THR A 1 324 ? 5.532 -42.951 15.770 1.00 49.66 324 THR A CA 1
ATOM 2522 C C . THR A 1 324 ? 5.352 -44.463 15.793 1.00 49.66 324 THR A C 1
ATOM 2524 O O . THR A 1 324 ? 4.887 -44.983 16.800 1.00 49.66 324 THR A O 1
ATOM 2527 N N . TRP A 1 325 ? 5.808 -45.192 14.771 1.00 48.69 325 TRP A N 1
ATOM 2528 C CA . TRP A 1 325 ? 5.801 -46.659 14.789 1.00 48.69 325 TRP A CA 1
ATOM 2529 C C . TRP A 1 325 ? 6.746 -47.269 15.831 1.00 48.69 325 TRP A C 1
ATOM 2531 O O . TRP A 1 325 ? 6.403 -48.272 16.453 1.00 48.69 325 TRP A O 1
ATOM 2541 N N . ALA A 1 326 ? 7.917 -46.669 16.056 1.00 51.22 326 ALA A N 1
ATOM 2542 C CA . ALA A 1 326 ? 8.838 -47.101 17.107 1.00 51.22 326 ALA A CA 1
ATOM 2543 C C . ALA A 1 326 ? 8.299 -46.801 18.521 1.00 51.22 326 ALA A C 1
ATOM 2545 O O . ALA A 1 326 ? 8.566 -47.547 19.461 1.00 51.22 326 ALA A O 1
ATOM 2546 N N . ILE A 1 327 ? 7.511 -45.733 18.676 1.00 46.53 327 ILE A N 1
ATOM 2547 C CA . ILE A 1 327 ? 6.892 -45.344 19.950 1.00 46.53 327 ILE A CA 1
ATOM 2548 C C . ILE A 1 327 ? 5.617 -46.160 20.232 1.00 46.53 327 ILE A C 1
ATOM 2550 O O . ILE A 1 327 ? 5.352 -46.479 21.390 1.00 46.53 327 ILE A O 1
ATOM 2554 N N . ASP A 1 328 ? 4.865 -46.570 19.204 1.00 39.34 328 ASP A N 1
ATOM 2555 C CA . ASP A 1 328 ? 3.639 -47.371 19.366 1.00 39.34 328 ASP A CA 1
ATOM 2556 C C . ASP A 1 328 ? 3.911 -48.856 19.683 1.00 39.34 328 ASP A C 1
ATOM 2558 O O . ASP A 1 328 ? 3.017 -49.613 20.062 1.00 39.34 328 ASP A O 1
ATOM 2562 N N . THR A 1 329 ? 5.178 -49.290 19.666 1.00 43.94 329 THR A N 1
ATOM 2563 C CA . THR A 1 329 ? 5.579 -50.553 20.305 1.00 43.94 329 THR A CA 1
ATOM 2564 C C . THR A 1 329 ? 5.625 -50.428 21.832 1.00 43.94 329 THR A C 1
ATOM 2566 O O . THR A 1 329 ? 6.666 -50.566 22.473 1.00 43.94 329 THR A O 1
ATOM 2569 N N . LYS A 1 330 ? 4.451 -50.262 22.451 1.00 36.03 330 LYS A N 1
ATOM 2570 C CA . LYS A 1 330 ? 4.191 -50.376 23.901 1.00 36.03 330 LYS A CA 1
ATOM 2571 C C . LYS A 1 330 ? 4.458 -51.779 24.493 1.00 36.03 330 LYS A C 1
ATOM 2573 O O . LYS A 1 330 ? 3.955 -52.112 25.560 1.00 36.03 330 LYS A O 1
ATOM 2578 N N . SER A 1 331 ? 5.285 -52.604 23.851 1.00 42.78 331 SER A N 1
ATOM 2579 C CA . SER A 1 331 ? 5.644 -53.952 24.319 1.00 42.78 331 SER A CA 1
ATOM 2580 C C . SER A 1 331 ? 7.135 -54.135 24.638 1.00 42.78 331 SER A C 1
ATOM 2582 O O . SER A 1 331 ? 7.534 -55.221 25.048 1.00 42.78 331 SER A O 1
ATOM 2584 N N . CYS A 1 332 ? 7.976 -53.100 24.528 1.00 42.19 332 CYS A N 1
ATOM 2585 C CA . CYS A 1 332 ? 9.429 -53.246 24.719 1.00 42.19 332 CYS A CA 1
ATOM 2586 C C . CYS A 1 332 ? 9.940 -53.128 26.169 1.00 42.19 332 CYS A C 1
ATOM 2588 O O . CYS A 1 332 ? 11.148 -53.194 26.384 1.00 42.19 332 CYS A O 1
ATOM 2590 N N . ILE A 1 333 ? 9.069 -53.041 27.182 1.00 44.56 333 ILE A N 1
ATOM 2591 C CA . ILE A 1 333 ? 9.515 -53.061 28.593 1.00 44.56 333 ILE A CA 1
ATOM 2592 C C . ILE A 1 333 ? 10.052 -54.450 29.016 1.00 44.56 333 ILE A C 1
ATOM 2594 O O . ILE A 1 333 ? 10.766 -54.553 30.007 1.00 44.56 333 ILE A O 1
ATOM 2598 N N . HIS A 1 334 ? 9.844 -55.510 28.223 1.00 43.72 334 HIS A N 1
ATOM 2599 C CA . HIS A 1 334 ? 10.380 -56.848 28.522 1.00 43.72 334 HIS A CA 1
ATOM 2600 C C . HIS A 1 334 ? 11.721 -57.217 27.855 1.00 43.72 334 HIS A C 1
ATOM 2602 O O . HIS A 1 334 ? 12.233 -58.301 28.125 1.00 43.72 334 HIS A O 1
ATOM 2608 N N . PHE A 1 335 ? 12.329 -56.346 27.039 1.00 43.31 335 PHE A N 1
ATOM 2609 C CA . PHE A 1 335 ? 13.560 -56.661 26.282 1.00 43.31 335 PHE A CA 1
ATOM 2610 C C . PHE A 1 335 ? 14.807 -55.871 26.723 1.00 43.31 335 PHE A C 1
ATOM 2612 O O . PHE A 1 335 ? 15.764 -55.723 25.966 1.00 43.31 335 PHE A O 1
ATOM 2619 N N . LEU A 1 336 ? 14.853 -55.411 27.979 1.00 39.50 336 LEU A N 1
ATOM 2620 C CA . LEU A 1 336 ? 16.027 -54.748 28.575 1.00 39.50 336 LEU A CA 1
ATOM 2621 C C . LEU A 1 336 ? 17.165 -55.710 28.964 1.00 39.50 336 LEU A C 1
ATOM 2623 O O . LEU A 1 336 ? 17.897 -55.477 29.921 1.00 39.50 336 LEU A O 1
ATOM 2627 N N . ASN A 1 337 ? 17.359 -56.780 28.200 1.00 46.62 337 ASN A N 1
ATOM 2628 C CA . ASN A 1 337 ? 18.604 -57.526 28.240 1.00 46.62 337 ASN A CA 1
ATOM 2629 C C . ASN A 1 337 ? 18.934 -58.044 26.839 1.00 46.62 337 ASN A C 1
ATOM 2631 O O . ASN A 1 337 ? 18.083 -58.626 26.176 1.00 46.62 337 ASN A O 1
ATOM 2635 N N . VAL A 1 338 ? 20.202 -57.874 26.451 1.00 48.91 338 VAL A N 1
ATOM 2636 C CA . VAL A 1 338 ? 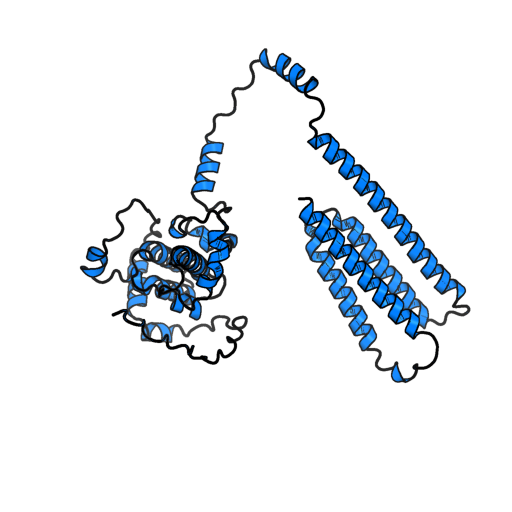20.860 -58.322 25.207 1.00 48.91 338 VAL A CA 1
ATOM 2637 C C . VAL A 1 338 ? 20.855 -57.322 24.031 1.00 48.91 338 VAL A C 1
ATOM 2639 O O . VAL A 1 338 ? 19.875 -57.149 23.318 1.00 48.91 338 VAL A O 1
ATOM 2642 N N . GLY A 1 339 ? 22.030 -56.727 23.774 1.00 46.50 339 GLY A N 1
ATOM 2643 C CA . GLY A 1 339 ? 22.613 -56.459 22.442 1.00 46.50 339 GLY A CA 1
ATOM 2644 C C . GLY A 1 339 ? 21.966 -55.449 21.479 1.00 46.50 339 GLY A C 1
ATOM 2645 O O . GLY A 1 339 ? 22.682 -54.867 20.672 1.00 46.50 339 GLY A O 1
ATOM 2646 N N . GLN A 1 340 ? 20.658 -55.191 21.535 1.00 46.19 340 GLN A N 1
ATOM 2647 C CA . GLN A 1 340 ? 19.948 -54.416 20.502 1.00 46.19 340 GLN A CA 1
ATOM 2648 C C . GLN A 1 340 ? 20.025 -52.890 20.682 1.00 46.19 340 GLN A C 1
ATOM 2650 O O . GLN A 1 340 ? 19.755 -52.135 19.747 1.00 46.19 340 GLN A O 1
ATOM 2655 N N . CYS A 1 341 ? 20.471 -52.415 21.848 1.00 43.59 341 CYS A N 1
ATOM 2656 C CA . CYS A 1 341 ? 20.592 -50.982 22.136 1.00 43.59 341 CYS A CA 1
ATOM 2657 C C . CYS A 1 341 ? 21.713 -50.292 21.321 1.00 43.59 341 CYS A C 1
ATOM 2659 O O . CYS A 1 341 ? 21.629 -49.097 21.027 1.00 43.59 341 CYS A O 1
ATOM 2661 N N . SER A 1 342 ? 22.733 -51.043 20.881 1.00 45.25 342 SER A N 1
ATOM 2662 C CA . SER A 1 342 ? 23.815 -50.526 20.023 1.00 45.25 342 SER A CA 1
ATOM 2663 C C . SER A 1 342 ? 23.358 -50.250 18.581 1.00 45.25 342 SER A C 1
ATOM 2665 O O . SER A 1 342 ? 23.846 -49.323 17.936 1.00 45.25 342 SER A O 1
ATOM 2667 N N . HIS A 1 343 ? 22.373 -51.001 18.073 1.00 47.56 343 HIS A N 1
ATOM 2668 C CA . HIS A 1 343 ? 21.837 -50.805 16.722 1.00 47.56 343 HIS A CA 1
ATOM 2669 C C . HIS A 1 343 ? 20.932 -49.575 16.617 1.00 47.56 343 HIS A C 1
ATOM 2671 O O . HIS A 1 343 ? 20.967 -48.869 15.605 1.00 47.56 343 HIS A O 1
ATOM 2677 N N . ILE A 1 344 ? 20.164 -49.279 17.670 1.00 51.81 344 ILE A N 1
ATOM 2678 C CA . ILE A 1 344 ? 19.326 -48.075 17.722 1.00 51.81 344 ILE A CA 1
ATOM 2679 C C . ILE A 1 344 ? 20.222 -46.835 17.779 1.00 51.81 344 ILE A C 1
ATOM 2681 O O . ILE A 1 344 ? 20.061 -45.936 16.962 1.00 51.81 344 ILE A O 1
ATOM 2685 N N . THR A 1 345 ? 21.239 -46.824 18.645 1.00 52.81 345 THR A N 1
ATOM 2686 C CA . THR A 1 345 ? 22.199 -45.707 18.730 1.00 52.81 345 THR A CA 1
ATOM 2687 C C . THR A 1 345 ? 22.986 -45.492 17.432 1.00 52.81 345 THR A C 1
ATOM 2689 O O . THR A 1 345 ? 23.158 -44.347 17.013 1.00 52.81 345 THR A O 1
ATOM 2692 N N . SER A 1 346 ? 23.389 -46.563 16.739 1.00 52.19 346 SER A N 1
ATOM 2693 C CA . SER A 1 346 ? 24.045 -46.466 15.425 1.00 52.19 346 SER A CA 1
ATOM 2694 C C . SER A 1 346 ? 23.122 -45.893 14.339 1.00 52.19 346 SER A C 1
ATOM 2696 O O . SER A 1 346 ? 23.545 -45.042 13.555 1.00 52.19 346 SER A O 1
ATOM 2698 N N . SER A 1 347 ? 21.844 -46.284 14.332 1.00 54.75 347 SER A N 1
ATOM 2699 C CA . SER A 1 347 ? 20.861 -45.797 13.354 1.00 54.75 347 SER A CA 1
ATOM 2700 C C . SER A 1 347 ? 20.538 -44.315 13.563 1.00 54.75 347 SER A C 1
ATOM 2702 O O . SER A 1 347 ? 20.495 -43.549 12.600 1.00 54.75 347 SER A O 1
ATOM 2704 N N . THR A 1 348 ? 20.395 -43.870 14.816 1.00 61.25 348 THR A N 1
ATOM 2705 C CA . THR A 1 348 ? 20.168 -42.451 15.133 1.00 61.25 348 THR A CA 1
ATOM 2706 C C . THR A 1 348 ? 21.378 -41.589 14.763 1.00 61.25 348 THR A C 1
ATOM 2708 O O . THR A 1 348 ? 21.215 -40.502 14.207 1.00 61.25 348 THR A O 1
ATOM 2711 N N . ALA A 1 349 ? 22.599 -42.086 15.000 1.00 58.78 349 ALA A N 1
ATOM 2712 C CA . ALA A 1 349 ? 23.828 -41.403 14.599 1.00 58.78 349 ALA A CA 1
ATOM 2713 C C . ALA A 1 349 ? 23.957 -41.283 13.069 1.00 58.78 349 ALA A C 1
ATOM 2715 O O . ALA A 1 349 ? 24.354 -40.232 12.564 1.00 58.78 349 ALA A O 1
ATOM 2716 N N . PHE A 1 350 ? 23.567 -42.321 12.322 1.00 62.69 350 PHE A N 1
ATOM 2717 C CA . PHE A 1 350 ? 23.567 -42.299 10.858 1.00 62.69 350 PHE A CA 1
ATOM 2718 C C . PHE A 1 350 ? 22.588 -41.258 10.296 1.00 62.69 350 PHE A C 1
ATOM 2720 O O . PHE A 1 350 ? 22.959 -40.467 9.430 1.00 62.69 350 PHE A O 1
ATOM 2727 N N . VAL A 1 351 ? 21.366 -41.184 10.837 1.00 66.88 351 VAL A N 1
ATOM 2728 C CA . VAL A 1 351 ? 20.369 -40.181 10.422 1.00 66.88 351 VAL A CA 1
ATOM 2729 C C . VAL A 1 351 ? 20.858 -38.757 10.707 1.00 66.88 351 VAL A C 1
ATOM 2731 O O . VAL A 1 351 ? 20.746 -37.886 9.843 1.00 66.88 351 VAL A O 1
ATOM 2734 N N . LEU A 1 352 ? 21.469 -38.520 11.872 1.00 62.44 352 LEU A N 1
ATOM 2735 C CA . LEU A 1 352 ? 22.067 -37.223 12.205 1.00 62.44 352 LEU A CA 1
ATOM 2736 C C . LEU A 1 352 ? 23.193 -36.836 11.235 1.00 62.44 352 LEU A C 1
ATOM 2738 O O . LEU A 1 352 ? 23.247 -35.690 10.788 1.00 62.44 352 LEU A O 1
ATOM 2742 N N . LEU A 1 353 ? 24.048 -37.786 10.844 1.00 66.50 353 LEU A N 1
ATOM 2743 C CA . LEU A 1 353 ? 25.090 -37.551 9.840 1.00 66.50 353 LEU A CA 1
ATOM 2744 C C . LEU A 1 353 ? 24.504 -37.210 8.462 1.00 66.50 353 LEU A C 1
ATOM 2746 O O . LEU A 1 353 ? 24.997 -36.290 7.809 1.00 66.50 353 LEU A O 1
ATOM 2750 N N . CYS A 1 354 ? 23.430 -37.880 8.032 1.00 70.50 354 CYS A N 1
ATOM 2751 C CA . CYS A 1 354 ? 22.747 -37.562 6.773 1.00 70.50 354 CYS A CA 1
ATOM 2752 C C . CYS A 1 354 ? 22.115 -36.160 6.783 1.00 70.50 354 CYS A C 1
ATOM 2754 O O . CYS A 1 354 ? 22.191 -35.445 5.777 1.00 70.50 354 CYS A O 1
ATOM 2756 N N . ILE A 1 355 ? 21.532 -35.740 7.912 1.00 69.75 355 ILE A N 1
ATOM 2757 C CA . ILE A 1 355 ? 20.984 -34.386 8.087 1.00 69.75 355 ILE A CA 1
ATOM 2758 C C . ILE A 1 355 ? 22.109 -33.346 8.009 1.00 69.75 355 ILE A C 1
ATOM 2760 O O . ILE A 1 355 ? 21.988 -32.369 7.268 1.00 69.75 355 ILE A O 1
ATOM 2764 N N . LEU A 1 356 ? 23.228 -33.575 8.704 1.00 67.94 356 LEU A N 1
ATOM 2765 C CA . LEU A 1 356 ? 24.381 -32.670 8.688 1.00 67.94 356 LEU A CA 1
ATOM 2766 C C . LEU A 1 356 ? 25.002 -32.545 7.290 1.00 67.94 356 LEU A C 1
ATOM 2768 O O . LEU A 1 356 ? 25.244 -31.428 6.833 1.00 67.94 356 LEU A O 1
ATOM 2772 N N . PHE A 1 357 ? 25.190 -33.654 6.567 1.00 69.19 357 PHE A N 1
ATOM 2773 C CA . PHE A 1 357 ? 25.695 -33.623 5.189 1.00 69.19 357 PHE A CA 1
ATOM 2774 C C . PHE A 1 357 ? 24.756 -32.867 4.242 1.00 69.19 357 PHE A C 1
ATOM 2776 O O . PHE A 1 357 ? 25.215 -32.077 3.414 1.00 69.19 357 PHE A O 1
ATOM 2783 N N . SER A 1 358 ? 23.442 -33.058 4.391 1.00 68.75 358 SER A N 1
ATOM 2784 C CA . SER A 1 358 ? 22.435 -32.351 3.591 1.00 68.75 358 SER A CA 1
ATOM 2785 C C . SER A 1 358 ? 22.442 -30.845 3.881 1.00 68.75 358 SER A C 1
ATOM 2787 O O . SER A 1 358 ? 22.394 -30.036 2.953 1.00 68.75 358 SER A O 1
ATOM 2789 N N . ALA A 1 359 ? 22.584 -30.456 5.153 1.00 65.94 359 ALA A N 1
ATOM 2790 C CA . ALA A 1 359 ? 22.704 -29.058 5.562 1.00 65.94 359 ALA A CA 1
ATOM 2791 C C . ALA A 1 359 ? 23.990 -28.407 5.025 1.00 65.94 359 ALA A C 1
ATOM 2793 O O . ALA A 1 359 ? 23.940 -27.310 4.467 1.00 65.94 359 ALA A O 1
ATOM 2794 N N . MET A 1 360 ? 25.133 -29.098 5.110 1.00 66.25 360 MET A N 1
ATOM 2795 C CA . MET A 1 360 ? 26.396 -28.614 4.544 1.00 66.25 360 MET A CA 1
ATOM 2796 C C . MET A 1 360 ? 26.321 -28.457 3.021 1.00 66.25 360 MET A C 1
ATOM 2798 O O . MET A 1 360 ? 26.807 -27.460 2.484 1.00 66.25 360 MET A O 1
ATOM 2802 N N . HIS A 1 361 ? 25.663 -29.386 2.321 1.00 69.19 361 HIS A N 1
ATOM 2803 C CA . HIS A 1 361 ? 25.452 -29.278 0.879 1.00 69.19 361 HIS A CA 1
ATOM 2804 C C . HIS A 1 361 ? 24.572 -28.065 0.525 1.00 69.19 361 HIS A C 1
ATOM 2806 O O . HIS A 1 361 ? 24.873 -27.350 -0.435 1.00 69.19 361 HIS A O 1
ATOM 2812 N N . LEU A 1 362 ? 23.516 -27.795 1.298 1.00 64.50 362 LEU A N 1
ATOM 2813 C CA . LEU A 1 362 ? 22.643 -26.636 1.090 1.00 64.50 362 LEU A CA 1
ATOM 2814 C C . LEU A 1 362 ? 23.404 -25.312 1.285 1.00 64.50 362 LEU A C 1
ATOM 2816 O O . LEU A 1 362 ? 23.273 -24.396 0.471 1.00 64.50 362 LEU A O 1
ATOM 2820 N N . ILE A 1 363 ? 24.241 -25.233 2.325 1.00 68.50 363 ILE A N 1
ATOM 2821 C CA . ILE A 1 363 ? 25.092 -24.067 2.601 1.00 68.50 363 ILE A CA 1
ATOM 2822 C C . ILE A 1 363 ? 26.094 -23.856 1.461 1.00 68.50 363 ILE A C 1
ATOM 2824 O O . ILE A 1 363 ? 26.191 -22.746 0.945 1.00 68.50 363 ILE A O 1
ATOM 2828 N N . ALA A 1 364 ? 26.779 -24.911 1.011 1.00 62.69 364 ALA A N 1
ATOM 2829 C CA . ALA A 1 364 ? 27.745 -24.831 -0.085 1.00 62.69 364 ALA A CA 1
ATOM 2830 C C . ALA A 1 364 ? 27.105 -24.401 -1.418 1.00 62.69 364 ALA A C 1
ATOM 2832 O O . ALA A 1 364 ? 27.711 -23.665 -2.195 1.00 62.69 364 ALA A O 1
ATOM 2833 N N . VAL A 1 365 ? 25.866 -24.827 -1.691 1.00 65.31 365 VAL A N 1
ATOM 2834 C CA . VAL A 1 365 ? 25.120 -24.371 -2.873 1.00 65.31 365 VAL A CA 1
ATOM 2835 C C . VAL A 1 365 ? 24.816 -22.879 -2.761 1.00 65.31 365 VAL A C 1
ATOM 2837 O O . VAL A 1 365 ? 25.100 -22.149 -3.710 1.00 65.31 365 VAL A O 1
ATOM 2840 N N . ARG A 1 366 ? 24.328 -22.424 -1.600 1.00 61.72 366 ARG A N 1
ATOM 2841 C CA . ARG A 1 366 ? 23.920 -21.033 -1.354 1.00 61.72 366 ARG A CA 1
ATOM 2842 C C . ARG A 1 366 ? 25.083 -20.038 -1.328 1.00 61.72 366 ARG A C 1
ATOM 2844 O O . ARG A 1 366 ? 24.882 -18.886 -1.682 1.00 61.72 366 ARG A O 1
ATOM 2851 N N . THR A 1 367 ? 26.281 -20.455 -0.925 1.00 59.53 367 THR A N 1
ATOM 2852 C CA . THR A 1 367 ? 27.481 -19.595 -0.951 1.00 59.53 367 THR A CA 1
ATOM 2853 C C . THR A 1 367 ? 28.189 -19.580 -2.309 1.00 59.53 367 THR A C 1
ATOM 2855 O O . THR A 1 367 ? 29.062 -18.749 -2.534 1.00 59.53 367 THR A O 1
ATOM 2858 N N . SER A 1 368 ? 27.826 -20.492 -3.219 1.00 47.38 368 SER A N 1
ATOM 2859 C CA . SER A 1 368 ? 28.407 -20.609 -4.569 1.00 47.38 368 SER A CA 1
ATOM 2860 C C . SER A 1 368 ? 27.583 -19.947 -5.685 1.00 47.38 368 SER A C 1
ATOM 2862 O O . SER A 1 368 ? 27.977 -20.008 -6.857 1.00 47.38 368 SER A O 1
ATOM 2864 N N . SER A 1 369 ? 26.420 -19.400 -5.330 1.00 47.22 369 SER A N 1
ATOM 2865 C CA . SER A 1 369 ? 25.518 -18.594 -6.161 1.00 47.22 369 SER A CA 1
ATOM 2866 C C . SER A 1 369 ? 25.629 -17.137 -5.757 1.00 47.22 369 SER A C 1
ATOM 2868 O O . SER A 1 369 ? 25.680 -16.292 -6.674 1.00 47.22 369 SER A O 1
#